Protein 5T1A (pdb70)

Organism: Homo sapiens (NCBI:txid9606)

Solvent-accessible surface area: 21760 Å² total

Foldseek 3Di:
DLVVLLVPLLVLLVVLLVLLVVLLVLLLCLLCVPVVVFWLLSLLSNQLSVLLVLQSVLSNQVNVCSNAHRDPAFVVLLVSLQSNQLSVLSNLLSLLVLLVLLLCVLLVPLVSLVCTGVVNNVVVSVVSSVVSNVLSVLSSPQFGDQDPNGHHGGGDDDQVSLLVNLVSCCCSQPVVSVVSNVVSVVSQVVSAPLSDDLLQLLCVQQNAAQFFDQDPVGFTAHGRLHTQGRDNDVVSSQVSVCVVQVDNAVRGHDNSSSVNVVVVLQVVLVVVQCVDPQNNLLLVQADNQLNSLLSSVCSPQNPVVSSVPNPLSVCSSVVVLVVSLVVQCVDPVCVVPPLSSVLSSVCSNVVHNVSGHGDDVSVLSSVLSVVLSVVLCVLQVQLSVLSNCLRDVCVVDQDDPCRNVVSVVSNVVSVSSNSSSSSCSSVSCCVRPPVVVVSVVVVD

GO terms:
  GO:0005515 protein binding (F, IPI)
  GO:0016493 C-C chemokine receptor activity (F, IDA)
  GO:0070098 chemokine-mediated signaling pathway (P, IDA)
  GO:0005737 cytoplasm (C, IDA)
  GO:0005886 plasma membrane (C, IDA)
  GO:0031727 CCR2 chemokine receptor binding (F, IDA)
  GO:0019221 cytokine-mediated signaling pathway (P, IDA)
  GO:0090026 positive regulation of monocyte chemotaxis (P, IDA)
  GO:0005886 plasma membrane (C, EXP)
  GO:0004950 chemokine receptor activity (F, TAS)
  GO:0005886 plasma membrane (C, TAS)
  GO:0016020 membrane (C, TAS)
  GO:0009611 response to wounding (P, TAS)
  GO:0006935 chemotaxis (P, TAS)
  GO:0006954 inflammatory response (P, TAS)
  GO:0006955 immune response (P, TAS)
  GO:0006968 cellular defense response (P, TAS)
  GO:0007194 negative regulation of adenylate cyclase activity (P, TAS)
  GO:0007204 positive regulation of cytosolic calcium ion concentration (P, TAS)
  GO:0007259 cell surface receptor signaling pathway via JAK-STAT (P, TAS)

B-factor: mean 41.21, std 15.7, range [3.08, 121.63]

Structure (mmCIF, N/CA/C/O backbone):
data_5T1A
#
_entry.id   5T1A
#
_cell.length_a   59.230
_cell.length_b   64.690
_cell.length_c   169.980
_cell.angle_alpha   90.000
_cell.angle_beta   90.000
_cell.angle_gamma   90.000
#
_symmetry.space_group_name_H-M   'P 21 21 21'
#
loop_
_entity.id
_entity.type
_entity.pdbx_description
1 polymer 'Chimera protein of CC chemokine receptor type 2 isoform B and T4-lysozyme,Lysozyme'
2 non-polymer (3S)-1-{(1S,2R,4R)-4-[methyl(propan-2-yl)amino]-2-propylcyclohexyl}-3-{[6-(trifluoromethyl)quinazolin-4-yl]amino}pyrrolidin-2-one
3 non-polymer (2~{R})-1-(4-chloranyl-2-fluoranyl-phenyl)-2-cyclohexyl-3-ethanoyl-4-oxidanyl-2~{H}-pyrrol-5-one
4 non-polymer 'SULFATE ION'
5 non-polymer '(2R)-2,3-dihydroxypropyl (9Z)-octadec-9-enoate'
6 non-polymer 'ZINC ION'
7 water water
#
loop_
_atom_site.group_PDB
_atom_site.id
_atom_site.type_symbol
_atom_site.label_atom_id
_atom_site.label_alt_id
_atom_site.label_comp_id
_atom_site.label_asym_id
_atom_site.label_entity_id
_atom_site.label_seq_id
_atom_site.pdbx_PDB_ins_code
_atom_site.Cartn_x
_atom_site.Cartn_y
_atom_site.Cartn_z
_atom_site.occupancy
_atom_site.B_iso_or_equiv
_atom_site.auth_seq_id
_atom_site.auth_comp_id
_atom_site.auth_asym_id
_atom_site.auth_atom_id
_atom_site.pdbx_PDB_model_num
ATOM 1 N N . VAL A 1 47 ? -1.473 24.606 146.051 1.00 91.86 37 VAL A N 1
ATOM 2 C CA . VAL A 1 47 ? -1.496 24.944 147.482 1.00 88.55 37 VAL A CA 1
ATOM 3 C C . VAL A 1 47 ? -0.941 26.368 147.707 1.00 83.45 37 VAL A C 1
ATOM 4 O O . VAL A 1 47 ? -1.452 27.090 148.545 1.00 85.03 37 VAL A O 1
ATOM 8 N N . LYS A 1 48 ? 0.055 26.767 146.909 1.00 78.90 38 LYS A N 1
ATOM 9 C CA . LYS A 1 48 ? 0.669 28.095 146.987 1.00 74.77 38 LYS A CA 1
ATOM 10 C C . LYS A 1 48 ? -0.302 29.285 147.029 1.00 71.13 38 LYS A C 1
ATOM 11 O O . LYS A 1 48 ? -0.014 30.305 147.660 1.00 70.09 38 LYS A O 1
ATOM 13 N N . GLN A 1 49 ? -1.436 29.174 146.350 1.00 69.41 39 GLN A N 1
ATOM 14 C CA . GLN A 1 49 ? -2.425 30.251 146.357 1.00 67.73 39 GLN A CA 1
ATOM 15 C C . GLN A 1 49 ? -2.993 30.451 147.760 1.00 64.99 39 GLN A C 1
ATOM 16 O O . GLN A 1 49 ? -3.089 31.577 148.248 1.00 65.24 39 GLN A O 1
ATOM 18 N N . ILE A 1 50 ? -3.348 29.344 148.406 1.00 62.26 40 ILE A N 1
ATOM 19 C CA . ILE A 1 50 ? -3.898 29.366 149.757 1.00 59.91 40 ILE A CA 1
ATOM 20 C C . ILE A 1 50 ? -2.858 29.821 150.781 1.00 56.38 40 ILE A C 1
ATOM 21 O O . ILE A 1 50 ? -3.182 30.502 151.755 1.00 55.41 40 ILE A O 1
ATOM 26 N N . GLY A 1 51 ? -1.605 29.448 150.546 1.00 53.87 41 GLY A N 1
ATOM 27 C CA . GLY A 1 51 ? -0.522 29.797 151.445 1.00 50.47 41 GLY A CA 1
ATOM 28 C C . GLY A 1 51 ? -0.204 31.279 151.465 1.00 50.99 41 GLY A C 1
ATOM 29 O O . GLY A 1 51 ? 0.177 31.823 152.499 1.00 50.85 41 GLY A O 1
ATOM 30 N N . ALA A 1 52 ? -0.360 31.939 150.323 1.00 52.35 42 ALA A N 1
ATOM 31 C CA . ALA A 1 52 ? -0.032 33.356 150.218 1.00 51.97 42 ALA A CA 1
ATOM 32 C C . ALA A 1 52 ? -1.060 34.227 150.929 1.00 52.78 42 ALA A C 1
ATOM 33 O O . ALA A 1 52 ? -0.760 35.350 151.331 1.00 52.58 42 ALA A O 1
ATOM 35 N N . GLN A 1 53 ? -2.273 33.709 151.081 1.00 53.86 43 GLN A N 1
ATOM 36 C CA . GLN A 1 53 ? -3.346 34.482 151.692 1.00 55.34 43 GLN A CA 1
ATOM 37 C C . GLN A 1 53 ? -3.472 34.198 153.182 1.00 52.43 43 GLN A C 1
ATOM 38 O O . GLN A 1 53 ? -3.973 35.026 153.941 1.00 52.50 43 GLN A O 1
ATOM 44 N N . LEU A 1 54 ? -3.004 33.026 153.596 1.00 49.46 44 LEU A N 1
ATOM 45 C CA . LEU A 1 54 ? -3.189 32.566 154.967 1.00 46.36 44 LEU A CA 1
ATOM 46 C C . LEU A 1 54 ? -1.934 32.699 155.830 1.00 43.46 44 LEU A C 1
ATOM 47 O O . LEU A 1 54 ? -2.002 33.172 156.962 1.00 42.60 44 LEU A O 1
ATOM 52 N N . LEU A 1 55 ? -0.792 32.277 155.297 1.00 41.89 45 LEU A N 1
ATOM 53 C CA . LEU A 1 55 ? 0.445 32.234 156.077 1.00 39.94 45 LEU A CA 1
ATOM 54 C C . LEU A 1 55 ? 0.968 33.604 156.540 1.00 40.85 45 LEU A C 1
ATOM 55 O O . LEU A 1 55 ? 1.415 33.724 157.681 1.00 40.47 45 LEU A O 1
ATOM 60 N N . PRO A 1 56 ? 0.936 34.636 155.669 1.00 42.89 46 PRO A N 1
ATOM 61 C CA . PRO A 1 56 ? 1.438 35.919 156.185 1.00 43.02 46 PRO A CA 1
ATOM 62 C C . PRO A 1 56 ? 0.646 36.500 157.375 1.00 43.82 46 PRO A C 1
ATOM 63 O O . PRO A 1 56 ? 1.289 36.939 158.329 1.00 43.34 46 PRO A O 1
ATOM 67 N N . PRO A 1 57 ? -0.702 36.504 157.339 1.00 45.18 47 PRO A N 1
ATOM 68 C CA . PRO A 1 57 ? -1.344 37.034 158.549 1.00 45.44 47 PRO A CA 1
ATOM 69 C C . PRO A 1 57 ? -1.274 36.082 159.744 1.00 44.58 47 PRO A C 1
ATOM 70 O O . PRO A 1 57 ? -1.215 36.544 160.884 1.00 43.74 47 PRO A O 1
ATOM 74 N N . LEU A 1 58 ? -1.280 34.777 159.488 1.00 44.37 48 LEU A N 1
ATOM 75 C CA . LEU A 1 58 ? -1.244 33.793 160.566 1.00 35.27 48 LEU A CA 1
ATOM 76 C C . LEU A 1 58 ? 0.067 33.854 161.338 1.00 42.94 48 LEU A C 1
ATOM 77 O O . LEU A 1 58 ? 0.071 33.963 162.564 1.00 42.12 48 LEU A O 1
ATOM 82 N N . TYR A 1 59 ? 1.179 33.782 160.613 1.00 41.60 49 TYR A N 1
ATOM 83 C CA . TYR A 1 59 ? 2.498 33.794 161.235 1.00 38.08 49 TYR A CA 1
ATOM 84 C C . TYR A 1 59 ? 2.777 35.127 161.918 1.00 39.00 49 TYR A C 1
ATOM 85 O O . TYR A 1 59 ? 3.472 35.179 162.931 1.00 38.73 49 TYR A O 1
ATOM 94 N N . SER A 1 60 ? 2.231 36.203 161.361 1.00 40.59 50 SER A N 1
ATOM 95 C CA . SER A 1 60 ? 2.386 37.524 161.959 1.00 42.61 50 SER A CA 1
ATOM 96 C C . SER A 1 60 ? 1.684 37.589 163.310 1.00 44.05 50 SER A C 1
ATOM 97 O O . SER A 1 60 ? 2.227 38.123 164.275 1.00 43.76 50 SER A O 1
ATOM 100 N N . LEU A 1 61 ? 0.477 37.034 163.371 1.00 46.29 51 LEU A N 1
ATOM 101 C CA . LEU A 1 61 ? -0.306 37.027 164.600 1.00 47.23 51 LEU A CA 1
ATOM 102 C C . LEU A 1 61 ? 0.353 36.146 165.657 1.00 44.37 51 LEU A C 1
ATOM 103 O O . LEU A 1 61 ? 0.374 36.487 166.840 1.00 44.29 51 LEU A O 1
ATOM 108 N N . VAL A 1 62 ? 0.890 35.013 165.217 1.00 42.26 52 VAL A N 1
ATOM 109 C CA . VAL A 1 62 ? 1.634 34.121 166.098 1.00 39.91 52 VAL A CA 1
ATOM 110 C C . VAL A 1 62 ? 2.888 34.814 166.622 1.00 38.78 52 VAL A C 1
ATOM 111 O O . VAL A 1 62 ? 3.231 34.696 167.798 1.00 38.66 52 VAL A O 1
ATOM 115 N N . PHE A 1 63 ? 3.558 35.550 165.742 1.00 38.97 53 PHE A N 1
ATOM 116 C CA . PHE A 1 63 ? 4.785 36.251 166.100 1.00 36.84 53 PHE A CA 1
ATOM 117 C C . PHE A 1 63 ? 4.548 37.300 167.177 1.00 37.77 53 PHE A C 1
ATOM 118 O O . PHE A 1 63 ? 5.326 37.410 168.122 1.00 37.67 53 PHE A O 1
ATOM 126 N N . ILE A 1 64 ? 3.476 38.071 167.027 1.00 39.94 54 ILE A N 1
ATOM 127 C CA . ILE A 1 64 ? 3.171 39.147 167.962 1.00 42.41 54 ILE A CA 1
ATOM 128 C C . ILE A 1 64 ? 2.865 38.603 169.355 1.00 43.22 54 ILE A C 1
ATOM 129 O O . ILE A 1 64 ? 3.435 39.060 170.346 1.00 42.68 54 ILE A O 1
ATOM 134 N N . PHE A 1 65 ? 1.971 37.622 169.424 1.00 44.68 55 PHE A N 1
ATOM 135 C CA . PHE A 1 65 ? 1.586 37.035 170.703 1.00 46.65 55 PHE A CA 1
ATOM 136 C C . PHE A 1 65 ? 2.754 36.296 171.350 1.00 42.89 55 PHE A C 1
ATOM 137 O O . PHE A 1 65 ? 2.976 36.402 172.556 1.00 42.20 55 PHE A O 1
ATOM 145 N N . GLY A 1 66 ? 3.498 35.549 170.542 1.00 41.20 56 GLY A N 1
ATOM 146 C CA . GLY A 1 66 ? 4.591 34.739 171.046 1.00 39.98 56 GLY A CA 1
ATOM 147 C C . GLY A 1 66 ? 5.781 35.544 171.523 1.00 39.42 56 GLY A C 1
ATOM 148 O O . GLY A 1 66 ? 6.421 35.193 172.516 1.00 27.08 56 GLY A O 1
ATOM 149 N N . PHE A 1 67 ? 6.083 36.624 170.813 1.00 39.23 57 PHE A N 1
ATOM 150 C CA . PHE A 1 67 ? 7.225 37.450 171.165 1.00 39.56 57 PHE A CA 1
ATOM 151 C C . PHE A 1 67 ? 6.994 38.137 172.504 1.00 40.97 57 PHE A C 1
ATOM 152 O O . PHE A 1 67 ? 7.802 37.999 173.417 1.00 43.84 57 PHE A O 1
ATOM 160 N N . VAL A 1 68 ? 5.885 38.860 172.625 1.00 37.80 58 VAL A N 1
ATOM 161 C CA . VAL A 1 68 ? 5.580 39.561 173.868 1.00 37.82 58 VAL A CA 1
ATOM 162 C C . VAL A 1 68 ? 5.314 38.575 175.005 1.00 37.89 58 VAL A C 1
ATOM 163 O O . VAL A 1 68 ? 5.516 38.896 176.174 1.00 37.92 58 VAL A O 1
ATOM 167 N N . GLY A 1 69 ? 4.874 37.370 174.654 1.00 37.39 59 GLY A N 1
ATOM 168 C CA . GLY A 1 69 ? 4.588 36.347 175.642 1.00 35.45 59 GLY A CA 1
ATOM 169 C C . GLY A 1 69 ? 5.851 35.820 176.290 1.00 36.27 59 GLY A C 1
ATOM 170 O O . GLY A 1 69 ? 6.015 35.904 177.508 1.00 37.33 59 GLY A O 1
ATOM 171 N N . ASN A 1 70 ? 6.748 35.277 175.473 1.00 37.19 60 ASN A N 1
ATOM 172 C CA . ASN A 1 70 ? 8.005 34.730 175.971 1.00 36.85 60 ASN A CA 1
ATOM 173 C C . ASN A 1 70 ? 8.953 35.809 176.479 1.00 36.66 60 ASN A C 1
ATOM 174 O O . ASN A 1 70 ? 9.818 35.539 177.309 1.00 36.99 60 ASN A O 1
ATOM 179 N N . MET A 1 71 ? 8.796 37.029 175.976 1.00 36.51 61 MET A N 1
ATOM 180 C CA . MET A 1 71 ? 9.606 38.138 176.456 1.00 37.80 61 MET A CA 1
ATOM 181 C C . MET A 1 71 ? 9.185 38.496 177.875 1.00 38.85 61 MET A C 1
ATOM 182 O O . MET A 1 71 ? 10.025 38.799 178.722 1.00 38.59 61 MET A O 1
ATOM 187 N N . LEU A 1 72 ? 7.880 38.453 178.128 1.00 39.95 62 LEU A N 1
ATOM 188 C CA . LEU A 1 72 ? 7.351 38.727 179.459 1.00 40.31 62 LEU A CA 1
ATOM 189 C C . LEU A 1 72 ? 7.799 37.657 180.440 1.00 44.49 62 LEU A C 1
ATOM 190 O O . LEU A 1 72 ? 8.102 37.951 181.595 1.00 46.72 62 LEU A O 1
ATOM 195 N N . VAL A 1 73 ? 7.836 36.415 179.971 1.00 43.47 63 VAL A N 1
ATOM 196 C CA . VAL A 1 73 ? 8.333 35.303 180.770 1.00 42.51 63 VAL A CA 1
ATOM 197 C C . VAL A 1 73 ? 9.777 35.551 181.200 1.00 43.02 63 VAL A C 1
ATOM 198 O O . VAL A 1 73 ? 10.125 35.376 182.368 1.00 44.39 63 VAL A O 1
ATOM 202 N N . VAL A 1 74 ? 10.607 35.977 180.254 1.00 42.20 64 VAL A N 1
ATOM 203 C CA . VAL A 1 74 ? 12.014 36.251 180.527 1.00 40.99 64 VAL A CA 1
ATOM 204 C C . VAL A 1 74 ? 12.187 37.429 181.484 1.00 42.28 64 VAL A C 1
ATOM 205 O O . VAL A 1 74 ? 12.969 37.355 182.434 1.00 44.36 64 VAL A O 1
ATOM 209 N N . LEU A 1 75 ? 11.454 38.509 181.232 1.00 42.16 65 LEU A N 1
ATOM 210 C CA . LEU A 1 75 ? 11.514 39.693 182.085 1.00 43.80 65 LEU A CA 1
ATOM 211 C C . LEU A 1 75 ? 11.176 39.345 183.530 1.00 41.63 65 LEU A C 1
ATOM 212 O O . LEU A 1 75 ? 11.818 39.827 184.461 1.00 42.62 65 LEU A O 1
ATOM 217 N N . ILE A 1 76 ? 10.171 38.496 183.706 1.00 38.27 66 ILE A N 1
ATOM 218 C CA . ILE A 1 76 ? 9.769 38.054 185.032 1.00 35.66 66 ILE A CA 1
ATOM 219 C C . ILE A 1 76 ? 10.866 37.226 185.692 1.00 37.32 66 ILE A C 1
ATOM 220 O O . ILE A 1 76 ? 11.230 37.470 186.841 1.00 39.27 66 ILE A O 1
ATOM 225 N N . LEU A 1 77 ? 11.405 36.260 184.955 1.00 36.86 67 LEU A N 1
ATOM 226 C CA . LEU A 1 77 ? 12.425 35.364 185.494 1.00 36.11 67 LEU A CA 1
ATOM 227 C C . LEU A 1 77 ? 13.701 36.102 185.893 1.00 38.90 67 LEU A C 1
ATOM 228 O O . LEU A 1 77 ? 14.454 35.633 186.746 1.00 39.06 67 LEU A O 1
ATOM 233 N N . ILE A 1 78 ? 13.937 37.258 185.282 1.00 41.10 68 ILE A N 1
ATOM 234 C CA . ILE A 1 78 ? 15.143 38.030 185.557 1.00 42.83 68 ILE A CA 1
ATOM 235 C C . ILE A 1 78 ? 14.905 39.130 186.595 1.00 47.74 68 ILE A C 1
ATOM 236 O O . ILE A 1 78 ? 15.757 39.382 187.447 1.00 49.39 68 ILE A O 1
ATOM 241 N N . ASN A 1 79 ? 13.741 39.770 186.537 1.00 51.30 69 ASN A N 1
ATOM 242 C CA . ASN A 1 79 ? 13.474 40.927 187.387 1.00 55.60 69 ASN A CA 1
ATOM 243 C C . ASN A 1 79 ? 12.534 40.649 188.560 1.00 54.96 69 ASN A C 1
ATOM 244 O O . ASN A 1 79 ? 12.263 41.540 189.366 1.00 57.31 69 ASN A O 1
ATOM 249 N N . CYS A 1 80 ? 12.039 39.421 188.660 1.00 52.14 70 CYS A N 1
ATOM 250 C CA . CYS A 1 80 ? 11.200 39.039 189.792 1.00 52.40 70 CYS A CA 1
ATOM 251 C C . CYS A 1 80 ? 11.762 37.809 190.499 1.00 51.18 70 CYS A C 1
ATOM 252 O O . CYS A 1 80 ? 11.970 37.824 191.711 1.00 51.94 70 CYS A O 1
ATOM 255 N N . LYS A 1 81 ? 12.008 36.748 189.738 1.00 50.51 71 LYS A N 1
ATOM 256 C CA . LYS A 1 81 ? 12.586 35.527 190.290 1.00 50.53 71 LYS A CA 1
ATOM 257 C C . LYS A 1 81 ? 14.100 35.663 190.425 1.00 53.05 71 LYS A C 1
ATOM 258 O O . LYS A 1 81 ? 14.714 35.006 191.268 1.00 55.67 71 LYS A O 1
ATOM 264 N N . LYS A 1 82 ? 14.687 36.512 189.580 1.00 53.75 72 LYS A N 1
ATOM 265 C CA . LYS A 1 82 ? 16.120 36.835 189.604 1.00 54.74 72 LYS A CA 1
ATOM 266 C C . LYS A 1 82 ? 16.983 35.592 189.314 1.00 51.81 72 LYS A C 1
ATOM 267 O O . LYS A 1 82 ? 18.181 35.570 189.582 1.00 50.83 72 LYS A O 1
ATOM 273 N N . LEU A 1 83 ? 16.360 34.572 188.730 1.00 49.23 73 LEU A N 1
ATOM 274 C CA . LEU A 1 83 ? 17.053 33.340 188.339 1.00 45.94 73 LEU A CA 1
ATOM 275 C C . LEU A 1 83 ? 17.793 32.685 189.503 1.00 47.86 73 LEU A C 1
ATOM 276 O O . LEU A 1 83 ? 18.992 32.419 189.418 1.00 48.28 73 LEU A O 1
ATOM 281 N N . LYS A 1 84 ? 17.078 32.441 190.593 1.00 50.57 74 LYS A N 1
ATOM 282 C CA . LYS A 1 84 ? 17.696 31.918 191.802 1.00 52.15 74 LYS A CA 1
ATOM 283 C C . LYS A 1 84 ? 17.496 30.412 191.933 1.00 47.95 74 LYS A C 1
ATOM 284 O O . LYS A 1 84 ? 18.298 29.725 192.567 1.00 47.45 74 LYS A O 1
ATOM 286 N N . CYS A 1 85 ? 16.428 29.903 191.327 1.00 44.71 75 CYS A N 1
ATOM 287 C CA . CYS A 1 85 ? 16.111 28.481 191.402 1.00 40.67 75 CYS A CA 1
ATOM 288 C C . CYS A 1 85 ? 16.528 27.744 190.131 1.00 36.40 75 CYS A C 1
ATOM 289 O O . CYS A 1 85 ? 16.626 28.340 189.058 1.00 35.88 75 CYS A O 1
ATOM 292 N N . LEU A 1 86 ? 16.777 26.445 190.266 1.00 33.96 76 LEU A N 1
ATOM 293 C CA . LEU A 1 86 ? 17.120 25.594 189.130 1.00 32.12 76 LEU A CA 1
ATOM 294 C C . LEU A 1 86 ? 16.032 25.627 188.067 1.00 32.57 76 LEU A C 1
ATOM 295 O O . LEU A 1 86 ? 16.315 25.673 186.869 1.00 33.00 76 LEU A O 1
ATOM 300 N N . THR A 1 87 ? 14.783 25.609 188.516 1.00 33.35 77 THR A N 1
ATOM 301 C CA . THR A 1 87 ? 13.649 25.563 187.608 1.00 33.25 77 THR A CA 1
ATOM 302 C C . THR A 1 87 ? 13.506 26.887 186.858 1.00 35.38 77 THR A C 1
ATOM 303 O O . THR A 1 87 ? 12.904 26.938 185.789 1.00 36.47 77 THR A O 1
ATOM 307 N N . ASP A 1 88 ? 14.082 27.952 187.407 1.00 36.25 78 ASP A N 1
ATOM 308 C CA . ASP A 1 88 ? 14.057 29.250 186.741 1.00 36.84 78 ASP A CA 1
ATOM 309 C C . ASP A 1 88 ? 14.983 29.240 185.530 1.00 34.68 78 ASP A C 1
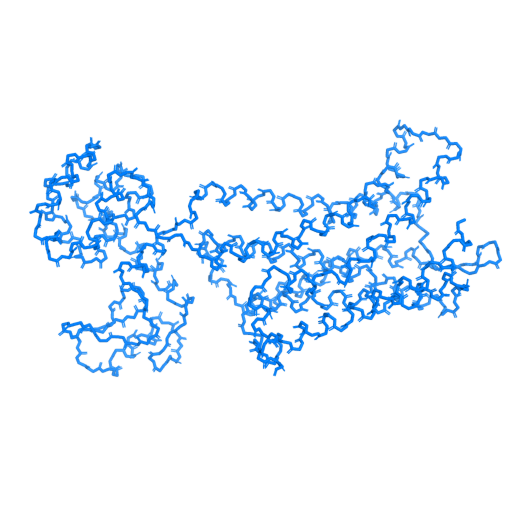ATOM 310 O O . ASP A 1 88 ? 14.730 29.916 184.534 1.00 34.39 78 ASP A O 1
ATOM 315 N N . ILE A 1 89 ? 16.055 28.462 185.626 1.00 32.94 79 ILE A N 1
ATOM 316 C CA . ILE A 1 89 ? 17.017 28.345 184.540 1.00 33.12 79 ILE A CA 1
ATOM 317 C C . ILE A 1 89 ? 16.401 27.645 183.334 1.00 32.03 79 ILE A C 1
ATOM 318 O O . ILE A 1 89 ? 16.534 28.110 182.201 1.00 32.35 79 ILE A O 1
ATOM 323 N N . TYR A 1 90 ? 15.721 26.531 183.586 1.00 30.84 80 TYR A N 1
ATOM 324 C CA . TYR A 1 90 ? 15.109 25.752 182.515 1.00 20.82 80 TYR A CA 1
ATOM 325 C C . TYR A 1 90 ? 13.999 26.529 181.808 1.00 25.97 80 TYR A C 1
ATOM 326 O O . TYR A 1 90 ? 13.912 26.519 180.581 1.00 26.59 80 TYR A O 1
ATOM 335 N N . LEU A 1 91 ? 13.148 27.195 182.584 1.00 21.26 81 LEU A N 1
ATOM 336 C CA . LEU A 1 91 ? 12.074 28.008 182.018 1.00 23.22 81 LEU A CA 1
ATOM 337 C C . LEU A 1 91 ? 12.636 29.141 181.167 1.00 23.85 81 LEU A C 1
ATOM 338 O O . LEU A 1 91 ? 12.047 29.522 180.156 1.00 22.59 81 LEU A O 1
ATOM 343 N N . LEU A 1 92 ? 13.778 29.677 181.587 1.00 25.42 82 LEU A N 1
ATOM 344 C CA . LEU A 1 92 ? 14.455 30.727 180.837 1.00 25.44 82 LEU A CA 1
ATOM 345 C C . LEU A 1 92 ? 14.921 30.202 179.487 1.00 27.69 82 LEU A C 1
ATOM 346 O O . LEU A 1 92 ? 14.718 30.842 178.456 1.00 31.33 82 LEU A O 1
ATOM 351 N N . ASN A 1 93 ? 15.544 29.028 179.499 1.00 25.44 83 ASN A N 1
ATOM 352 C CA . ASN A 1 93 ? 16.021 28.408 178.270 1.00 26.59 83 ASN A CA 1
ATOM 353 C C . ASN A 1 93 ? 14.878 27.943 177.370 1.00 27.05 83 ASN A C 1
ATOM 354 O O . ASN A 1 93 ? 15.009 27.932 176.145 1.00 21.06 83 ASN A O 1
ATOM 359 N N . LEU A 1 94 ? 13.760 27.561 177.979 1.00 27.24 84 LEU A N 1
ATOM 360 C CA . LEU A 1 94 ? 12.583 27.166 177.217 1.00 20.61 84 LEU A CA 1
ATOM 361 C C . LEU A 1 94 ? 12.012 28.369 176.482 1.00 38.61 84 LEU A C 1
ATOM 362 O O . LEU A 1 94 ? 11.592 28.262 175.328 1.00 40.67 84 LEU A O 1
ATOM 367 N N . ALA A 1 95 ? 12.007 29.516 177.157 1.00 36.61 85 ALA A N 1
ATOM 368 C CA . ALA A 1 95 ? 11.531 30.759 176.562 1.00 34.59 85 ALA A CA 1
ATOM 369 C C . ALA A 1 95 ? 12.429 31.174 175.410 1.00 37.18 85 ALA A C 1
ATOM 370 O O . ALA A 1 95 ? 11.953 31.645 174.377 1.00 37.71 85 ALA A O 1
ATOM 372 N N . ILE A 1 96 ? 13.732 30.994 175.597 1.00 36.55 86 ILE A N 1
ATOM 373 C CA . ILE A 1 96 ? 14.709 31.326 174.569 1.00 22.91 86 ILE A CA 1
ATOM 374 C C . ILE A 1 96 ? 14.515 30.442 173.341 1.00 34.08 86 ILE A C 1
ATOM 375 O O . ILE A 1 96 ? 14.629 30.905 172.206 1.00 33.51 86 ILE A O 1
ATOM 380 N N . SER A 1 97 ? 14.199 29.173 173.576 1.00 21.74 87 SER A N 1
ATOM 381 C CA . SER A 1 97 ? 13.951 28.235 172.490 1.00 27.72 87 SER A CA 1
ATOM 382 C C . SER A 1 97 ? 12.821 28.723 171.592 1.00 29.69 87 SER A C 1
ATOM 383 O O . SER A 1 97 ? 12.948 28.725 170.369 1.00 30.25 87 SER A O 1
ATOM 386 N N . ASP A 1 98 ? 11.722 29.148 172.207 1.00 31.86 88 ASP A N 1
ATOM 387 C CA . ASP A 1 98 ? 10.570 29.630 171.457 1.00 34.49 88 ASP A CA 1
ATOM 388 C C . ASP A 1 98 ? 10.904 30.896 170.683 1.00 32.67 88 ASP A C 1
ATOM 389 O O . ASP A 1 98 ? 10.480 31.062 169.540 1.00 33.49 88 ASP A O 1
ATOM 394 N N . LEU A 1 99 ? 11.668 31.785 171.309 1.00 30.33 89 LEU A N 1
ATOM 395 C CA . LEU A 1 99 ? 12.082 33.024 170.661 1.00 29.74 89 LEU A CA 1
ATOM 396 C C . LEU A 1 99 ? 12.966 32.738 169.454 1.00 30.43 89 LEU A C 1
ATOM 397 O O . LEU A 1 99 ? 12.748 33.286 168.374 1.00 31.93 89 LEU A O 1
ATOM 402 N N . LEU A 1 100 ? 13.955 31.869 169.642 1.00 29.33 90 LEU A N 1
ATOM 403 C CA . LEU A 1 100 ? 14.842 31.463 168.556 1.00 29.52 90 LEU A CA 1
ATOM 404 C C . LEU A 1 100 ? 14.047 30.906 167.385 1.00 31.90 90 LEU A C 1
ATOM 405 O O . LEU A 1 100 ? 14.478 30.980 166.236 1.00 35.21 90 LEU A O 1
ATOM 410 N N . PHE A 1 101 ? 12.880 30.353 167.688 1.00 30.60 91 PHE A N 1
ATOM 411 C CA . PHE A 1 101 ? 12.017 29.774 166.671 1.00 31.40 91 PHE A CA 1
ATOM 412 C C . PHE A 1 101 ? 11.186 30.843 165.972 1.00 33.21 91 PHE A C 1
ATOM 413 O O . PHE A 1 101 ? 11.157 30.911 164.744 1.00 33.41 91 PHE A O 1
ATOM 421 N N . LEU A 1 102 ? 10.517 31.685 166.753 1.00 34.42 92 LEU A N 1
ATOM 422 C CA . LEU A 1 102 ? 9.519 32.587 166.190 1.00 37.65 92 LEU A CA 1
ATOM 423 C C . LEU A 1 102 ? 10.117 33.822 165.512 1.00 38.10 92 LEU A C 1
ATOM 424 O O . LEU A 1 102 ? 9.426 34.502 164.755 1.00 39.29 92 LEU A O 1
ATOM 429 N N . ILE A 1 103 ? 11.393 34.111 165.755 1.00 36.87 93 ILE A N 1
ATOM 430 C CA . ILE A 1 103 ? 12.042 35.213 165.045 1.00 36.97 93 ILE A CA 1
ATOM 431 C C . ILE A 1 103 ? 12.276 34.843 163.584 1.00 37.37 93 ILE A C 1
ATOM 432 O O . ILE A 1 103 ? 12.593 35.699 162.757 1.00 39.20 93 ILE A O 1
ATOM 437 N N . THR A 1 104 ? 12.121 33.561 163.272 1.00 36.26 94 THR A N 1
ATOM 438 C CA . THR A 1 104 ? 12.295 33.076 161.911 1.00 34.69 94 THR A CA 1
ATOM 439 C C . THR A 1 104 ? 10.989 33.182 161.122 1.00 33.98 94 THR A C 1
ATOM 440 O O . THR A 1 104 ? 10.998 33.179 159.891 1.00 34.95 94 THR A O 1
ATOM 444 N N . LEU A 1 105 ? 9.873 33.283 161.841 1.00 32.48 95 LEU A N 1
ATOM 445 C CA . LEU A 1 105 ? 8.546 33.376 161.227 1.00 33.93 95 LEU A CA 1
ATOM 446 C C . LEU A 1 105 ? 8.380 34.483 160.170 1.00 36.60 95 LEU A C 1
ATOM 447 O O . LEU A 1 105 ? 7.784 34.229 159.122 1.00 36.03 95 LEU A O 1
ATOM 452 N N . PRO A 1 106 ? 8.885 35.712 160.432 1.00 39.14 96 PRO A N 1
ATOM 453 C CA . PRO A 1 106 ? 8.707 36.745 159.402 1.00 32.51 96 PRO A CA 1
ATOM 454 C C . PRO A 1 106 ? 9.329 36.377 158.057 1.00 41.28 96 PRO A C 1
ATOM 455 O O . PRO A 1 106 ? 8.842 36.816 157.015 1.00 43.59 96 PRO A O 1
ATOM 459 N N . LEU A 1 107 ? 10.387 35.575 158.083 1.00 38.77 97 LEU A N 1
ATOM 460 C CA . LEU A 1 107 ? 11.046 35.156 156.854 1.00 37.35 97 LEU A CA 1
ATOM 461 C C . LEU A 1 107 ? 10.242 34.085 156.126 1.00 38.15 97 LEU A C 1
ATOM 462 O O . LEU A 1 107 ? 10.137 34.112 154.901 1.00 39.92 97 LEU A O 1
ATOM 467 N N . TRP A 1 108 ? 9.674 33.145 156.875 1.00 37.59 98 TRP A N 1
ATOM 468 C CA . TRP A 1 108 ? 8.883 32.084 156.261 1.00 38.13 98 TRP A CA 1
ATOM 469 C C . TRP A 1 108 ? 7.593 32.653 155.684 1.00 40.70 98 TRP A C 1
ATOM 470 O O . TRP A 1 108 ? 7.122 32.212 154.634 1.00 42.23 98 TRP A O 1
ATOM 481 N N . ALA A 1 109 ? 7.031 33.640 156.375 1.00 41.07 99 ALA A N 1
ATOM 482 C CA . ALA A 1 109 ? 5.786 34.265 155.947 1.00 42.51 99 ALA A CA 1
ATOM 483 C C . ALA A 1 109 ? 6.008 35.119 154.707 1.00 44.33 99 ALA A C 1
ATOM 484 O O . ALA A 1 109 ? 5.136 35.216 153.843 1.00 46.67 99 ALA A O 1
ATOM 486 N N . HIS A 1 110 ? 7.179 35.739 154.627 1.00 43.19 100 HIS A N 1
ATOM 487 C CA . HIS A 1 110 ? 7.520 36.566 153.479 1.00 44.58 100 HIS A CA 1
ATOM 488 C C . HIS A 1 110 ? 7.759 35.709 152.241 1.00 43.58 100 HIS A C 1
ATOM 489 O O . HIS A 1 110 ? 7.436 36.114 151.126 1.00 45.06 100 HIS A O 1
ATOM 496 N N . SER A 1 111 ? 8.326 34.524 152.445 1.00 36.19 101 SER A N 1
ATOM 497 C CA . SER A 1 111 ? 8.610 33.610 151.345 1.00 41.14 101 SER A CA 1
ATOM 498 C C . SER A 1 111 ? 7.330 33.029 150.763 1.00 43.04 101 SER A C 1
ATOM 499 O O . SER A 1 111 ? 7.246 32.764 149.564 1.00 45.45 101 SER A O 1
ATOM 502 N N . ALA A 1 112 ? 6.335 32.827 151.619 1.00 41.58 102 ALA A N 1
ATOM 503 C CA . ALA A 1 112 ? 5.052 32.299 151.179 1.00 41.71 102 ALA A CA 1
ATOM 504 C C . ALA A 1 112 ? 4.318 33.324 150.320 1.00 44.13 102 ALA A C 1
ATOM 505 O O . ALA A 1 112 ? 3.590 32.966 149.394 1.00 44.55 102 ALA A O 1
ATOM 507 N N . ALA A 1 113 ? 4.517 34.601 150.633 1.00 45.02 103 ALA A N 1
ATOM 508 C CA . ALA A 1 113 ? 3.900 35.682 149.874 1.00 47.86 103 ALA A CA 1
ATOM 509 C C . ALA A 1 113 ? 4.649 35.929 148.568 1.00 49.81 103 ALA A C 1
ATOM 510 O O . ALA A 1 113 ? 4.045 36.246 147.543 1.00 51.63 103 ALA A O 1
ATOM 512 N N . ASN A 1 114 ? 5.969 35.780 148.614 1.00 50.25 104 ASN A N 1
ATOM 513 C CA . ASN A 1 114 ? 6.809 35.995 147.442 1.00 52.44 104 ASN A CA 1
ATOM 514 C C . ASN A 1 114 ? 7.668 34.772 147.138 1.00 52.58 104 ASN A C 1
ATOM 515 O O . ASN A 1 114 ? 7.162 33.733 146.709 1.00 52.52 104 ASN A O 1
ATOM 520 N N . GLU A 1 115 ? 8.972 34.910 147.360 1.00 52.45 105 GLU A N 1
ATOM 521 C CA . GLU A 1 115 ? 9.919 33.812 147.205 1.00 52.53 105 GLU A CA 1
ATOM 522 C C . GLU A 1 115 ? 11.160 34.109 148.035 1.00 50.03 105 GLU A C 1
ATOM 523 O O . GLU A 1 115 ? 11.360 35.243 148.469 1.00 50.01 105 GLU A O 1
ATOM 529 N N . TRP A 1 116 ? 11.993 33.097 148.256 1.00 47.54 106 TRP A N 1
ATOM 530 C CA . TRP A 1 116 ? 13.188 33.277 149.074 1.00 44.24 106 TRP A CA 1
ATOM 531 C C . TRP A 1 116 ? 14.216 34.153 148.366 1.00 44.27 106 TRP A C 1
ATOM 532 O O . TRP A 1 116 ? 14.677 33.827 147.274 1.00 45.34 106 TRP A O 1
ATOM 543 N N . VAL A 1 117 ? 14.577 35.264 149.002 1.00 43.92 107 VAL A N 1
ATOM 544 C CA . VAL A 1 117 ? 15.455 36.251 148.383 1.00 45.17 107 VAL A CA 1
ATOM 545 C C . VAL A 1 117 ? 16.645 36.608 149.269 1.00 44.16 107 VAL A C 1
ATOM 546 O O . VAL A 1 117 ? 17.415 37.515 148.952 1.00 44.64 107 VAL A O 1
ATOM 550 N N . PHE A 1 118 ? 16.799 35.888 150.374 1.00 42.93 108 PHE A N 1
ATOM 551 C CA . PHE A 1 118 ? 17.786 36.251 151.384 1.00 43.72 108 PHE A CA 1
ATOM 552 C C . PHE A 1 118 ? 19.134 35.559 151.180 1.00 43.68 108 PHE A C 1
ATOM 553 O O . PHE A 1 118 ? 20.106 35.868 151.867 1.00 43.01 108 PHE A O 1
ATOM 561 N N . GLY A 1 119 ? 19.191 34.631 150.232 1.00 43.94 109 GLY A N 1
ATOM 562 C CA . GLY A 1 119 ? 20.438 33.966 149.906 1.00 43.49 109 GLY A CA 1
ATOM 563 C C . GLY A 1 119 ? 20.559 32.581 150.506 1.00 42.25 109 GLY A C 1
ATOM 564 O O . GLY A 1 119 ? 19.703 32.150 151.278 1.00 40.84 109 GLY A O 1
ATOM 565 N N . ASN A 1 120 ? 21.632 31.884 150.148 1.00 43.10 110 ASN A N 1
ATOM 566 C CA . ASN A 1 120 ? 21.864 30.526 150.625 1.00 41.19 110 ASN A CA 1
ATOM 567 C C . ASN A 1 120 ? 22.359 30.502 152.068 1.00 40.64 110 ASN A C 1
ATOM 568 O O . ASN A 1 120 ? 21.927 29.671 152.868 1.00 38.67 110 ASN A O 1
ATOM 573 N N . ALA A 1 121 ? 23.264 31.418 152.396 1.00 42.13 111 ALA A N 1
ATOM 574 C CA . ALA A 1 121 ? 23.810 31.496 153.745 1.00 33.40 111 ALA A CA 1
ATOM 575 C C . ALA A 1 121 ? 22.711 31.821 154.745 1.00 38.64 111 ALA A C 1
ATOM 576 O O . ALA A 1 121 ? 22.656 31.252 155.833 1.00 39.65 111 ALA A O 1
ATOM 578 N N . MET A 1 122 ? 21.830 32.737 154.362 1.00 38.90 112 MET A N 1
ATOM 579 C CA . MET A 1 122 ? 20.710 33.125 155.208 1.00 38.33 112 MET A CA 1
ATOM 580 C C . MET A 1 122 ? 19.719 31.973 155.356 1.00 36.14 112 MET A C 1
ATOM 581 O O . MET A 1 122 ? 19.063 31.834 156.389 1.00 35.36 112 MET A O 1
ATOM 586 N N . CYS A 1 123 ? 19.620 31.148 154.319 1.00 34.97 113 CYS A N 1
ATOM 587 C CA . CYS A 1 123 ? 18.739 29.986 154.340 1.00 35.22 113 CYS A CA 1
ATOM 588 C C . CYS A 1 123 ? 19.208 28.944 155.349 1.00 34.97 113 CYS A C 1
ATOM 589 O O . CYS A 1 123 ? 18.407 28.408 156.115 1.00 34.13 113 CYS A O 1
ATOM 592 N N . LYS A 1 124 ? 20.507 28.660 155.344 1.00 35.21 114 LYS A N 1
ATOM 593 C CA . LYS A 1 124 ? 21.077 27.680 156.260 1.00 33.75 114 LYS A CA 1
ATOM 594 C C . LYS A 1 124 ? 21.097 28.223 157.686 1.00 33.14 114 LYS A C 1
ATOM 595 O O . LYS A 1 124 ? 21.074 27.458 158.649 1.00 34.50 114 LYS A O 1
ATOM 601 N N . LEU A 1 125 ? 21.128 29.545 157.815 1.00 33.58 115 LEU A N 1
ATOM 602 C CA . LEU A 1 125 ? 21.147 30.183 159.128 1.00 33.95 115 LEU A CA 1
ATOM 603 C C . LEU A 1 125 ? 19.804 30.059 159.845 1.00 34.36 115 LEU A C 1
ATOM 604 O O . LEU A 1 125 ? 19.741 29.621 160.994 1.00 30.95 115 LEU A O 1
ATOM 609 N N . PHE A 1 126 ? 18.731 30.448 159.164 1.00 35.76 116 PHE A N 1
ATOM 610 C CA . PHE A 1 126 ? 17.407 30.431 159.773 1.00 36.48 116 PHE A CA 1
ATOM 611 C C . PHE A 1 126 ? 16.846 29.019 159.883 1.00 37.06 116 PHE A C 1
ATOM 612 O O . PHE A 1 126 ? 15.945 28.766 160.681 1.00 37.58 116 PHE A O 1
ATOM 620 N N . THR A 1 127 ? 17.380 28.099 159.089 1.00 36.90 117 THR A N 1
ATOM 621 C CA . THR A 1 127 ? 17.050 26.691 159.255 1.00 36.27 117 THR A CA 1
ATOM 622 C C . THR A 1 127 ? 17.646 26.208 160.573 1.00 35.86 117 THR A C 1
ATOM 623 O O . THR A 1 127 ? 17.033 25.422 161.297 1.00 36.64 117 THR A O 1
ATOM 627 N N . GLY A 1 128 ? 18.839 26.706 160.885 1.00 34.74 118 GLY A N 1
ATOM 628 C CA . GLY A 1 128 ? 19.501 26.394 162.138 1.00 33.09 118 GLY A CA 1
ATOM 629 C C . GLY A 1 128 ? 18.712 26.862 163.346 1.00 33.41 118 GLY A C 1
ATOM 630 O O . GLY A 1 128 ? 18.500 26.099 164.285 1.00 33.02 118 GLY A O 1
ATOM 631 N N . LEU A 1 129 ? 18.274 28.118 163.322 1.00 34.54 119 LEU A N 1
ATOM 632 C CA . LEU A 1 129 ? 17.465 28.663 164.407 1.00 24.17 119 LEU A CA 1
ATOM 633 C C . LEU A 1 129 ? 16.148 27.905 164.532 1.00 24.75 119 LEU A C 1
ATOM 634 O O . LEU A 1 129 ? 15.665 27.656 165.637 1.00 23.07 119 LEU A O 1
ATOM 639 N N . TYR A 1 130 ? 15.580 27.540 163.387 1.00 23.99 120 TYR A N 1
ATOM 640 C CA . TYR A 1 130 ? 14.323 26.800 163.329 1.00 32.87 120 TYR A CA 1
ATOM 641 C C . TYR A 1 130 ? 14.427 25.458 164.048 1.00 30.42 120 TYR A C 1
ATOM 642 O O . TYR A 1 130 ? 13.569 25.108 164.860 1.00 28.60 120 TYR A O 1
ATOM 651 N N . HIS A 1 131 ? 15.484 24.712 163.748 1.00 29.68 121 HIS A N 1
ATOM 652 C CA . HIS A 1 131 ? 15.671 23.392 164.335 1.00 28.62 121 HIS A CA 1
ATOM 653 C C . HIS A 1 131 ? 16.159 23.470 165.783 1.00 28.31 121 HIS A C 1
ATOM 654 O O . HIS A 1 131 ? 15.646 22.763 166.649 1.00 29.60 121 HIS A O 1
ATOM 661 N N . ILE A 1 132 ? 17.144 24.325 166.042 1.00 27.85 122 ILE A N 1
ATOM 662 C CA . ILE A 1 132 ? 17.695 24.469 167.388 1.00 26.71 122 ILE A CA 1
ATOM 663 C C . ILE A 1 132 ? 16.620 24.943 168.359 1.00 26.28 122 ILE A C 1
ATOM 664 O O . ILE A 1 132 ? 16.488 24.408 169.460 1.00 26.84 122 ILE A O 1
ATOM 669 N N . GLY A 1 133 ? 15.845 25.936 167.939 1.00 26.38 123 GLY A N 1
ATOM 670 C CA . GLY A 1 133 ? 14.740 26.431 168.739 1.00 26.21 123 GLY A CA 1
ATOM 671 C C . GLY A 1 133 ? 13.715 25.351 169.035 1.00 26.36 123 GLY A C 1
ATOM 672 O O . GLY A 1 133 ? 13.151 25.303 170.127 1.00 26.56 123 GLY A O 1
ATOM 673 N N . TYR A 1 134 ? 13.481 24.476 168.062 1.00 27.06 124 TYR A N 1
ATOM 674 C CA . TYR A 1 134 ? 12.511 23.400 168.220 1.00 28.08 124 TYR A CA 1
ATOM 675 C C . TYR A 1 134 ? 12.983 22.337 169.205 1.00 30.12 124 TYR A C 1
ATOM 676 O O . TYR A 1 134 ? 12.323 22.077 170.210 1.00 31.55 124 TYR A O 1
ATOM 685 N N . PHE A 1 135 ? 14.120 21.715 168.903 1.00 30.71 125 PHE A N 1
ATOM 686 C CA . PHE A 1 135 ? 14.651 20.645 169.740 1.00 30.21 125 PHE A CA 1
ATOM 687 C C . PHE A 1 135 ? 14.970 21.141 171.144 1.00 29.59 125 PHE A C 1
ATOM 688 O O . PHE A 1 135 ? 14.748 20.432 172.122 1.00 29.34 125 PHE A O 1
ATOM 696 N N . GLY A 1 136 ? 15.484 22.363 171.236 1.00 29.53 126 GLY A N 1
ATOM 697 C CA . GLY A 1 136 ? 15.736 22.983 172.523 1.00 29.67 126 GLY A CA 1
ATOM 698 C C . GLY A 1 136 ? 14.451 23.114 173.316 1.00 30.37 126 GLY A C 1
ATOM 699 O O . GLY A 1 136 ? 14.434 22.911 174.530 1.00 29.54 126 GLY A O 1
ATOM 700 N N . GLY A 1 137 ? 13.369 23.445 172.619 1.00 31.02 127 GLY A N 1
ATOM 701 C CA . GLY A 1 137 ? 12.064 23.568 173.239 1.00 31.02 127 GLY A CA 1
ATOM 702 C C . GLY A 1 137 ? 11.628 22.295 173.935 1.00 31.28 127 GLY A C 1
ATOM 703 O O . GLY A 1 137 ? 11.370 22.298 175.134 1.00 32.39 127 GLY A O 1
ATOM 704 N N . ILE A 1 138 ? 11.559 21.200 173.185 1.00 31.63 128 ILE A N 1
ATOM 705 C CA . ILE A 1 138 ? 11.089 19.931 173.732 1.00 31.69 128 ILE A CA 1
ATOM 706 C C . ILE A 1 138 ? 12.068 19.372 174.770 1.00 30.68 128 ILE A C 1
ATOM 707 O O . ILE A 1 138 ? 11.651 18.770 175.761 1.00 31.50 128 ILE A O 1
ATOM 712 N N . PHE A 1 139 ? 13.363 19.593 174.565 1.00 29.20 129 PHE A N 1
ATOM 713 C CA . PHE A 1 139 ? 14.364 19.098 175.504 1.00 28.77 129 PHE A CA 1
ATOM 714 C C . PHE A 1 139 ? 14.200 19.723 176.888 1.00 31.01 129 PHE A C 1
ATOM 715 O O . PHE A 1 139 ? 14.231 19.020 177.899 1.00 34.94 129 PHE A O 1
ATOM 723 N N . PHE A 1 140 ? 14.017 21.039 176.936 1.00 26.21 130 PHE A N 1
ATOM 724 C CA . PHE A 1 140 ? 13.885 21.721 178.219 1.00 23.87 130 PHE A CA 1
ATOM 725 C C . PHE A 1 140 ? 12.523 21.481 178.859 1.00 22.71 130 PHE A C 1
ATOM 726 O O . PHE A 1 140 ? 12.360 21.679 180.062 1.00 23.03 130 PHE A O 1
ATOM 734 N N . ILE A 1 141 ? 11.549 21.049 178.064 1.00 21.41 131 ILE A N 1
ATOM 735 C CA . ILE A 1 141 ? 10.264 20.632 178.617 1.00 20.19 131 ILE A CA 1
ATOM 736 C C . ILE A 1 141 ? 10.436 19.300 179.347 1.00 21.85 131 ILE A C 1
ATOM 737 O O . ILE A 1 141 ? 9.868 19.087 180.419 1.00 23.02 131 ILE A O 1
ATOM 742 N N . ILE A 1 142 ? 11.237 18.415 178.761 1.00 22.07 132 ILE A N 1
ATOM 743 C CA . ILE A 1 142 ? 11.541 17.122 179.365 1.00 21.34 132 ILE A CA 1
ATOM 744 C C . ILE A 1 142 ? 12.310 17.293 180.6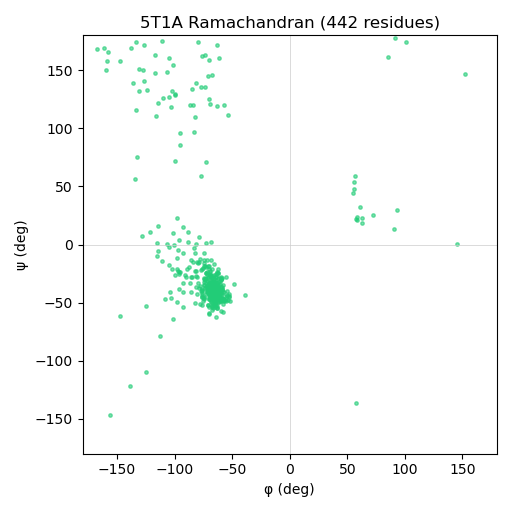76 1.00 22.36 132 ILE A C 1
ATOM 745 O O . ILE A 1 142 ? 12.028 16.613 181.662 1.00 22.98 132 ILE A O 1
ATOM 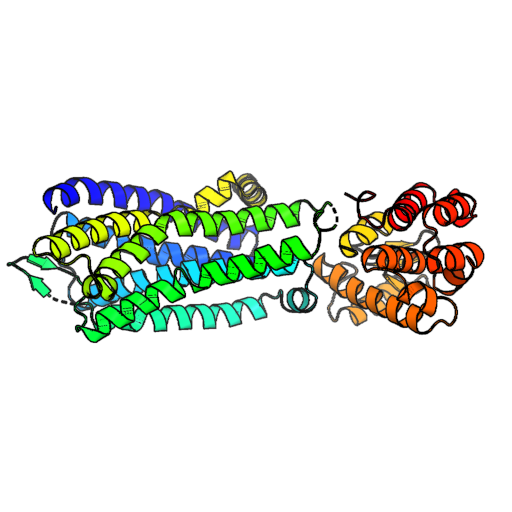750 N N . LEU A 1 143 ? 13.275 18.209 180.682 1.00 22.81 133 LEU A N 1
ATOM 751 C CA . LEU A 1 143 ? 14.066 18.492 181.878 1.00 23.11 133 LEU A CA 1
ATOM 752 C C . LEU A 1 143 ? 13.181 18.962 183.026 1.00 23.38 133 LEU A C 1
ATOM 753 O O . LEU A 1 143 ? 13.319 18.499 184.157 1.00 25.44 133 LEU A O 1
ATOM 758 N N . LEU A 1 144 ? 12.273 19.885 182.726 1.00 23.12 134 LEU A N 1
ATOM 759 C CA . LEU A 1 144 ? 11.321 20.382 183.712 1.00 21.66 134 LEU A CA 1
ATOM 760 C C . LEU A 1 144 ? 10.367 19.282 184.156 1.00 22.98 134 LEU A C 1
ATOM 761 O O . LEU A 1 144 ? 9.963 19.230 185.317 1.00 24.78 134 LEU A O 1
ATOM 766 N N . THR A 1 145 ? 10.008 18.408 183.222 1.00 22.56 135 THR A N 1
ATOM 767 C CA . THR A 1 145 ? 9.126 17.286 183.517 1.00 24.01 135 THR A CA 1
ATOM 768 C C . THR A 1 145 ? 9.752 16.360 184.551 1.00 24.24 135 THR A C 1
ATOM 769 O O . THR A 1 145 ? 9.105 15.972 185.523 1.00 24.66 135 THR A O 1
ATOM 773 N N . ILE A 1 146 ? 11.016 16.011 184.332 1.00 23.96 136 ILE A N 1
ATOM 774 C CA . ILE A 1 146 ? 11.751 15.155 185.254 1.00 19.65 136 ILE A CA 1
ATOM 775 C C . ILE A 1 146 ? 11.925 15.833 186.604 1.00 28.49 136 ILE A C 1
ATOM 776 O O . ILE A 1 146 ? 11.715 15.219 187.651 1.00 29.64 136 ILE A O 1
ATOM 781 N N . ASP A 1 147 ? 12.300 17.108 186.567 1.00 28.51 137 ASP A N 1
ATOM 782 C CA . ASP A 1 147 ? 12.598 17.866 187.775 1.00 30.09 137 ASP A CA 1
ATOM 783 C C . ASP A 1 147 ? 11.411 17.933 188.724 1.00 27.39 137 ASP A C 1
ATOM 784 O O . ASP A 1 147 ? 11.550 17.694 189.921 1.00 26.39 137 ASP A O 1
ATOM 789 N N . ARG A 1 148 ? 10.242 18.258 188.187 1.00 28.61 138 ARG A N 1
ATOM 790 C CA . ARG A 1 148 ? 9.054 18.396 189.016 1.00 29.86 138 ARG A CA 1
ATOM 791 C C . ARG A 1 148 ? 8.478 17.038 189.395 1.00 27.87 138 ARG A C 1
ATOM 792 O O . ARG A 1 148 ? 7.765 16.917 190.388 1.00 29.50 138 ARG A O 1
ATOM 800 N N . TYR A 1 149 ? 8.799 16.015 188.611 1.00 26.37 139 TYR A N 1
ATOM 801 C CA . TYR A 1 149 ? 8.445 14.652 188.981 1.00 25.25 139 TYR A CA 1
ATOM 802 C C . TYR A 1 149 ? 9.242 14.223 190.204 1.00 23.57 139 TYR A C 1
ATOM 803 O O . TYR A 1 149 ? 8.670 13.789 191.203 1.00 21.98 139 TYR A O 1
ATOM 812 N N . LEU A 1 150 ? 10.563 14.359 190.122 1.00 21.28 140 LEU A N 1
ATOM 813 C CA . LEU A 1 150 ? 11.447 13.975 191.217 1.00 21.80 140 LEU A CA 1
ATOM 814 C C . LEU A 1 150 ? 11.135 14.740 192.498 1.00 33.10 140 LEU A C 1
ATOM 815 O O . LEU A 1 150 ? 11.333 14.227 193.598 1.00 22.93 140 LEU A O 1
ATOM 820 N N . ALA A 1 151 ? 10.631 15.961 192.342 1.00 31.01 141 ALA A N 1
ATOM 821 C CA . ALA A 1 151 ? 10.345 16.840 193.473 1.00 29.08 141 ALA A CA 1
ATOM 822 C C . ALA A 1 151 ? 9.123 16.397 194.280 1.00 28.82 141 ALA A C 1
ATOM 823 O O . ALA A 1 151 ? 9.108 16.525 195.503 1.00 30.26 141 ALA A O 1
ATOM 825 N N . ILE A 1 152 ? 8.100 15.883 193.601 1.00 27.58 142 ILE A N 1
ATOM 826 C CA . ILE A 1 152 ? 6.883 15.449 194.285 1.00 28.57 142 ILE A CA 1
ATOM 827 C C . ILE A 1 152 ? 7.058 14.056 194.896 1.00 29.96 142 ILE A C 1
ATOM 828 O O . ILE A 1 152 ? 6.270 13.634 195.742 1.00 31.43 142 ILE A O 1
ATOM 833 N N . VAL A 1 153 ? 8.098 13.348 194.468 1.00 30.26 143 VAL A N 1
ATOM 834 C CA . VAL A 1 153 ? 8.434 12.055 195.053 1.00 29.60 143 VAL A CA 1
ATOM 835 C C . VAL A 1 153 ? 9.534 12.261 196.095 1.00 29.75 143 VAL A C 1
ATOM 836 O O . VAL A 1 153 ? 9.927 11.334 196.804 1.00 30.71 143 VAL A O 1
ATOM 840 N N . HIS A 1 154 ? 10.010 13.501 196.183 1.00 29.15 144 HIS A N 1
ATOM 841 C CA . HIS A 1 154 ? 11.045 13.896 197.137 1.00 29.41 144 HIS A CA 1
ATOM 842 C C . HIS A 1 154 ? 12.311 13.054 196.999 1.00 29.70 144 HIS A C 1
ATOM 843 O O . HIS A 1 154 ? 12.847 12.558 197.989 1.00 30.67 144 HIS A O 1
ATOM 850 N N . ALA A 1 155 ? 12.780 12.899 195.764 1.00 24.49 145 ALA A N 1
ATOM 851 C CA . ALA A 1 155 ? 14.040 12.217 195.493 1.00 30.68 145 ALA A CA 1
ATOM 852 C C . ALA A 1 155 ? 15.198 12.979 196.121 1.00 32.98 145 ALA A C 1
ATOM 853 O O . ALA A 1 155 ? 15.446 14.133 195.775 1.00 33.16 145 ALA A O 1
ATOM 855 N N . VAL A 1 156 ? 15.901 12.322 197.038 1.00 36.67 146 VAL A N 1
ATOM 856 C CA . VAL A 1 156 ? 16.965 12.955 197.815 1.00 38.83 146 VAL A CA 1
ATOM 857 C C . VAL A 1 156 ? 18.076 13.527 196.939 1.00 41.86 146 VAL A C 1
ATOM 858 O O . VAL A 1 156 ? 18.496 14.669 197.125 1.00 42.25 146 VAL A O 1
ATOM 862 N N . PHE A 1 157 ? 18.546 12.732 195.983 1.00 44.23 147 PHE A N 1
ATOM 863 C CA . PHE A 1 157 ? 19.628 13.162 195.107 1.00 48.12 147 PHE A CA 1
ATOM 864 C C . PHE A 1 157 ? 19.204 14.328 194.220 1.00 46.03 147 PHE A C 1
ATOM 865 O O . PHE A 1 157 ? 20.018 15.185 193.880 1.00 47.65 147 PHE A O 1
ATOM 873 N N . ALA A 1 158 ? 17.928 14.361 193.851 1.00 43.30 148 ALA A N 1
ATOM 874 C CA . ALA A 1 158 ? 17.405 15.437 193.015 1.00 40.53 148 ALA A CA 1
ATOM 875 C C . ALA A 1 158 ? 17.400 16.759 193.774 1.00 39.22 148 ALA A C 1
ATOM 876 O O . ALA A 1 158 ? 17.682 17.813 193.204 1.00 38.39 148 ALA A O 1
ATOM 878 N N . LEU A 1 159 ? 17.076 16.693 195.063 1.00 38.80 149 LEU A N 1
ATOM 879 C CA . LEU A 1 159 ? 17.063 17.872 195.922 1.00 37.91 149 LEU A CA 1
ATOM 880 C C . LEU A 1 159 ? 18.477 18.400 196.131 1.00 37.81 149 LEU A C 1
ATOM 881 O O . LEU A 1 159 ? 18.701 19.610 196.185 1.00 38.43 149 LEU A O 1
ATOM 886 N N . LYS A 1 160 ? 19.431 17.482 196.241 1.00 38.06 150 LYS A N 1
ATOM 887 C CA . LYS A 1 160 ? 20.834 17.849 196.388 1.00 39.18 150 LYS A CA 1
ATOM 888 C C . LYS A 1 160 ? 21.401 18.336 195.058 1.00 41.16 150 LYS A C 1
ATOM 889 O O . LYS A 1 160 ? 22.455 18.969 195.016 1.00 44.51 150 LYS A O 1
ATOM 893 N N . ALA A 1 161 ? 20.690 18.038 193.974 1.00 38.70 151 ALA A N 1
ATOM 894 C CA . ALA A 1 161 ? 21.112 18.442 192.639 1.00 38.77 151 ALA A CA 1
ATOM 895 C C . ALA A 1 161 ? 20.403 19.716 192.185 1.00 37.49 151 ALA A C 1
ATOM 896 O O . ALA A 1 161 ? 20.783 20.322 191.187 1.00 38.74 151 ALA A O 1
ATOM 898 N N . ARG A 1 162 ? 19.373 20.118 192.921 1.00 35.57 152 ARG A N 1
ATOM 899 C CA . ARG A 1 162 ? 18.571 21.281 192.552 1.00 36.11 152 ARG A CA 1
ATOM 900 C C . ARG A 1 162 ? 19.336 22.584 192.793 1.00 38.82 152 ARG A C 1
ATOM 901 O O . ARG A 1 162 ? 19.012 23.351 193.699 1.00 39.14 152 ARG A O 1
ATOM 909 N N . THR A 1 163 ? 20.351 22.822 191.967 1.00 40.57 153 THR A N 1
ATOM 910 C CA . THR A 1 163 ? 21.220 23.988 192.101 1.00 43.99 153 THR A CA 1
ATOM 911 C C . THR A 1 163 ? 21.361 24.699 190.760 1.00 48.56 153 THR A C 1
ATOM 912 O O . THR A 1 163 ? 21.276 24.062 189.710 1.00 51.48 153 THR A O 1
ATOM 916 N N . VAL A 1 164 ? 21.582 26.011 190.790 1.00 48.63 154 VAL A N 1
ATOM 917 C CA . VAL A 1 164 ? 21.803 26.768 189.560 1.00 50.05 154 VAL A CA 1
ATOM 918 C C . VAL A 1 164 ? 23.081 26.323 188.845 1.00 50.15 154 VAL A C 1
ATOM 919 O O . VAL A 1 164 ? 23.204 26.479 187.632 1.00 50.87 154 VAL A O 1
ATOM 923 N N . THR A 1 165 ? 24.026 25.771 189.600 1.00 50.06 155 THR A N 1
ATOM 924 C CA . THR A 1 165 ? 25.241 25.212 189.020 1.00 49.42 155 THR A CA 1
ATOM 925 C C . THR A 1 165 ? 24.895 23.997 188.167 1.00 45.92 155 THR A C 1
ATOM 926 O O . THR A 1 165 ? 25.337 23.878 187.024 1.00 45.70 155 THR A O 1
ATOM 930 N N . PHE A 1 166 ? 24.093 23.100 188.732 1.00 43.39 156 PHE A N 1
ATOM 931 C CA . PHE A 1 166 ? 23.617 21.925 188.014 1.00 40.64 156 PHE A CA 1
ATOM 932 C C . PHE A 1 166 ? 22.769 22.344 186.817 1.00 38.31 156 PHE A C 1
ATOM 933 O O . PHE A 1 166 ? 22.746 21.668 185.789 1.00 36.57 156 PHE A O 1
ATOM 941 N N . GLY A 1 167 ? 22.075 23.468 186.961 1.00 37.28 157 GLY A N 1
ATOM 942 C CA . GLY A 1 167 ? 21.246 23.996 185.895 1.00 35.14 157 GLY A CA 1
ATOM 943 C C . GLY A 1 167 ? 22.059 24.471 184.710 1.00 36.15 157 GLY A C 1
ATOM 944 O O . GLY A 1 167 ? 21.811 24.059 183.580 1.00 38.87 157 GLY A O 1
ATOM 945 N N . VAL A 1 168 ? 23.032 25.338 184.975 1.00 35.59 158 VAL A N 1
ATOM 946 C CA . VAL A 1 168 ? 23.879 25.899 183.929 1.00 34.33 158 VAL A CA 1
ATOM 947 C C . VAL A 1 168 ? 24.594 24.807 183.139 1.00 34.28 158 VAL A C 1
ATOM 948 O O . VAL A 1 168 ? 24.634 24.850 181.910 1.00 33.61 158 VAL A O 1
ATOM 952 N N . VAL A 1 169 ? 25.139 23.824 183.847 1.00 35.15 159 VAL A N 1
ATOM 953 C CA . VAL A 1 169 ? 25.878 22.743 183.205 1.00 24.58 159 VAL A CA 1
ATOM 954 C C . VAL A 1 169 ? 24.985 21.914 182.285 1.00 28.29 159 VAL A C 1
ATOM 955 O O . VAL A 1 169 ? 25.289 21.751 181.104 1.00 29.53 159 VAL A O 1
ATOM 959 N N . THR A 1 170 ? 23.880 21.404 182.821 1.00 26.95 160 THR A N 1
ATOM 960 C CA . THR A 1 170 ? 22.987 20.549 182.044 1.00 26.03 160 THR A CA 1
ATOM 961 C C . THR A 1 170 ? 22.251 21.335 180.963 1.00 24.42 160 THR A C 1
ATOM 962 O O . THR A 1 170 ? 21.738 20.752 180.009 1.00 24.43 160 THR A O 1
ATOM 966 N N . SER A 1 171 ? 22.200 22.656 181.110 1.00 23.69 161 SER A N 1
ATOM 967 C CA . SER A 1 171 ? 21.612 23.507 180.080 1.00 24.82 161 SER A CA 1
ATOM 968 C C . SER A 1 171 ? 22.557 23.657 178.895 1.00 25.19 161 SER A C 1
ATOM 969 O O . SER A 1 171 ? 22.119 23.688 177.746 1.00 21.63 161 SER A O 1
ATOM 972 N N . VAL A 1 172 ? 23.853 23.755 179.185 1.00 25.74 162 VAL A N 1
ATOM 973 C CA . VAL A 1 172 ? 24.876 23.849 178.148 1.00 23.19 162 VAL A CA 1
ATOM 974 C C . VAL A 1 172 ? 24.908 22.566 177.322 1.00 23.32 162 VAL A C 1
ATOM 975 O O . VAL A 1 172 ? 24.983 22.607 176.091 1.00 22.86 162 VAL A O 1
ATOM 979 N N . ILE A 1 173 ? 24.834 21.428 178.007 1.00 23.84 163 ILE A N 1
ATOM 980 C CA . ILE A 1 173 ? 24.801 20.131 177.340 1.00 26.64 163 ILE A CA 1
ATOM 981 C C . ILE A 1 173 ? 23.527 19.986 176.512 1.00 27.56 163 ILE A C 1
ATOM 982 O O . ILE A 1 173 ? 23.549 19.432 175.412 1.00 28.67 163 ILE A O 1
ATOM 987 N N . THR A 1 174 ? 22.420 20.499 177.042 1.00 25.96 164 THR A N 1
ATOM 988 C CA . THR A 1 174 ? 21.135 20.438 176.354 1.00 23.92 164 THR A CA 1
ATOM 989 C C . THR A 1 174 ? 21.155 21.244 175.056 1.00 22.32 164 THR A C 1
ATOM 990 O O . THR A 1 174 ? 20.603 20.816 174.043 1.00 21.94 164 THR A O 1
ATOM 994 N N . TRP A 1 175 ? 21.792 22.412 175.085 1.00 22.50 165 TRP A N 1
ATOM 995 C CA . TRP A 1 175 ? 21.901 23.231 173.883 1.00 21.43 165 TRP A CA 1
ATOM 996 C C . TRP A 1 175 ? 22.814 22.563 172.856 1.00 26.79 165 TRP A C 1
ATOM 997 O O . TRP A 1 175 ? 22.603 22.702 171.652 1.00 26.97 165 TRP A O 1
ATOM 1008 N N . LEU A 1 176 ? 23.816 21.829 173.333 1.00 26.06 166 LEU A N 1
ATOM 1009 C CA . LEU A 1 176 ? 24.705 21.084 172.445 1.00 24.94 166 LEU A CA 1
ATOM 1010 C C . LEU A 1 176 ? 23.946 20.015 171.668 1.00 25.47 166 LEU A C 1
ATOM 1011 O O . LEU A 1 176 ? 23.997 19.976 170.438 1.00 27.19 166 LEU A O 1
ATOM 1016 N N . VAL A 1 177 ? 23.245 19.149 172.395 1.00 21.82 167 VAL A N 1
ATOM 1017 C CA . VAL A 1 177 ? 22.462 18.081 171.785 1.00 21.58 167 VAL A CA 1
ATOM 1018 C C . VAL A 1 177 ? 21.424 18.644 170.817 1.00 22.05 167 VAL A C 1
ATOM 1019 O O . VAL A 1 177 ? 21.132 18.041 169.784 1.00 21.46 167 VAL A O 1
ATOM 1023 N N . ALA A 1 178 ? 20.877 19.807 171.153 1.00 22.26 168 ALA A N 1
ATOM 1024 C CA . ALA A 1 178 ? 19.926 20.482 170.281 1.00 20.88 168 ALA A CA 1
ATOM 1025 C C . ALA A 1 178 ? 20.599 20.906 168.982 1.00 21.46 168 ALA A C 1
ATOM 1026 O O . ALA A 1 178 ? 19.997 20.838 167.911 1.00 22.32 168 ALA A O 1
ATOM 1028 N N . VAL A 1 179 ? 21.852 21.340 169.083 1.00 27.36 169 VAL A N 1
ATOM 1029 C CA . VAL A 1 179 ? 22.615 21.755 167.911 1.00 28.89 169 VAL A CA 1
ATOM 1030 C C . VAL A 1 179 ? 22.981 20.556 167.034 1.00 30.27 169 VAL A C 1
ATOM 1031 O O . VAL A 1 179 ? 22.804 20.597 165.816 1.00 23.35 169 VAL A O 1
ATOM 1035 N N . PHE A 1 180 ? 23.476 19.488 167.656 1.00 30.64 170 PHE A N 1
ATOM 1036 C CA . PHE A 1 180 ? 23.868 18.285 166.922 1.00 31.17 170 PHE A CA 1
ATOM 1037 C C . PHE A 1 180 ? 22.681 17.618 166.231 1.00 35.58 170 PHE A C 1
ATOM 1038 O O . PHE A 1 180 ? 22.847 16.954 165.208 1.00 42.32 170 PHE A O 1
ATOM 1046 N N . ALA A 1 181 ? 21.487 17.796 166.789 1.00 33.93 171 ALA A N 1
ATOM 1047 C CA . ALA A 1 181 ? 20.270 17.262 166.183 1.00 32.63 171 ALA A CA 1
ATOM 1048 C C . ALA A 1 181 ? 19.762 18.184 165.080 1.00 33.08 171 ALA A C 1
ATOM 1049 O O . ALA A 1 181 ? 18.817 17.851 164.363 1.00 34.13 171 ALA A O 1
ATOM 1051 N N . SER A 1 182 ? 20.391 19.346 164.949 1.00 31.67 172 SER A N 1
ATOM 1052 C CA . SER A 1 182 ? 19.995 20.315 163.937 1.00 32.12 172 SER A CA 1
ATOM 1053 C C . SER A 1 182 ? 20.945 20.285 162.750 1.00 32.16 172 SER A C 1
ATOM 1054 O O . SER A 1 182 ? 20.596 20.725 161.656 1.00 33.26 172 SER A O 1
ATOM 1057 N N . VAL A 1 183 ? 22.145 19.761 162.978 1.00 30.91 173 VAL A N 1
ATOM 1058 C CA . VAL A 1 183 ? 23.181 19.703 161.948 1.00 30.81 173 VAL A CA 1
ATOM 1059 C C . VAL A 1 183 ? 22.729 19.031 160.641 1.00 32.72 173 VAL A C 1
ATOM 1060 O O . VAL A 1 183 ? 22.966 19.585 159.568 1.00 34.72 173 VAL A O 1
ATOM 1064 N N . PRO A 1 184 ? 22.074 17.852 160.713 1.00 25.67 174 PRO A N 1
ATOM 1065 C CA . PRO A 1 184 ? 21.631 17.271 159.439 1.00 26.38 174 PRO A CA 1
ATOM 1066 C C . PRO A 1 184 ? 20.675 18.186 158.674 1.00 34.50 174 PRO A C 1
ATOM 1067 O O . PRO A 1 184 ? 20.800 18.328 157.458 1.00 35.76 174 PRO A O 1
ATOM 1071 N N . GLY A 1 185 ? 19.742 18.807 159.389 1.00 33.30 175 GLY A N 1
ATOM 1072 C CA . GLY A 1 185 ? 18.802 19.729 158.782 1.00 32.28 175 GLY A CA 1
ATOM 1073 C C . GLY A 1 185 ? 19.490 20.912 158.129 1.00 31.31 175 GLY A C 1
ATOM 1074 O O . GLY A 1 185 ? 19.089 21.351 157.055 1.00 31.80 175 GLY A O 1
ATOM 1075 N N . ILE A 1 186 ? 20.531 21.425 158.778 1.00 30.62 176 ILE A N 1
A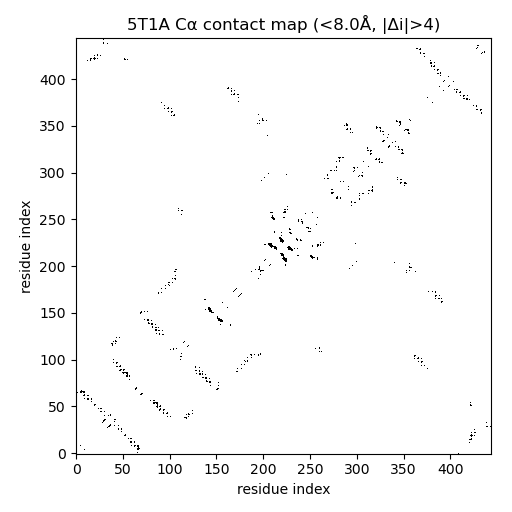TOM 1076 C CA . ILE A 1 186 ? 21.276 22.568 158.259 1.00 31.28 176 ILE A CA 1
ATOM 1077 C C . ILE A 1 186 ? 22.071 22.208 157.006 1.00 32.95 176 ILE A C 1
ATOM 1078 O O . ILE A 1 186 ? 22.035 22.930 156.008 1.00 34.27 176 ILE A O 1
ATOM 1083 N N . ILE A 1 187 ? 22.781 21.085 157.067 1.00 32.47 177 ILE A N 1
ATOM 1084 C CA . ILE A 1 187 ? 23.667 20.666 155.986 1.00 29.19 177 ILE A CA 1
ATOM 1085 C C . ILE A 1 187 ? 22.940 20.500 154.653 1.00 37.17 177 ILE A C 1
ATOM 1086 O O . ILE A 1 187 ? 23.362 21.051 153.635 1.00 38.98 177 ILE A O 1
ATOM 1091 N N . PHE A 1 188 ? 21.842 19.750 154.664 1.00 35.97 178 PHE A N 1
ATOM 1092 C CA . PHE A 1 188 ? 21.150 19.407 153.425 1.00 35.84 178 PHE A CA 1
ATOM 1093 C C . PHE A 1 188 ? 20.027 20.380 153.072 1.00 36.51 178 PHE A C 1
ATOM 1094 O O . PHE A 1 188 ? 19.193 20.081 152.220 1.00 37.78 178 PHE A O 1
ATOM 1102 N N . THR A 1 189 ? 20.007 21.543 153.717 1.00 36.30 179 THR A N 1
ATOM 1103 C CA . THR A 1 189 ? 19.047 22.584 153.354 1.00 38.42 179 THR A CA 1
ATOM 1104 C C . THR A 1 189 ? 19.748 23.693 152.579 1.00 41.63 179 THR A C 1
ATOM 1105 O O . THR A 1 189 ? 20.758 24.234 153.029 1.00 41.08 179 THR A O 1
ATOM 1109 N N . LYS A 1 190 ? 19.207 24.023 151.409 1.00 46.09 180 LYS A N 1
ATOM 1110 C CA . LYS A 1 190 ? 19.838 24.980 150.506 1.00 48.85 180 LYS A CA 1
ATOM 1111 C C . LYS A 1 190 ? 18.825 25.928 149.871 1.00 49.50 180 LYS A C 1
ATOM 1112 O O . LYS A 1 190 ? 17.614 25.708 149.944 1.00 48.39 180 LYS A O 1
ATOM 1128 N N . GLN A 1 192 ? 17.617 26.987 146.348 1.00 59.11 182 GLN A N 1
ATOM 1129 C CA . GLN A 1 192 ? 17.667 26.526 144.966 1.00 63.79 182 GLN A CA 1
ATOM 1130 C C . GLN A 1 192 ? 16.478 27.016 144.153 1.00 67.38 182 GLN A C 1
ATOM 1131 O O . GLN A 1 192 ? 15.374 27.162 144.675 1.00 67.78 182 GLN A O 1
ATOM 1137 N N . LYS A 1 193 ? 16.714 27.270 142.870 1.00 71.24 183 LYS A N 1
ATOM 1138 C CA . LYS A 1 193 ? 15.650 27.678 141.964 1.00 73.84 183 LYS A CA 1
ATOM 1139 C C . LYS A 1 193 ? 14.891 26.457 141.457 1.00 75.19 183 LYS A C 1
ATOM 1140 O O . LYS A 1 193 ? 15.425 25.661 140.687 1.00 76.78 183 LYS A O 1
ATOM 1142 N N . GLU A 1 194 ? 13.648 26.308 141.906 1.00 75.53 184 GLU A N 1
ATOM 1143 C CA . GLU A 1 194 ? 12.793 25.214 141.455 1.00 78.00 184 GLU A CA 1
ATOM 1144 C C . GLU A 1 194 ? 11.600 25.743 140.663 1.00 78.60 184 GLU A C 1
ATOM 1145 O O . GLU A 1 194 ? 10.809 26.533 141.182 1.00 77.18 184 GLU A O 1
ATOM 1151 N N . ASP A 1 195 ? 11.481 25.295 139.414 1.00 80.31 185 ASP A N 1
ATOM 1152 C CA . ASP A 1 195 ? 10.423 25.737 138.505 1.00 82.75 185 ASP A CA 1
ATOM 1153 C C . ASP A 1 195 ? 10.408 27.259 138.377 1.00 83.56 185 ASP A C 1
ATOM 1154 O O . ASP A 1 195 ? 9.347 27.886 138.418 1.00 83.55 185 ASP A O 1
ATOM 1156 N N . SER A 1 196 ? 11.602 27.831 138.231 1.00 84.55 186 SER A N 1
ATOM 1157 C CA . SER A 1 196 ? 11.805 29.275 138.102 1.00 86.16 186 SER A CA 1
ATOM 1158 C C . SER A 1 196 ? 11.346 30.050 139.339 1.00 85.92 186 SER A C 1
ATOM 1159 O O . SER A 1 196 ? 11.050 31.242 139.255 1.00 86.98 186 SER A O 1
ATOM 1161 N N . VAL A 1 197 ? 11.294 29.372 140.482 1.00 84.80 187 VAL A N 1
ATOM 1162 C CA . VAL A 1 197 ? 10.977 30.011 141.759 1.00 84.55 187 VAL A CA 1
ATOM 1163 C C . VAL A 1 197 ? 11.999 29.601 142.814 1.00 84.63 187 VAL A C 1
ATOM 1164 O O . VAL A 1 197 ? 12.303 28.418 142.958 1.00 89.44 187 VAL A O 1
ATOM 1168 N N . TYR A 1 198 ? 12.531 30.573 143.551 1.00 80.81 188 TYR A N 1
ATOM 1169 C CA . TYR A 1 198 ? 13.483 30.273 144.617 1.00 76.31 188 TYR A CA 1
ATOM 1170 C C . TYR A 1 198 ? 12.793 29.652 145.824 1.00 69.61 188 TYR A C 1
ATOM 1171 O O . TYR A 1 198 ? 11.735 30.111 146.252 1.00 69.22 188 TYR A O 1
ATOM 1180 N N . VAL A 1 199 ? 13.399 28.605 146.371 1.00 63.37 189 VAL A N 1
ATOM 1181 C CA . VAL A 1 199 ? 12.891 27.988 147.587 1.00 56.74 189 VAL A CA 1
ATOM 1182 C C . VAL A 1 199 ? 14.021 27.677 148.558 1.00 51.95 189 VAL A C 1
ATOM 1183 O O . VAL A 1 199 ? 15.101 27.237 148.160 1.00 51.48 189 VAL A O 1
ATOM 1187 N N . CYS A 1 200 ? 13.769 27.936 149.834 1.00 47.96 190 CYS A N 1
ATOM 1188 C CA . CYS A 1 200 ? 14.651 27.477 150.893 1.00 42.81 190 CYS A CA 1
ATOM 1189 C C . CYS A 1 200 ? 14.089 26.167 151.415 1.00 38.63 190 CYS A C 1
ATOM 1190 O O . CYS A 1 200 ? 13.181 26.164 152.242 1.00 38.60 190 CYS A O 1
ATOM 1193 N N . GLY A 1 201 ? 14.611 25.055 150.910 1.00 37.27 191 GLY A N 1
ATOM 1194 C CA . GLY A 1 201 ? 14.077 23.754 151.265 1.00 37.17 191 GLY A CA 1
ATOM 1195 C C . GLY A 1 201 ? 15.137 22.706 151.530 1.00 36.47 191 GLY A C 1
ATOM 1196 O O . GLY A 1 201 ? 16.316 22.925 151.250 1.00 36.53 191 GLY A O 1
ATOM 1197 N N . PRO A 1 202 ? 14.717 21.557 152.081 1.00 35.06 192 PRO A N 1
ATOM 1198 C CA . PRO A 1 202 ? 15.593 20.419 152.375 1.00 36.04 192 PRO A CA 1
ATOM 1199 C C . PRO A 1 202 ? 15.865 19.558 151.145 1.00 39.70 192 PRO A C 1
ATOM 1200 O O . PRO A 1 202 ? 14.958 19.307 150.353 1.00 42.53 192 PRO A O 1
ATOM 1204 N N . TYR A 1 203 ? 17.107 19.111 150.995 1.00 41.24 193 TYR A N 1
ATOM 1205 C CA . TYR A 1 203 ? 17.487 18.267 149.870 1.00 43.03 193 TYR A CA 1
ATOM 1206 C C . TYR A 1 203 ? 18.329 17.079 150.321 1.00 42.87 193 TYR A C 1
ATOM 1207 O O . TYR A 1 203 ? 19.448 16.883 149.847 1.00 43.27 193 TYR A O 1
ATOM 1216 N N . PHE A 1 204 ? 17.782 16.291 151.240 1.00 42.66 194 PHE A N 1
ATOM 1217 C CA . PHE A 1 204 ? 18.444 15.080 151.711 1.00 43.12 194 PHE A CA 1
ATOM 1218 C C . PHE A 1 204 ? 18.528 14.031 150.610 1.00 44.86 194 PHE A C 1
ATOM 1219 O O . PHE A 1 204 ? 17.626 13.926 149.781 1.00 45.67 194 PHE A O 1
ATOM 1227 N N . PRO A 1 205 ? 19.615 13.247 150.597 1.00 44.68 195 PRO A N 1
ATOM 1228 C CA . PRO A 1 205 ? 19.618 12.020 149.794 1.00 48.56 195 PRO A CA 1
ATOM 1229 C C . PRO A 1 205 ? 18.559 11.042 150.305 1.00 50.70 195 PRO A C 1
ATOM 1230 O O . PRO A 1 205 ? 17.964 11.289 151.356 1.00 49.52 195 PRO A O 1
ATOM 1234 N N . ARG A 1 206 ? 18.326 9.956 149.574 1.00 55.65 196 ARG A N 1
ATOM 1235 C CA . ARG A 1 206 ? 17.267 9.013 149.926 1.00 55.65 196 ARG A CA 1
ATOM 1236 C C . ARG A 1 206 ? 17.444 8.456 151.336 1.00 55.78 196 ARG A C 1
ATOM 1237 O O . ARG A 1 206 ? 16.505 8.457 152.134 1.00 56.28 196 ARG A O 1
ATOM 1239 N N . GLY A 1 207 ? 18.653 7.994 151.639 1.00 54.90 197 GLY A N 1
ATOM 1240 C CA . GLY A 1 207 ? 18.940 7.407 152.935 1.00 53.47 197 GLY A CA 1
ATOM 1241 C C . GLY A 1 207 ? 18.918 8.412 154.071 1.00 50.64 197 GLY A C 1
ATOM 1242 O O . GLY A 1 207 ? 18.503 8.093 155.185 1.00 48.80 197 GLY A O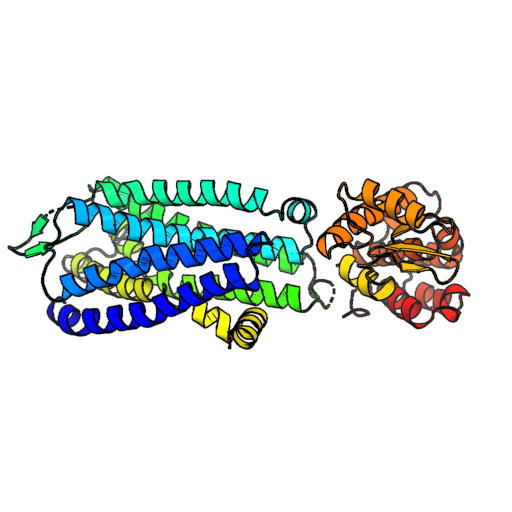 1
ATOM 1243 N N . TRP A 1 208 ? 19.361 9.632 153.787 1.00 48.41 198 TRP A N 1
ATOM 1244 C CA . TRP A 1 208 ? 19.466 10.664 154.812 1.00 45.28 198 TRP A CA 1
ATOM 1245 C C . TRP A 1 208 ? 18.112 11.234 155.215 1.00 42.94 198 TRP A C 1
ATOM 1246 O O . TRP A 1 208 ? 17.938 11.687 156.346 1.00 42.87 198 TRP A O 1
ATOM 1257 N N . ASN A 1 209 ? 17.156 11.216 154.294 1.00 42.31 199 ASN A N 1
ATOM 1258 C CA . ASN A 1 209 ? 15.811 11.676 154.608 1.00 41.56 199 ASN A CA 1
ATOM 1259 C C . ASN A 1 209 ? 15.099 10.676 155.509 1.00 41.47 199 ASN A C 1
ATOM 1260 O O . ASN A 1 209 ? 14.309 11.056 156.374 1.00 39.77 199 ASN A O 1
ATOM 1265 N N . ASN A 1 210 ? 15.386 9.395 155.297 1.00 42.32 200 ASN A N 1
ATOM 1266 C CA . ASN A 1 210 ? 14.840 8.340 156.138 1.00 39.68 200 ASN A CA 1
ATOM 1267 C C . ASN A 1 210 ? 15.397 8.434 157.546 1.00 37.37 200 ASN A C 1
ATOM 1268 O O . ASN A 1 210 ? 14.657 8.340 158.525 1.00 36.49 200 ASN A O 1
ATOM 1273 N N . PHE A 1 211 ? 16.709 8.622 157.639 1.00 36.01 201 PHE A N 1
ATOM 1274 C CA . PHE A 1 211 ? 17.365 8.741 158.931 1.00 33.83 201 PHE A CA 1
ATOM 1275 C C . PHE A 1 211 ? 16.856 9.954 159.693 1.00 31.89 201 PHE A C 1
ATOM 1276 O O . PHE A 1 211 ? 16.590 9.877 160.891 1.00 31.96 201 PHE A O 1
ATOM 1284 N N . HIS A 1 212 ? 16.728 11.076 158.994 1.00 27.56 202 HIS A N 1
ATOM 1285 C CA . HIS A 1 212 ? 16.278 12.311 159.621 1.00 35.08 202 HIS A CA 1
ATOM 1286 C C . HIS A 1 212 ? 14.860 12.169 160.160 1.00 31.47 202 HIS A C 1
ATOM 1287 O O . HIS A 1 212 ? 14.533 12.704 161.218 1.00 28.97 202 HIS A O 1
ATOM 1294 N N . THR A 1 213 ? 14.027 11.435 159.431 1.00 31.78 203 THR A N 1
ATOM 1295 C CA . THR A 1 213 ? 12.640 11.237 159.826 1.00 30.51 203 THR A CA 1
ATOM 1296 C C . THR A 1 213 ? 12.535 10.446 161.127 1.00 30.46 203 THR A C 1
ATOM 1297 O O . THR A 1 213 ? 11.846 10.864 162.056 1.00 30.43 203 THR A O 1
ATOM 1301 N N . ILE A 1 214 ? 13.224 9.310 161.200 1.00 31.55 204 ILE A N 1
ATOM 1302 C CA . ILE A 1 214 ? 13.152 8.466 162.389 1.00 30.87 204 ILE A CA 1
ATOM 1303 C C . ILE A 1 214 ? 13.867 9.112 163.572 1.00 30.72 204 ILE A C 1
ATOM 1304 O O . ILE A 1 214 ? 13.493 8.889 164.720 1.00 31.39 204 ILE A O 1
ATOM 1309 N N . MET A 1 215 ? 14.884 9.922 163.294 1.00 30.34 205 MET A N 1
ATOM 1310 C CA . MET A 1 215 ? 15.605 10.614 164.355 1.00 29.70 205 MET A CA 1
ATOM 1311 C C . MET A 1 215 ? 14.719 11.677 164.985 1.00 30.77 205 MET A C 1
ATOM 1312 O O . MET A 1 215 ? 14.675 11.821 166.204 1.00 31.86 205 MET A O 1
ATOM 1317 N N . ARG A 1 216 ? 14.018 12.424 164.140 1.00 32.43 206 ARG A N 1
ATOM 1318 C CA . ARG A 1 216 ? 13.105 13.459 164.604 1.00 35.54 206 ARG A CA 1
ATOM 1319 C C . ARG A 1 216 ? 11.978 12.851 165.435 1.00 37.65 206 ARG A C 1
ATOM 1320 O O . ARG A 1 216 ? 11.584 13.402 166.464 1.00 37.47 206 ARG A O 1
ATOM 1328 N N . ASN A 1 217 ? 11.474 11.704 164.990 1.00 40.09 207 ASN A N 1
ATOM 1329 C CA . ASN A 1 217 ? 10.404 11.011 165.698 1.00 42.60 207 ASN A CA 1
ATOM 1330 C C . ASN A 1 217 ? 10.834 10.486 167.060 1.00 40.31 207 ASN A C 1
ATOM 1331 O O . ASN A 1 217 ? 10.038 10.444 167.994 1.00 40.61 207 ASN A O 1
ATOM 1336 N N . ILE A 1 218 ? 12.091 10.076 167.170 1.00 37.60 208 ILE A N 1
ATOM 1337 C CA . ILE A 1 218 ? 12.611 9.598 168.444 1.00 34.58 208 ILE A CA 1
ATOM 1338 C C . ILE A 1 218 ? 12.756 10.748 169.434 1.00 34.38 208 ILE A C 1
ATOM 1339 O O . ILE A 1 218 ? 12.224 10.692 170.540 1.00 38.74 208 ILE A O 1
ATOM 1344 N N . LEU A 1 219 ? 13.464 11.795 169.022 1.00 30.47 209 LEU A N 1
ATOM 1345 C CA . LEU A 1 219 ? 13.767 12.911 169.910 1.00 28.20 209 LEU A CA 1
ATOM 1346 C C . LEU A 1 219 ? 12.538 13.760 170.229 1.00 27.51 209 LEU A C 1
ATOM 1347 O O . LEU A 1 219 ? 12.463 14.377 171.293 1.00 27.10 209 LEU A O 1
ATOM 1352 N N . GLY A 1 220 ? 11.576 13.790 169.312 1.00 26.75 210 GLY A N 1
ATOM 1353 C CA . GLY A 1 220 ? 10.423 14.660 169.458 1.00 26.21 210 GLY A CA 1
ATOM 1354 C C . GLY A 1 220 ? 9.121 13.968 169.817 1.00 26.24 210 GLY A C 1
ATOM 1355 O O . GLY A 1 220 ? 8.085 14.621 169.954 1.00 25.35 210 GLY A O 1
ATOM 1356 N N . LEU A 1 221 ? 9.164 12.649 169.975 1.00 26.13 211 LEU A N 1
ATOM 1357 C CA . LEU A 1 221 ? 7.954 11.890 170.264 1.00 26.69 211 LEU A CA 1
ATOM 1358 C C . LEU A 1 221 ? 8.230 10.676 171.145 1.00 28.54 211 LEU A C 1
ATOM 1359 O O . LEU A 1 221 ? 7.711 10.585 172.254 1.00 30.65 211 LEU A O 1
ATOM 1364 N N . VAL A 1 222 ? 9.046 9.748 170.655 1.00 29.89 212 VAL A N 1
ATOM 1365 C CA . VAL A 1 222 ? 9.337 8.522 171.396 1.00 30.25 212 VAL A CA 1
ATOM 1366 C C . VAL A 1 222 ? 10.027 8.809 172.728 1.00 31.65 212 VAL A C 1
ATOM 1367 O O . VAL A 1 222 ? 9.657 8.244 173.758 1.00 32.57 212 VAL A O 1
ATOM 1371 N N . LEU A 1 223 ? 11.019 9.694 172.712 1.00 31.84 213 LEU A N 1
ATOM 1372 C CA . LEU A 1 223 ? 11.730 10.056 173.937 1.00 20.87 213 LEU A CA 1
ATOM 1373 C C . LEU A 1 223 ? 10.836 10.787 174.951 1.00 20.43 213 LEU A C 1
ATOM 1374 O O . LEU A 1 223 ? 10.792 10.385 176.111 1.00 20.41 213 LEU A O 1
ATOM 1379 N N . PRO A 1 224 ? 10.119 11.854 174.532 1.00 28.63 214 PRO A N 1
ATOM 1380 C CA . PRO A 1 224 ? 9.259 12.511 175.526 1.00 28.19 214 PRO A CA 1
ATOM 1381 C C . PRO A 1 224 ? 8.146 11.611 176.053 1.00 28.83 214 PRO A C 1
ATOM 1382 O O . PRO A 1 224 ? 7.815 11.678 177.237 1.00 20.26 214 PRO A O 1
ATOM 1386 N N . LEU A 1 225 ? 7.577 10.788 175.177 1.00 29.47 215 LEU A N 1
ATOM 1387 C CA . LEU A 1 225 ? 6.480 9.904 175.553 1.00 30.00 215 LEU A CA 1
ATOM 1388 C C . LEU A 1 225 ? 6.927 8.913 176.612 1.00 31.88 215 LEU A C 1
ATOM 1389 O O . LEU A 1 225 ? 6.219 8.667 177.586 1.00 36.33 215 LEU A O 1
ATOM 1394 N N . LEU A 1 226 ? 8.112 8.348 176.417 1.00 30.46 216 LEU A N 1
ATOM 1395 C CA . LEU A 1 226 ? 8.658 7.383 177.359 1.00 30.04 216 LEU A CA 1
ATOM 1396 C C . LEU A 1 226 ? 8.973 8.047 178.697 1.00 29.03 216 LEU A C 1
ATOM 1397 O O . LEU A 1 226 ? 8.638 7.514 179.756 1.00 29.16 216 LEU A O 1
ATOM 1402 N N . ILE A 1 227 ? 9.612 9.213 178.640 1.00 28.20 217 ILE A N 1
ATOM 1403 C CA . ILE A 1 227 ? 9.923 9.992 179.837 1.00 27.69 217 ILE A CA 1
ATOM 1404 C C . ILE A 1 227 ? 8.670 10.258 180.665 1.00 28.18 217 ILE A C 1
ATOM 1405 O O . ILE A 1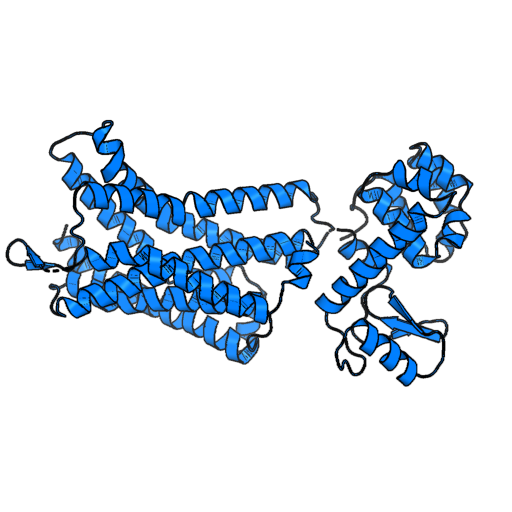 227 ? 8.677 10.112 181.886 1.00 29.61 217 ILE A O 1
ATOM 1410 N N . MET A 1 228 ? 7.589 10.631 179.990 1.00 28.83 218 MET A N 1
ATOM 1411 C CA . MET A 1 228 ? 6.350 10.974 180.673 1.00 30.47 218 MET A CA 1
ATOM 1412 C C . MET A 1 228 ? 5.698 9.753 181.315 1.00 34.86 218 MET A C 1
ATOM 1413 O O . MET A 1 228 ? 5.097 9.852 182.385 1.00 39.96 218 MET A O 1
ATOM 1418 N N . VAL A 1 229 ? 5.816 8.604 180.659 1.00 33.51 219 VAL A N 1
ATOM 1419 C CA . VAL A 1 229 ? 5.265 7.364 181.197 1.00 32.33 219 VAL A CA 1
ATOM 1420 C C . VAL A 1 229 ? 5.997 6.958 182.474 1.00 32.47 219 VAL A C 1
ATOM 1421 O O . VAL A 1 229 ? 5.369 6.568 183.462 1.00 31.70 219 VAL A O 1
ATOM 1425 N N . ILE A 1 230 ? 7.323 7.059 182.447 1.00 33.37 220 ILE A N 1
ATOM 1426 C CA . ILE A 1 230 ? 8.142 6.792 183.625 1.00 34.02 220 ILE A CA 1
ATOM 1427 C C . ILE A 1 230 ? 7.689 7.660 184.791 1.00 32.26 220 ILE A C 1
ATOM 1428 O O . ILE A 1 230 ? 7.477 7.170 185.901 1.00 34.78 220 ILE A O 1
ATOM 1433 N N . CYS A 1 231 ? 7.527 8.951 184.520 1.00 28.15 221 CYS A N 1
ATOM 1434 C CA . CYS A 1 231 ? 7.129 9.911 185.541 1.00 27.32 221 CYS A CA 1
ATOM 1435 C C . CYS A 1 231 ? 5.727 9.631 186.073 1.00 30.35 221 CYS A C 1
ATOM 1436 O O . CYS A 1 231 ? 5.509 9.658 187.282 1.00 33.21 221 CYS A O 1
ATOM 1439 N N . TYR A 1 232 ? 4.782 9.362 185.177 1.00 31.78 222 TYR A N 1
ATOM 1440 C CA . TYR A 1 232 ? 3.417 9.053 185.593 1.00 35.45 222 TYR A CA 1
ATOM 1441 C C . TYR A 1 232 ? 3.368 7.797 186.454 1.00 34.28 222 TYR A C 1
ATOM 1442 O O . TYR A 1 232 ? 2.631 7.740 187.439 1.00 34.52 222 TYR A O 1
ATOM 1451 N N . SER A 1 233 ? 4.156 6.794 186.078 1.00 33.50 223 SER A N 1
ATOM 1452 C CA . SER A 1 233 ? 4.226 5.555 186.842 1.00 33.45 223 SER A CA 1
ATOM 1453 C C . SER A 1 233 ? 4.794 5.815 188.233 1.00 34.13 223 SER A C 1
ATOM 1454 O O . SER A 1 233 ? 4.188 5.438 189.236 1.00 35.47 223 SER A O 1
ATOM 1456 N N . GLY A 1 234 ? 5.950 6.472 188.282 1.00 32.30 224 GLY A N 1
ATOM 1457 C CA . GLY A 1 234 ? 6.617 6.782 189.536 1.00 23.74 224 GLY A CA 1
ATOM 1458 C C . GLY A 1 234 ? 5.791 7.633 190.484 1.00 34.84 224 GLY A C 1
ATOM 1459 O O . GLY A 1 234 ? 5.935 7.534 191.703 1.00 34.43 224 GLY A O 1
ATOM 1460 N N . ILE A 1 235 ? 4.928 8.474 189.924 1.00 35.36 225 ILE A N 1
ATOM 1461 C CA . ILE A 1 235 ? 4.025 9.296 190.722 1.00 35.03 225 ILE A CA 1
ATOM 1462 C C . ILE A 1 235 ? 2.890 8.449 191.297 1.00 36.69 225 ILE A C 1
ATOM 1463 O O . ILE A 1 235 ? 2.572 8.541 192.482 1.00 37.04 225 ILE A O 1
ATOM 1468 N N . SER A 1 236 ? 2.289 7.617 190.452 1.00 39.37 226 SER A N 1
ATOM 1469 C CA . SER A 1 236 ? 1.141 6.814 190.860 1.00 45.08 226 SER A CA 1
ATOM 1470 C C . SER A 1 236 ? 1.533 5.675 191.796 1.00 48.27 226 SER A C 1
ATOM 1471 O O . SER A 1 236 ? 0.689 5.130 192.509 1.00 47.76 226 SER A O 1
ATOM 1474 N N . ARG A 1 237 ? 2.816 5.327 191.786 1.00 50.32 227 ARG A N 1
ATOM 1475 C CA . ARG A 1 237 ? 3.328 4.235 192.611 1.00 52.44 227 ARG A CA 1
ATOM 1476 C C . ARG A 1 237 ? 3.784 4.742 193.983 1.00 50.58 227 ARG A C 1
ATOM 1477 O O . ARG A 1 237 ? 3.731 4.006 194.977 1.00 50.98 227 ARG A O 1
ATOM 1485 N N . ALA A 1 238 ? 4.200 6.005 194.043 1.00 49.66 228 ALA A N 1
ATOM 1486 C CA . ALA A 1 238 ? 4.629 6.614 195.298 1.00 48.98 228 ALA A CA 1
ATOM 1487 C C . ALA A 1 238 ? 3.475 6.702 196.296 1.00 49.30 228 ALA A C 1
ATOM 1488 O O . ALA A 1 238 ? 3.539 6.117 197.376 1.00 49.46 228 ALA A O 1
ATOM 1490 N N . SER A 1 239 ? 2.435 7.451 195.939 1.00 49.74 229 SER A N 1
ATOM 1491 C CA . SER A 1 239 ? 1.242 7.560 196.773 1.00 51.12 229 SER A CA 1
ATOM 1492 C C . SER A 1 239 ? 0.039 8.040 195.967 1.00 53.53 229 SER A C 1
ATOM 1493 O O . SER A 1 239 ? 0.187 8.777 194.991 1.00 54.32 229 SER A O 1
ATOM 1496 N N . LYS A 1 240 ? -1.153 7.619 196.379 1.00 55.21 230 LYS A N 1
ATOM 1497 C CA . LYS A 1 240 ? -2.383 8.056 195.727 1.00 55.82 230 LYS A CA 1
ATOM 1498 C C . LYS A 1 240 ? -2.806 9.426 196.252 1.00 55.98 230 LYS A C 1
ATOM 1499 O O . LYS A 1 240 ? -3.526 10.166 195.581 1.00 55.47 230 LYS A O 1
ATOM 1501 N N . SER A 1 241 ? -2.345 9.756 197.455 1.00 56.42 231 SER A N 1
ATOM 1502 C CA . SER A 1 241 ? -2.644 11.041 198.076 1.00 55.86 231 SER A CA 1
ATOM 1503 C C . SER A 1 241 ? -1.476 12.007 197.920 1.00 53.76 231 SER A C 1
ATOM 1504 O O . SER A 1 241 ? -1.539 13.149 198.377 1.00 55.11 231 SER A O 1
ATOM 1507 N N . ARG A 1 242 ? -0.418 11.530 197.267 1.00 51.41 232 ARG A N 1
ATOM 1508 C CA . ARG A 1 242 ? 0.811 12.294 197.029 1.00 50.40 232 ARG A CA 1
ATOM 1509 C C . ARG A 1 242 ? 1.465 12.780 198.328 1.00 47.14 232 ARG A C 1
ATOM 1510 O O . ARG A 1 242 ? 2.222 13.753 198.322 1.00 45.11 232 ARG A O 1
ATOM 1518 N N . ILE A 1 243 ? 1.181 12.100 199.435 1.00 44.37 233 ILE A N 1
ATOM 1519 C CA . ILE A 1 243 ? 1.710 12.508 200.733 1.00 41.25 233 ILE A CA 1
ATOM 1520 C C . ILE A 1 243 ? 2.931 11.682 201.130 1.00 41.85 233 ILE A C 1
ATOM 1521 O O . ILE A 1 243 ? 2.899 10.452 201.107 1.00 42.59 233 ILE A O 1
ATOM 1526 N N . ASN A 1 244 ? 4.006 12.375 201.493 1.00 33.75 1002 ASN A N 1
ATOM 1527 C CA . ASN A 1 244 ? 5.235 11.732 201.934 1.00 35.14 1002 ASN A CA 1
ATOM 1528 C C . ASN A 1 244 ? 5.452 11.996 203.421 1.00 33.06 1002 ASN A C 1
ATOM 1529 O O . ASN A 1 244 ? 4.689 12.743 204.034 1.00 31.13 1002 ASN A O 1
ATOM 1534 N N . ILE A 1 245 ? 6.481 11.385 204.002 1.00 32.69 1003 ILE A N 1
ATOM 1535 C CA . ILE A 1 245 ? 6.806 11.602 205.408 1.00 31.15 1003 ILE A CA 1
ATOM 1536 C C . ILE A 1 245 ? 7.170 13.068 205.650 1.00 29.32 1003 ILE A C 1
ATOM 1537 O O . ILE A 1 245 ? 7.022 13.583 206.758 1.00 28.02 1003 ILE A O 1
ATOM 1542 N N . PHE A 1 246 ? 7.631 13.739 204.597 1.00 28.33 1004 PHE A N 1
ATOM 1543 C CA . PHE A 1 246 ? 7.982 15.151 204.673 1.00 26.31 1004 PHE A CA 1
ATOM 1544 C C . PHE A 1 246 ? 6.768 15.991 205.049 1.00 24.86 1004 PHE A C 1
ATOM 1545 O O . PHE A 1 246 ? 6.836 16.818 205.955 1.00 24.40 1004 PHE A O 1
ATOM 1553 N N . GLU A 1 247 ? 5.659 15.770 204.351 1.00 26.82 1005 GLU A N 1
ATOM 1554 C CA . GLU A 1 247 ? 4.427 16.497 204.631 1.00 29.81 1005 GLU A CA 1
ATOM 1555 C C . GLU A 1 247 ? 3.907 16.197 206.032 1.00 28.10 1005 GLU A C 1
ATOM 1556 O O . GLU A 1 247 ? 3.381 17.080 206.709 1.00 27.58 1005 GLU A O 1
ATOM 1562 N N . MET A 1 248 ? 4.057 14.949 206.464 1.00 27.05 1006 MET A N 1
ATOM 1563 C CA . MET A 1 248 ? 3.553 14.529 207.766 1.00 27.97 1006 MET A CA 1
ATOM 1564 C C . MET A 1 248 ? 4.245 15.263 208.906 1.00 29.97 1006 MET A C 1
ATOM 1565 O O . MET A 1 248 ? 3.592 15.850 209.769 1.00 31.95 1006 MET A O 1
ATOM 1570 N N . LEU A 1 249 ? 5.573 15.228 208.905 1.00 29.66 1007 LEU A N 1
ATOM 1571 C CA . LEU A 1 249 ? 6.344 15.832 209.981 1.00 28.75 1007 LEU A CA 1
ATOM 1572 C C . LEU A 1 249 ? 6.426 17.348 209.834 1.00 29.92 1007 LEU A C 1
ATOM 1573 O O . LEU A 1 249 ? 6.834 18.043 210.761 1.00 32.32 1007 LEU A O 1
ATOM 1578 N N . ARG A 1 250 ? 6.030 17.861 208.675 1.00 28.50 1008 ARG A N 1
ATOM 1579 C CA . ARG A 1 250 ? 5.912 19.304 208.501 1.00 27.70 1008 ARG A CA 1
ATOM 1580 C C . ARG A 1 250 ? 4.665 19.817 209.220 1.00 27.64 1008 ARG A C 1
ATOM 1581 O O . ARG A 1 250 ? 4.655 20.922 209.761 1.00 28.92 1008 ARG A O 1
ATOM 1589 N N . ILE A 1 251 ? 3.615 19.006 209.227 1.00 27.03 1009 ILE A N 1
ATOM 1590 C CA . ILE A 1 251 ? 2.388 19.356 209.930 1.00 28.85 1009 ILE A CA 1
ATOM 1591 C C . ILE A 1 251 ? 2.561 19.181 211.434 1.00 30.31 1009 ILE A C 1
ATOM 1592 O O . ILE A 1 251 ? 2.227 20.073 212.215 1.00 31.99 1009 ILE A O 1
ATOM 1597 N N . ASP A 1 252 ? 3.099 18.030 211.828 1.00 30.01 1010 ASP A N 1
ATOM 1598 C CA . ASP A 1 252 ? 3.218 17.664 213.237 1.00 31.87 1010 ASP A CA 1
ATOM 1599 C C . ASP A 1 252 ? 4.324 18.414 213.982 1.00 34.55 1010 ASP A C 1
ATOM 1600 O O . ASP A 1 252 ? 4.117 18.884 215.102 1.00 37.44 1010 ASP A O 1
ATOM 1605 N N . GLU A 1 253 ? 5.497 18.515 213.367 1.00 34.08 1011 GLU A N 1
ATOM 1606 C CA . GLU A 1 253 ? 6.649 19.113 214.033 1.00 36.17 1011 GLU A CA 1
ATOM 1607 C C . GLU A 1 253 ? 6.818 20.584 213.664 1.00 35.47 1011 GLU A C 1
ATOM 1608 O O . GLU A 1 253 ? 7.425 21.351 214.409 1.00 36.39 1011 GLU A O 1
ATOM 1614 N N . GLY A 1 254 ? 6.280 20.975 212.513 1.00 34.20 1012 GLY A N 1
ATOM 1615 C CA . GLY A 1 254 ? 6.389 22.347 212.049 1.00 33.52 1012 GLY A CA 1
ATOM 1616 C C . GLY A 1 254 ? 7.601 22.576 211.165 1.00 33.47 1012 GLY A C 1
ATOM 1617 O O . GLY A 1 254 ? 8.402 21.669 210.944 1.00 34.99 1012 GLY A O 1
ATOM 1618 N N . LEU A 1 255 ? 7.737 23.797 210.659 1.00 32.82 1013 LEU A N 1
ATOM 1619 C CA . LEU A 1 255 ? 8.854 24.146 209.787 1.00 33.54 1013 LEU A CA 1
ATOM 1620 C C . LEU A 1 255 ? 9.476 25.479 210.203 1.00 35.27 1013 LEU A C 1
ATOM 1621 O O . LEU A 1 255 ? 8.831 26.525 210.127 1.00 37.49 1013 LEU A O 1
ATOM 1626 N N . ARG A 1 256 ? 10.731 25.435 210.641 1.00 35.19 1014 ARG A N 1
ATOM 1627 C CA . ARG A 1 256 ? 11.419 26.634 211.109 1.00 37.09 1014 ARG A CA 1
ATOM 1628 C C . ARG A 1 256 ? 12.396 27.165 210.068 1.00 35.14 1014 ARG A C 1
ATOM 1629 O O . ARG A 1 256 ? 13.346 26.479 209.694 1.00 34.32 1014 ARG A O 1
ATOM 1637 N N . LEU A 1 257 ? 12.162 28.389 209.606 1.00 34.58 1015 LEU A N 1
ATOM 1638 C CA . LEU A 1 257 ? 13.064 29.029 208.656 1.00 33.42 1015 LEU A CA 1
ATOM 1639 C C . LEU A 1 257 ? 14.028 29.958 209.387 1.00 35.86 1015 LEU A C 1
ATOM 1640 O O . LEU A 1 257 ? 15.108 30.265 208.885 1.00 37.15 1015 LEU A O 1
ATOM 1645 N N . LYS A 1 258 ? 13.627 30.403 210.574 1.00 36.56 1016 LYS A N 1
ATOM 1646 C CA . LYS A 1 258 ? 14.510 31.165 211.449 1.00 39.62 1016 LYS A CA 1
ATOM 1647 C C . LYS A 1 258 ? 14.734 30.380 212.734 1.00 41.40 1016 LYS A C 1
ATOM 1648 O O . LYS A 1 258 ? 13.850 29.640 213.166 1.00 40.63 1016 LYS A O 1
ATOM 1652 N N . ILE A 1 259 ? 15.917 30.527 213.326 1.00 44.90 1017 ILE A N 1
ATOM 1653 C CA . ILE A 1 259 ? 16.267 29.793 214.541 1.00 47.51 1017 ILE A CA 1
ATOM 1654 C C . ILE A 1 259 ? 15.216 29.993 215.623 1.00 50.87 1017 ILE A C 1
ATOM 1655 O O . ILE A 1 259 ? 15.049 31.090 216.155 1.00 52.30 1017 ILE A O 1
ATOM 1660 N N . TYR A 1 260 ? 14.500 28.918 215.927 1.00 53.89 1018 TYR A N 1
ATOM 1661 C CA . TYR A 1 260 ? 13.387 28.964 216.862 1.00 58.03 1018 TYR A CA 1
ATOM 1662 C C . TYR A 1 260 ? 13.794 28.458 218.238 1.00 61.28 1018 TYR A C 1
ATOM 1663 O O . TYR A 1 260 ? 14.379 27.383 218.369 1.00 60.82 1018 TYR A O 1
ATOM 1672 N N . LYS A 1 261 ? 13.488 29.244 219.264 1.00 64.79 1019 LYS A N 1
ATOM 1673 C CA . LYS A 1 261 ? 13.754 28.840 220.637 1.00 68.58 1019 LYS A CA 1
ATOM 1674 C C . LYS A 1 261 ? 12.620 27.973 221.171 1.00 71.64 1019 LYS A C 1
ATOM 1675 O O . LYS A 1 261 ? 11.471 28.411 221.237 1.00 71.30 1019 LYS A O 1
ATOM 1681 N N . ASP A 1 262 ? 12.954 26.742 221.551 1.00 75.62 1020 ASP A N 1
ATOM 1682 C CA . ASP A 1 262 ? 11.964 25.774 222.013 1.00 77.97 1020 ASP A CA 1
ATOM 1683 C C . ASP A 1 262 ? 11.243 26.272 223.263 1.00 79.49 1020 ASP A C 1
ATOM 1684 O O . ASP A 1 262 ? 11.734 27.162 223.959 1.00 81.15 1020 ASP A O 1
ATOM 1689 N N . THR A 1 263 ? 10.076 25.694 223.537 1.00 78.65 1021 THR A N 1
ATOM 1690 C CA . THR A 1 263 ? 9.254 26.095 224.676 1.00 79.67 1021 THR A CA 1
ATOM 1691 C C . THR A 1 263 ? 9.995 25.926 225.997 1.00 81.40 1021 THR A C 1
ATOM 1692 O O . THR A 1 263 ? 9.726 26.636 226.966 1.00 83.11 1021 THR A O 1
ATOM 1694 N N . GLU A 1 264 ? 10.932 24.984 226.025 1.00 80.71 1022 GLU A N 1
ATOM 1695 C CA . GLU A 1 264 ? 11.723 24.725 227.221 1.00 81.48 1022 GLU A CA 1
ATOM 1696 C C . GLU A 1 264 ? 12.936 25.648 227.299 1.00 79.65 1022 GLU A C 1
ATOM 1697 O O . GLU A 1 264 ? 13.279 26.146 228.371 1.00 81.01 1022 GLU A O 1
ATOM 1703 N N . GLY A 1 265 ? 13.580 25.872 226.159 1.00 76.08 1023 GLY A N 1
ATOM 1704 C CA . GLY A 1 265 ? 14.739 26.744 226.098 1.00 74.57 1023 GLY A CA 1
ATOM 1705 C C . GLY A 1 265 ? 15.764 26.270 225.088 1.00 71.04 1023 GLY A C 1
ATOM 1706 O O . GLY A 1 265 ? 16.815 26.889 224.918 1.00 71.73 1023 GLY A O 1
ATOM 1707 N N . TYR A 1 266 ? 15.453 25.165 224.416 1.00 66.66 1024 TYR A N 1
ATOM 1708 C CA . TYR A 1 266 ? 16.335 24.601 223.401 1.00 63.42 1024 TYR A CA 1
ATOM 1709 C C . TYR A 1 266 ? 16.265 25.398 222.100 1.00 60.43 1024 TYR A C 1
ATOM 1710 O O . TYR A 1 266 ? 15.329 26.165 221.883 1.00 59.59 1024 TYR A O 1
ATOM 1712 N N . TYR A 1 267 ? 17.261 25.215 221.237 1.00 59.14 1025 TYR A N 1
ATOM 1713 C CA . TYR A 1 267 ? 17.284 25.881 219.937 1.00 56.78 1025 TYR A CA 1
ATOM 1714 C C . TYR A 1 267 ? 17.055 24.889 218.805 1.00 54.97 1025 TYR A C 1
ATOM 1715 O O . TYR A 1 267 ? 17.758 23.885 218.700 1.00 54.06 1025 TYR A O 1
ATOM 1724 N N . THR A 1 268 ? 16.073 25.176 217.957 1.00 54.57 1026 THR A N 1
ATOM 1725 C CA . THR A 1 268 ? 15.739 24.284 216.853 1.00 37.59 1026 THR A CA 1
ATOM 1726 C C . THR A 1 268 ? 15.736 25.005 215.508 1.00 37.03 1026 THR A C 1
ATOM 1727 O O . THR A 1 268 ? 15.850 26.22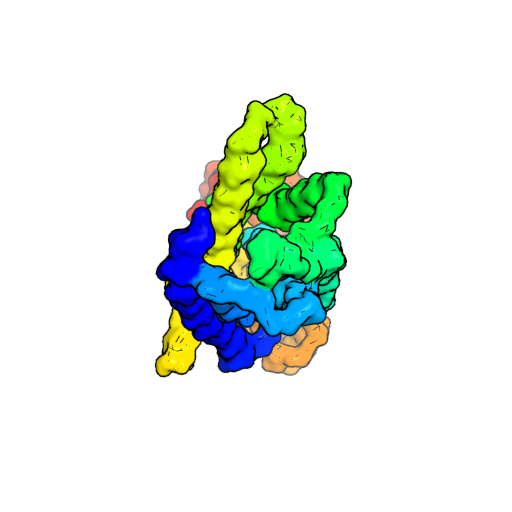9 215.444 1.00 37.93 1026 THR A O 1
ATOM 1731 N N . ILE A 1 269 ? 15.607 24.226 214.438 1.00 40.47 1027 ILE A N 1
ATOM 1732 C CA . ILE A 1 269 ? 15.511 24.763 213.085 1.00 39.57 1027 ILE A CA 1
ATOM 1733 C C . ILE A 1 269 ? 14.864 23.717 212.182 1.00 38.74 1027 ILE A C 1
ATOM 1734 O O . ILE A 1 269 ? 14.878 22.526 212.497 1.00 38.75 1027 ILE A O 1
ATOM 1739 N N . GLY A 1 270 ? 14.285 24.168 211.072 1.00 38.55 1028 GLY A N 1
ATOM 1740 C CA . GLY A 1 270 ? 13.674 23.275 210.104 1.00 37.36 1028 GLY A CA 1
ATOM 1741 C C . GLY A 1 270 ? 12.588 22.409 210.707 1.00 36.67 1028 GLY A C 1
ATOM 1742 O O . GLY A 1 270 ? 11.765 22.882 211.490 1.00 37.37 1028 GLY A O 1
ATOM 1743 N N . ILE A 1 271 ? 12.592 21.132 210.345 1.00 36.10 1029 ILE A N 1
ATOM 1744 C CA . ILE A 1 271 ? 11.617 20.193 210.880 1.00 35.84 1029 ILE A CA 1
ATOM 1745 C C . ILE A 1 271 ? 12.199 19.451 212.081 1.00 38.27 1029 ILE A C 1
ATOM 1746 O O . ILE A 1 271 ? 12.754 18.359 211.945 1.00 40.38 1029 ILE A O 1
ATOM 1751 N N . GLY A 1 272 ? 12.083 20.072 213.252 1.00 38.53 1030 GLY A N 1
ATOM 1752 C CA . GLY A 1 272 ? 12.533 19.480 214.500 1.00 39.91 1030 GLY A CA 1
ATOM 1753 C C . GLY A 1 272 ? 13.994 19.075 214.536 1.00 41.42 1030 GLY A C 1
ATOM 1754 O O . GLY A 1 272 ? 14.311 17.905 214.754 1.00 42.76 1030 GLY A O 1
ATOM 1755 N N . HIS A 1 273 ? 14.887 20.036 214.325 1.00 41.37 1031 HIS A N 1
ATOM 1756 C CA . HIS A 1 273 ? 16.318 19.759 214.373 1.00 43.35 1031 HIS A CA 1
ATOM 1757 C C . HIS A 1 273 ? 16.993 20.520 215.507 1.00 45.74 1031 HIS A C 1
ATOM 1758 O O . HIS A 1 273 ? 17.124 21.742 215.455 1.00 47.07 1031 HIS A O 1
ATOM 1765 N N . LEU A 1 274 ? 17.428 19.786 216.525 1.00 47.15 1032 LEU A N 1
ATOM 1766 C CA . LEU A 1 274 ? 18.075 20.388 217.684 1.00 50.07 1032 LEU A CA 1
ATOM 1767 C C . LEU A 1 274 ? 19.461 20.931 217.338 1.00 52.91 1032 LEU A C 1
ATOM 1768 O O . LEU A 1 274 ? 20.311 20.211 216.814 1.00 51.90 1032 LEU A O 1
ATOM 1773 N N . LEU A 1 275 ? 19.680 22.208 217.635 1.00 55.68 1033 LEU A N 1
ATOM 1774 C CA . LEU A 1 275 ? 20.966 22.847 217.385 1.00 43.76 1033 LEU A CA 1
ATOM 1775 C C . LEU A 1 275 ? 21.859 22.760 218.618 1.00 55.21 1033 LEU A C 1
ATOM 1776 O O . LEU A 1 275 ? 22.994 22.289 218.541 1.00 57.45 1033 LEU A O 1
ATOM 1781 N N . THR A 1 276 ? 21.336 23.218 219.752 1.00 54.56 1034 THR A N 1
ATOM 1782 C CA . THR A 1 276 ? 22.053 23.155 221.022 1.00 55.02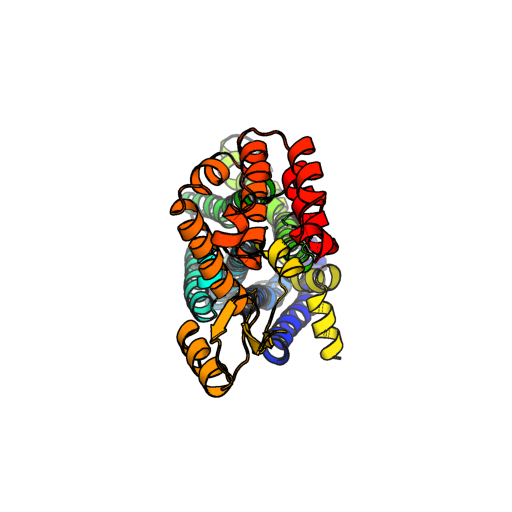 1034 THR A CA 1
ATOM 1783 C C . THR A 1 276 ? 21.078 23.306 222.192 1.00 54.10 1034 THR A C 1
ATOM 1784 O O . THR A 1 276 ? 19.911 23.645 221.992 1.00 51.14 1034 THR A O 1
ATOM 1788 N N . LYS A 1 277 ? 21.553 23.051 223.408 1.00 56.61 1035 LYS A N 1
ATOM 1789 C CA . LYS A 1 277 ? 20.694 23.095 224.591 1.00 58.12 1035 LYS A CA 1
ATOM 1790 C C . LYS A 1 277 ? 21.087 24.217 225.547 1.00 62.73 1035 LYS A C 1
ATOM 1791 O O . LYS A 1 277 ? 20.676 24.232 226.704 1.00 64.71 1035 LYS A O 1
ATOM 1797 N N . SER A 1 278 ? 21.877 25.161 225.056 1.00 65.37 1036 SER A N 1
ATOM 1798 C CA . SER A 1 278 ? 22.422 26.211 225.908 1.00 70.83 1036 SER A CA 1
ATOM 1799 C C . SER A 1 278 ? 22.120 27.620 225.371 1.00 71.83 1036 SER A C 1
ATOM 1800 O O . SER A 1 278 ? 22.175 27.850 224.159 1.00 70.58 1036 SER A O 1
ATOM 1803 N N . PRO A 1 279 ? 21.798 28.564 226.283 1.00 73.27 1037 PRO A N 1
ATOM 1804 C CA . PRO A 1 279 ? 21.247 29.904 226.023 1.00 72.15 1037 PRO A CA 1
ATOM 1805 C C . PRO A 1 279 ? 21.784 30.679 224.819 1.00 72.55 1037 PRO A C 1
ATOM 1806 O O . PRO A 1 279 ? 20.983 31.286 224.108 1.00 74.38 1037 PRO A O 1
ATOM 1810 N N . SER A 1 280 ? 23.095 30.678 224.608 1.00 71.78 1038 SER A N 1
ATOM 1811 C CA . SER A 1 280 ? 23.702 31.523 223.582 1.00 71.27 1038 SER A CA 1
ATOM 1812 C C . SER A 1 280 ? 23.141 31.266 222.185 1.00 67.28 1038 SER A C 1
ATOM 1813 O O . SER A 1 280 ? 23.232 30.155 221.662 1.00 65.55 1038 SER A O 1
ATOM 1816 N N . LEU A 1 281 ? 22.555 32.302 221.590 1.00 65.50 1039 LEU A N 1
ATOM 1817 C CA . LEU A 1 281 ? 22.071 32.224 220.217 1.00 61.48 1039 LEU A CA 1
ATOM 1818 C C . LEU A 1 281 ? 23.251 32.220 219.256 1.00 62.06 1039 LEU A C 1
ATOM 1819 O O . LEU A 1 281 ? 23.144 31.740 218.128 1.00 59.84 1039 LEU A O 1
ATOM 1821 N N . ASN A 1 282 ? 24.373 32.767 219.713 1.00 64.65 1040 ASN A N 1
ATOM 1822 C CA . ASN A 1 282 ? 25.615 32.715 218.956 1.00 65.47 1040 ASN A CA 1
ATOM 1823 C C . ASN A 1 282 ? 26.122 31.282 218.869 1.00 64.59 1040 ASN A C 1
ATOM 1824 O O . ASN A 1 282 ? 26.664 30.863 217.846 1.00 63.66 1040 ASN A O 1
ATOM 1829 N N . ALA A 1 283 ? 25.939 30.537 219.954 1.00 64.45 1041 ALA A N 1
ATOM 1830 C CA . ALA A 1 283 ? 26.267 29.119 219.975 1.00 58.98 1041 ALA A CA 1
ATOM 1831 C C . ALA A 1 283 ? 25.323 28.352 219.058 1.00 59.84 1041 ALA A C 1
ATOM 1832 O O . ALA A 1 283 ? 25.722 27.392 218.399 1.00 59.26 1041 ALA A O 1
ATOM 1834 N N . ALA A 1 284 ? 24.067 28.788 219.022 1.00 57.77 1042 ALA A N 1
ATOM 1835 C CA . ALA A 1 284 ? 23.061 28.168 218.169 1.00 54.15 1042 ALA A CA 1
ATOM 1836 C C . ALA A 1 284 ? 23.384 28.398 216.698 1.00 53.14 1042 ALA A C 1
ATOM 1837 O O . ALA A 1 284 ? 23.313 27.475 215.889 1.00 52.03 1042 ALA A O 1
ATOM 1839 N N . LYS A 1 285 ? 23.739 29.633 216.360 1.00 55.03 1043 LYS A N 1
ATOM 1840 C CA . LYS A 1 285 ? 24.127 29.973 214.996 1.00 55.16 1043 LYS A CA 1
ATOM 1841 C C . LYS A 1 285 ? 25.404 29.239 214.599 1.00 56.50 1043 LYS A C 1
ATOM 1842 O O . LYS A 1 285 ? 25.544 28.793 213.462 1.00 57.34 1043 LYS A O 1
ATOM 1848 N N . SER A 1 286 ? 26.326 29.112 215.548 1.00 57.51 1044 SER A N 1
ATOM 1849 C CA . SER A 1 286 ? 27.578 28.402 215.316 1.00 59.26 1044 SER A CA 1
ATOM 1850 C C . SER A 1 286 ? 27.330 26.956 214.901 1.00 57.74 1044 SER A C 1
ATOM 1851 O O . SER A 1 286 ? 27.906 26.473 213.926 1.00 57.29 1044 SER A O 1
ATOM 1854 N N . GLU A 1 287 ? 26.465 26.272 215.643 1.00 57.04 1045 GLU A N 1
ATOM 1855 C CA . GLU A 1 287 ? 26.159 24.874 215.367 1.00 55.51 1045 GLU A CA 1
ATOM 1856 C C . GLU A 1 287 ? 25.417 24.716 214.043 1.00 55.54 1045 GLU A C 1
ATOM 1857 O O . GLU A 1 287 ? 25.604 23.728 213.333 1.00 55.66 1045 GLU A O 1
ATOM 1859 N N . LEU A 1 288 ? 24.579 25.695 213.714 1.00 55.49 1046 LEU A N 1
ATOM 1860 C CA . LEU A 1 288 ? 23.791 25.644 212.486 1.00 54.67 1046 LEU A CA 1
ATOM 1861 C C . LEU A 1 288 ? 24.640 25.928 211.253 1.00 57.58 1046 LEU A C 1
ATOM 1862 O O . LEU A 1 288 ? 24.544 25.222 210.249 1.00 56.20 1046 LEU A O 1
ATOM 1867 N N . ASP A 1 289 ? 25.470 26.965 211.333 1.00 61.86 1047 ASP A N 1
ATOM 1868 C CA . ASP A 1 289 ? 26.309 27.358 210.205 1.00 64.97 1047 ASP A CA 1
ATOM 1869 C C . ASP A 1 289 ? 27.285 26.245 209.827 1.00 64.67 1047 ASP A C 1
ATOM 1870 O O . ASP A 1 289 ? 27.789 26.205 208.705 1.00 65.00 1047 ASP A O 1
ATOM 1875 N N . LYS A 1 290 ? 27.539 25.340 210.767 1.00 64.41 1048 LYS A N 1
ATOM 1876 C CA . LYS A 1 290 ? 28.388 24.183 210.512 1.00 64.90 1048 LYS A CA 1
ATOM 1877 C C . LYS A 1 290 ? 27.598 23.078 209.813 1.00 62.48 1048 LYS A C 1
ATOM 1878 O O . LYS A 1 290 ? 28.121 22.383 208.939 1.00 62.11 1048 LYS A O 1
ATOM 1882 N N . ALA A 1 291 ? 26.333 22.930 210.196 1.00 61.10 1049 ALA A N 1
ATOM 1883 C CA . ALA A 1 291 ? 25.474 21.880 209.655 1.00 58.57 1049 ALA A CA 1
ATOM 1884 C C . ALA A 1 291 ? 25.013 22.185 208.230 1.00 57.29 1049 ALA A C 1
ATOM 1885 O O . ALA A 1 291 ? 24.488 21.311 207.540 1.00 55.52 1049 ALA A O 1
ATOM 1887 N N . ILE A 1 292 ? 25.210 23.426 207.796 1.00 57.54 1050 ILE A N 1
ATOM 1888 C CA . ILE A 1 292 ? 24.804 23.846 206.458 1.00 55.47 1050 ILE A CA 1
ATOM 1889 C C . ILE A 1 292 ? 26.008 24.064 205.546 1.00 59.59 1050 ILE A C 1
ATOM 1890 O O . ILE A 1 292 ? 26.034 23.588 204.410 1.00 62.45 1050 ILE A O 1
ATOM 1895 N N . GLY A 1 293 ? 27.007 24.781 206.051 1.00 63.33 1051 GLY A N 1
ATOM 1896 C CA . GLY A 1 293 ? 28.177 25.120 205.263 1.00 65.36 1051 GLY A CA 1
ATOM 1897 C C . GLY A 1 293 ? 28.002 26.470 204.596 1.00 66.58 1051 GLY A C 1
ATOM 1898 O O . GLY A 1 293 ? 28.545 26.724 203.520 1.00 67.47 1051 GLY A O 1
ATOM 1899 N N . ARG A 1 294 ? 27.239 27.340 205.249 1.00 66.12 1052 ARG A N 1
ATOM 1900 C CA . ARG A 1 294 ? 26.906 28.648 204.703 1.00 65.80 1052 ARG A CA 1
ATOM 1901 C C . ARG A 1 294 ? 26.771 29.671 205.828 1.00 66.57 1052 ARG A C 1
ATOM 1902 O O . ARG A 1 294 ? 26.537 29.302 206.977 1.00 66.24 1052 ARG A O 1
ATOM 1910 N N . ASN A 1 295 ? 26.928 30.951 205.503 1.00 67.37 1053 ASN A N 1
ATOM 1911 C CA . ASN A 1 295 ? 26.659 32.018 206.461 1.00 66.87 1053 ASN A CA 1
ATOM 1912 C C . ASN A 1 295 ? 25.167 32.338 206.479 1.00 63.50 1053 ASN A C 1
ATOM 1913 O O . ASN A 1 295 ? 24.674 33.092 205.639 1.00 62.94 1053 ASN A O 1
ATOM 1915 N N . THR A 1 296 ? 24.455 31.760 207.441 1.00 61.17 1054 THR A N 1
ATOM 1916 C CA . THR A 1 296 ? 22.995 31.800 207.450 1.00 58.38 1054 THR A CA 1
ATOM 1917 C C . THR A 1 296 ? 22.404 32.981 208.218 1.00 59.43 1054 THR A C 1
ATOM 1918 O O . THR A 1 296 ? 21.281 33.402 207.936 1.00 58.10 1054 THR A O 1
ATOM 1922 N N . ASN A 1 297 ? 23.158 33.497 209.188 1.00 61.85 1055 ASN A N 1
ATOM 1923 C CA . ASN A 1 297 ? 22.685 34.552 210.088 1.00 62.01 1055 ASN A CA 1
ATOM 1924 C C . ASN A 1 297 ? 21.436 34.140 210.862 1.00 60.65 1055 ASN A C 1
ATOM 1925 O O . ASN A 1 297 ? 20.692 34.990 211.353 1.00 62.95 1055 ASN A O 1
ATOM 1930 N N . GLY A 1 298 ? 21.213 32.833 210.971 1.00 58.16 1056 GLY A N 1
ATOM 1931 C CA . GLY A 1 298 ? 20.069 32.307 211.691 1.00 56.07 1056 GLY A CA 1
ATOM 1932 C C . GLY A 1 298 ? 18.838 32.110 210.826 1.00 52.62 1056 GLY A C 1
ATOM 1933 O O . GLY A 1 298 ? 17.738 31.914 211.342 1.00 41.88 1056 GLY A O 1
ATOM 1934 N N . VAL A 1 299 ? 19.019 32.163 209.510 1.00 50.53 1057 VAL A N 1
ATOM 1935 C CA . VAL A 1 299 ? 17.911 31.983 208.575 1.00 46.89 1057 VAL A CA 1
ATOM 1936 C C . VAL A 1 299 ? 18.200 30.848 207.592 1.00 46.19 1057 VAL A C 1
ATOM 1937 O O . VAL A 1 299 ? 19.285 30.774 207.014 1.00 48.60 1057 VAL A O 1
ATOM 1941 N N . ILE A 1 300 ? 17.222 29.965 207.408 1.00 43.17 1058 ILE A N 1
ATOM 1942 C CA . ILE A 1 300 ? 17.373 28.820 206.518 1.00 40.06 1058 ILE A CA 1
ATOM 1943 C C . ILE A 1 300 ? 16.381 28.909 205.356 1.00 38.56 1058 ILE A C 1
ATOM 1944 O O . ILE A 1 300 ? 15.414 29.670 205.414 1.00 38.71 1058 ILE A O 1
ATOM 1949 N N . THR A 1 301 ? 16.630 28.149 204.294 1.00 37.71 1059 THR A N 1
ATOM 1950 C CA . THR A 1 301 ? 15.697 28.096 203.175 1.00 37.67 1059 THR A CA 1
ATOM 1951 C C . THR A 1 301 ? 14.908 26.791 203.193 1.00 37.64 1059 THR A C 1
ATOM 1952 O O . THR A 1 301 ? 15.317 25.816 203.825 1.00 37.44 1059 THR A O 1
ATOM 1956 N N . LYS A 1 302 ? 13.777 26.788 202.494 1.00 38.27 1060 LYS A N 1
ATOM 1957 C CA . LYS A 1 302 ? 12.855 25.656 202.485 1.00 37.30 1060 LYS A CA 1
ATOM 1958 C C . LYS A 1 302 ? 13.530 24.345 202.082 1.00 38.51 1060 LYS A C 1
ATOM 1959 O O . LYS A 1 302 ? 13.293 23.305 202.698 1.00 38.63 1060 LYS A O 1
ATOM 1963 N N . ASP A 1 303 ? 14.373 24.397 201.056 1.00 39.70 1061 ASP A N 1
ATOM 1964 C CA . ASP A 1 303 ? 15.062 23.202 200.582 1.00 40.21 1061 ASP A CA 1
ATOM 1965 C C . ASP A 1 303 ? 16.185 22.786 201.526 1.00 39.89 1061 ASP A C 1
ATOM 1966 O O . ASP A 1 303 ? 16.503 21.602 201.635 1.00 40.51 1061 ASP A O 1
ATOM 1971 N N . GLU A 1 304 ? 16.783 23.759 202.208 1.00 39.51 1062 GLU A N 1
ATOM 1972 C CA . GLU A 1 304 ? 17.816 23.466 203.197 1.00 40.15 1062 GLU A CA 1
ATOM 1973 C C . GLU A 1 304 ? 17.212 22.774 204.410 1.00 38.84 1062 GLU A C 1
ATOM 1974 O O . GLU A 1 304 ? 17.891 22.031 205.119 1.00 38.66 1062 GLU A O 1
ATOM 1980 N N . ALA A 1 305 ? 15.928 23.027 204.641 1.00 37.40 1063 ALA A N 1
ATOM 1981 C CA . ALA A 1 305 ? 15.207 22.387 205.730 1.00 34.76 1063 ALA A CA 1
ATOM 1982 C C . ALA A 1 305 ? 14.993 20.911 205.429 1.00 32.75 1063 ALA A C 1
ATOM 1983 O O . ALA A 1 305 ? 15.199 20.061 206.293 1.00 32.15 1063 ALA A O 1
ATOM 1985 N N . GLU A 1 306 ? 14.585 20.610 204.198 1.00 32.20 1064 GLU A N 1
ATOM 1986 C CA . GLU A 1 306 ? 14.325 19.229 203.805 1.00 32.77 1064 GLU A CA 1
ATOM 1987 C C . GLU A 1 306 ? 15.624 18.438 203.705 1.00 32.46 1064 GLU A C 1
ATOM 1988 O O . GLU A 1 306 ? 15.647 17.236 203.965 1.00 26.77 1064 GLU A O 1
ATOM 1994 N N . LYS A 1 307 ? 16.703 19.117 203.328 1.00 33.83 1065 LYS A N 1
ATOM 1995 C CA . LYS A 1 307 ? 18.021 18.491 203.293 1.00 35.26 1065 LYS A CA 1
ATOM 1996 C C . LYS A 1 307 ? 18.439 18.077 204.701 1.00 38.49 1065 LYS A C 1
ATOM 1997 O O . LYS A 1 307 ? 18.946 16.975 204.908 1.00 42.31 1065 LYS A O 1
ATOM 1999 N N . LEU A 1 308 ? 18.219 18.966 205.664 1.00 37.05 1066 LEU A N 1
ATOM 2000 C CA . LEU A 1 308 ? 18.459 18.654 207.069 1.00 37.41 1066 LEU A CA 1
ATOM 2001 C C . LEU A 1 308 ? 17.494 17.577 207.539 1.00 36.07 1066 LEU A C 1
ATOM 2002 O O . LEU A 1 308 ? 17.865 16.682 208.298 1.00 36.45 1066 LEU A O 1
ATOM 2007 N N . PHE A 1 309 ? 16.251 17.679 207.077 1.00 34.42 1067 PHE A N 1
ATOM 2008 C CA . PHE A 1 309 ? 15.196 16.747 207.454 1.00 34.13 1067 PHE A CA 1
ATOM 2009 C C . PHE A 1 309 ? 15.535 15.321 207.046 1.00 34.32 1067 PHE A C 1
ATOM 2010 O O . PHE A 1 309 ? 15.313 14.384 207.809 1.00 27.17 1067 PHE A O 1
ATOM 2018 N N . ASN A 1 310 ? 16.073 15.161 205.841 1.00 35.91 1068 ASN A N 1
ATOM 2019 C CA . ASN A 1 310 ? 16.466 13.844 205.353 1.00 36.02 1068 ASN A CA 1
ATOM 2020 C C . ASN A 1 310 ? 17.597 13.254 206.190 1.00 39.74 1068 ASN A C 1
ATOM 2021 O O . ASN A 1 310 ? 17.645 12.045 206.419 1.00 38.90 1068 ASN A O 1
ATOM 2026 N N . GLN A 1 311 ? 18.499 14.115 206.651 1.00 43.83 1069 GLN A N 1
ATOM 2027 C CA . GLN A 1 311 ? 19.600 13.687 207.506 1.00 48.65 1069 GLN A CA 1
ATOM 2028 C C . GLN A 1 311 ? 19.095 13.241 208.876 1.00 48.83 1069 GLN A C 1
ATOM 2029 O O . GLN A 1 311 ? 19.716 12.408 209.534 1.00 50.44 1069 GLN A O 1
ATOM 2035 N N . ASP A 1 312 ? 17.969 13.804 209.302 1.00 47.72 1070 ASP A N 1
ATOM 2036 C CA . ASP A 1 312 ? 17.397 13.477 210.604 1.00 48.59 1070 ASP A CA 1
ATOM 2037 C C . ASP A 1 312 ? 16.509 12.237 210.538 1.00 48.04 1070 ASP A C 1
ATOM 2038 O O . ASP A 1 312 ? 16.360 11.521 211.529 1.00 51.95 1070 ASP A O 1
ATOM 2043 N N . VAL A 1 313 ? 15.921 11.987 209.372 1.00 43.46 1071 VAL A N 1
ATOM 2044 C CA . VAL A 1 313 ? 15.047 10.832 209.196 1.00 41.88 1071 VAL A CA 1
ATOM 2045 C C . VAL A 1 313 ? 15.841 9.531 209.193 1.00 44.23 1071 VAL A C 1
ATOM 2046 O O . VAL A 1 313 ? 15.526 8.606 209.942 1.00 45.08 1071 VAL A O 1
ATOM 2050 N N . ASP A 1 314 ? 16.874 9.458 208.358 1.00 45.40 1072 ASP A N 1
ATOM 2051 C CA . ASP A 1 314 ? 17.666 8.236 208.271 1.00 47.12 1072 ASP A CA 1
ATOM 2052 C C . ASP A 1 314 ? 18.485 8.018 209.543 1.00 43.93 1072 ASP A C 1
ATOM 2053 O O . ASP A 1 314 ? 18.864 6.893 209.858 1.00 43.53 1072 ASP A O 1
ATOM 2058 N N . ALA A 1 315 ? 18.739 9.100 210.273 1.00 41.48 1073 ALA A N 1
ATOM 2059 C CA . ALA A 1 315 ? 19.413 9.017 211.564 1.00 40.30 1073 ALA A CA 1
ATOM 2060 C C . ALA A 1 315 ? 18.488 8.405 212.607 1.00 38.91 1073 ALA A C 1
ATOM 2061 O O . ALA A 1 315 ? 18.926 7.651 213.477 1.00 39.66 1073 ALA A O 1
ATOM 2063 N N . ALA A 1 316 ? 17.206 8.741 212.517 1.00 38.93 1074 ALA A N 1
ATOM 2064 C CA . ALA A 1 316 ? 16.202 8.164 213.399 1.00 39.72 1074 ALA A CA 1
ATOM 2065 C C . ALA A 1 316 ? 16.019 6.686 213.075 1.00 39.28 1074 ALA A C 1
ATOM 2066 O O . ALA A 1 316 ? 15.958 5.846 213.972 1.00 40.05 1074 ALA A O 1
ATOM 2068 N N . VAL A 1 317 ? 15.939 6.378 211.783 1.00 37.69 1075 VAL A N 1
ATOM 2069 C CA . VAL A 1 317 ? 15.820 5.000 211.321 1.00 39.17 1075 VAL A CA 1
ATOM 2070 C C . VAL A 1 317 ? 17.056 4.204 211.720 1.00 43.85 1075 VAL A C 1
ATOM 2071 O O . VAL A 1 317 ? 16.967 3.031 212.085 1.00 46.20 1075 VAL A O 1
ATOM 2075 N N . ARG A 1 318 ? 18.209 4.860 211.653 1.00 46.78 1076 ARG A N 1
ATOM 2076 C CA . ARG A 1 318 ? 19.462 4.254 212.076 1.00 48.66 1076 ARG A CA 1
ATOM 2077 C C . ARG A 1 318 ? 19.383 3.880 213.552 1.00 49.80 1076 ARG A C 1
ATOM 2078 O O . ARG A 1 318 ? 19.820 2.803 213.956 1.00 52.52 1076 ARG A O 1
ATOM 2086 N N . GLY A 1 319 ? 18.805 4.772 214.349 1.00 48.16 1077 GLY A N 1
ATOM 2087 C CA . GLY A 1 319 ? 18.670 4.545 215.776 1.00 47.99 1077 GLY A CA 1
ATOM 2088 C C . GLY A 1 319 ? 17.669 3.455 216.099 1.00 45.52 1077 GLY A C 1
ATOM 2089 O O . GLY A 1 319 ? 17.909 2.620 216.969 1.00 46.42 1077 GLY A O 1
ATOM 2090 N N . ILE A 1 320 ? 16.542 3.470 215.395 1.00 42.92 1078 ILE A N 1
ATOM 2091 C CA . ILE A 1 320 ? 15.503 2.458 215.561 1.00 39.76 1078 ILE A CA 1
ATOM 2092 C C . ILE A 1 320 ? 16.033 1.059 215.257 1.00 43.29 1078 ILE A C 1
ATOM 2093 O O . ILE A 1 320 ? 15.811 0.119 216.022 1.00 47.22 1078 ILE A O 1
ATOM 2098 N N . LEU A 1 321 ? 16.750 0.935 214.144 1.00 42.74 1079 LEU A N 1
ATOM 2099 C CA . LEU A 1 321 ? 17.324 -0.342 213.729 1.00 42.28 1079 LEU A CA 1
ATOM 2100 C C . LEU A 1 321 ? 18.518 -0.750 214.591 1.00 46.00 1079 LEU A C 1
ATOM 2101 O O . LEU A 1 321 ? 19.139 -1.785 214.351 1.00 49.10 1079 LEU A O 1
ATOM 2106 N N . ARG A 1 322 ? 18.839 0.065 215.590 1.00 45.41 1080 ARG A N 1
ATOM 2107 C CA . ARG A 1 322 ? 19.915 -0.252 216.520 1.00 47.49 1080 ARG A CA 1
ATOM 2108 C C . ARG A 1 322 ? 19.364 -0.450 217.929 1.00 48.37 1080 ARG A C 1
ATOM 2109 O O . ARG A 1 322 ? 20.115 -0.700 218.872 1.00 48.89 1080 ARG A O 1
ATOM 2111 N N . ASN A 1 323 ? 18.045 -0.332 218.065 1.00 49.40 1081 ASN A N 1
ATOM 2112 C CA . ASN A 1 323 ? 17.383 -0.552 219.346 1.00 50.46 1081 ASN A CA 1
ATOM 2113 C C . ASN A 1 323 ? 16.712 -1.922 219.386 1.00 51.70 1081 ASN A C 1
ATOM 2114 O O . ASN A 1 323 ? 15.992 -2.300 218.461 1.00 50.50 1081 ASN A O 1
ATOM 2119 N N . ALA A 1 324 ? 16.950 -2.657 220.467 1.00 53.97 1082 ALA A N 1
ATOM 2120 C CA . ALA A 1 324 ? 16.525 -4.050 220.570 1.00 55.09 1082 ALA A CA 1
ATOM 2121 C C . ALA A 1 324 ? 15.009 -4.209 220.630 1.00 55.07 1082 ALA A C 1
ATOM 2122 O O . ALA A 1 324 ? 14.479 -5.280 220.332 1.00 54.68 1082 ALA A O 1
ATOM 2124 N N . LYS A 1 325 ? 14.311 -3.146 221.012 1.00 55.62 1083 LYS A N 1
ATOM 2125 C CA . LYS A 1 325 ? 12.867 -3.224 221.184 1.00 55.73 1083 LYS A CA 1
ATOM 2126 C C . LYS A 1 325 ? 12.116 -2.542 220.039 1.00 52.42 1083 LYS A C 1
ATOM 2127 O O . LYS A 1 325 ? 10.925 -2.782 219.836 1.00 51.38 1083 LYS A O 1
ATOM 2133 N N . LEU A 1 326 ? 12.817 -1.703 219.284 1.00 50.07 1084 LEU A N 1
ATOM 2134 C CA . LEU A 1 326 ? 12.196 -0.972 218.185 1.00 45.68 1084 LEU A CA 1
ATOM 2135 C C . LEU A 1 326 ? 12.437 -1.634 216.833 1.00 45.21 1084 LEU A C 1
ATOM 2136 O O . LEU A 1 326 ? 11.695 -1.391 215.881 1.00 45.30 1084 LEU A O 1
ATOM 2141 N N . LYS A 1 327 ? 13.468 -2.471 216.752 1.00 44.91 1085 LYS A N 1
ATOM 2142 C CA . LYS A 1 327 ? 13.835 -3.105 215.486 1.00 42.90 1085 LYS A CA 1
ATOM 2143 C C . LYS A 1 327 ? 12.819 -4.141 214.976 1.00 40.19 1085 LYS A C 1
ATOM 2144 O O . LYS A 1 327 ? 12.440 -4.087 213.806 1.00 39.19 1085 LYS A O 1
ATOM 2150 N N . PRO A 1 328 ? 12.379 -5.090 215.830 1.00 39.87 1086 PRO A N 1
ATOM 2151 C CA . PRO A 1 328 ? 11.420 -6.058 215.279 1.00 39.00 1086 PRO A CA 1
ATOM 2152 C C . PRO A 1 328 ? 10.083 -5.422 214.894 1.00 37.79 1086 PRO A C 1
ATOM 2153 O O . PRO A 1 328 ? 9.439 -5.879 213.948 1.00 36.54 1086 PRO A O 1
ATOM 2157 N N . VAL A 1 329 ? 9.684 -4.379 215.616 1.00 38.10 1087 VAL A N 1
ATOM 2158 C CA . VAL A 1 329 ? 8.449 -3.660 215.315 1.00 37.39 1087 VAL A CA 1
ATOM 2159 C C . VAL A 1 329 ? 8.558 -2.943 213.977 1.00 37.63 1087 VAL A C 1
ATOM 2160 O O . VAL A 1 329 ? 7.662 -3.025 213.137 1.00 36.80 1087 VAL A O 1
ATOM 2164 N N . TYR A 1 330 ? 9.673 -2.245 213.793 1.00 39.77 1088 TYR A N 1
ATOM 2165 C CA . TYR A 1 330 ? 9.922 -1.460 212.591 1.00 40.10 1088 TYR A CA 1
ATOM 2166 C C . TYR A 1 330 ? 10.013 -2.331 211.342 1.00 39.86 1088 TYR A C 1
ATOM 2167 O O . TYR A 1 330 ? 9.639 -1.904 210.248 1.00 38.69 1088 TYR A O 1
ATOM 2176 N N . ASP A 1 331 ? 10.511 -3.552 211.511 1.00 41.06 1089 ASP A N 1
ATOM 2177 C CA . ASP A 1 331 ? 10.704 -4.460 210.386 1.00 41.63 1089 ASP A CA 1
ATOM 2178 C C . ASP A 1 331 ? 9.396 -5.076 209.908 1.00 43.04 1089 ASP A C 1
ATOM 2179 O O . ASP A 1 331 ? 9.304 -5.539 208.772 1.00 47.85 1089 ASP A O 1
ATOM 2184 N N . SER A 1 332 ? 8.386 -5.079 210.772 1.00 38.76 1090 SER A N 1
ATOM 2185 C CA . SER A 1 332 ? 7.104 -5.686 210.435 1.00 36.30 1090 SER A CA 1
ATOM 2186 C C . SER A 1 332 ? 6.107 -4.654 209.924 1.00 34.93 1090 SER A C 1
ATOM 2187 O O . SER A 1 332 ? 4.947 -4.977 209.666 1.00 34.72 1090 SER A O 1
ATOM 2190 N N . LEU A 1 333 ? 6.560 -3.412 209.785 1.00 34.05 1091 LEU A N 1
ATOM 2191 C CA . LEU A 1 333 ? 5.689 -2.326 209.346 1.00 32.02 1091 LEU A CA 1
ATOM 2192 C C . LEU A 1 333 ? 5.976 -1.909 207.909 1.00 31.95 1091 LEU A C 1
ATOM 2193 O O . LEU A 1 333 ? 7.112 -1.988 207.444 1.00 31.23 1091 LEU A O 1
ATOM 2198 N N . ASP A 1 334 ? 4.934 -1.468 207.210 1.00 32.93 1092 ASP A N 1
ATOM 2199 C CA . ASP A 1 334 ? 5.081 -0.940 205.861 1.00 34.49 1092 ASP A CA 1
ATOM 2200 C C . ASP A 1 334 ? 5.589 0.496 205.913 1.00 33.30 1092 ASP A C 1
ATOM 2201 O O . ASP A 1 334 ? 5.700 1.079 206.988 1.00 36.40 1092 ASP A O 1
ATOM 2206 N N . ALA A 1 335 ? 5.877 1.067 204.748 1.00 32.60 1093 ALA A N 1
ATOM 2207 C CA . ALA A 1 335 ? 6.499 2.387 204.663 1.00 34.19 1093 ALA A CA 1
ATOM 2208 C C . ALA A 1 335 ? 5.661 3.498 205.296 1.00 32.24 1093 ALA A C 1
ATOM 2209 O O . ALA A 1 335 ? 6.204 4.494 205.774 1.00 31.80 1093 ALA A O 1
ATOM 2211 N N . VAL A 1 336 ? 4.343 3.331 205.298 1.00 31.08 1094 VAL A N 1
ATOM 2212 C CA . VAL A 1 336 ? 3.462 4.338 205.881 1.00 32.64 1094 VAL A CA 1
ATOM 2213 C C . VAL A 1 336 ? 3.486 4.279 207.408 1.00 31.75 1094 VAL A C 1
ATOM 2214 O O . VAL A 1 336 ? 3.718 5.291 208.070 1.00 31.74 1094 VAL A O 1
ATOM 2218 N N . ARG A 1 337 ? 3.258 3.093 207.963 1.00 29.96 1095 ARG A N 1
ATOM 2219 C CA . ARG A 1 337 ? 3.244 2.918 209.412 1.00 28.11 1095 ARG A CA 1
ATOM 2220 C C . ARG A 1 337 ? 4.632 3.082 210.027 1.00 29.11 1095 ARG A C 1
ATOM 2221 O O . ARG A 1 337 ? 4.759 3.432 211.201 1.00 28.50 1095 ARG A O 1
ATOM 2229 N N . ARG A 1 338 ? 5.670 2.825 209.235 1.00 29.72 1096 ARG A N 1
ATOM 2230 C CA . ARG A 1 338 ? 7.036 3.075 209.677 1.00 29.31 1096 ARG A CA 1
ATOM 2231 C C . ARG A 1 338 ? 7.247 4.564 209.901 1.00 31.46 1096 ARG A C 1
ATOM 2232 O O . ARG A 1 338 ? 7.931 4.967 210.839 1.00 34.97 1096 ARG A O 1
ATOM 2240 N N . ALA A 1 339 ? 6.648 5.378 209.036 1.00 29.76 1097 ALA A N 1
ATOM 2241 C CA . ALA A 1 339 ? 6.766 6.826 209.143 1.00 29.69 1097 ALA A CA 1
ATOM 2242 C C . ALA A 1 339 ? 6.166 7.321 210.454 1.00 29.02 1097 ALA A C 1
ATOM 2243 O O . ALA A 1 339 ? 6.731 8.190 211.116 1.00 30.27 1097 ALA A O 1
ATOM 2245 N N . ALA A 1 340 ? 5.025 6.753 210.828 1.00 26.63 1098 ALA A N 1
ATOM 2246 C CA . ALA A 1 340 ? 4.362 7.116 212.073 1.00 23.22 1098 ALA A CA 1
ATOM 2247 C C . ALA A 1 340 ? 5.235 6.778 213.279 1.00 29.19 1098 ALA A C 1
ATOM 2248 O O . ALA A 1 340 ? 5.200 7.473 214.292 1.00 29.84 1098 ALA A O 1
ATOM 2250 N N . LEU A 1 341 ? 6.017 5.709 213.165 1.00 29.66 1099 LEU A N 1
ATOM 2251 C CA . LEU A 1 341 ? 6.933 5.320 214.232 1.00 25.32 1099 LEU A CA 1
ATOM 2252 C C . LEU A 1 341 ? 8.102 6.297 214.309 1.00 25.56 1099 LEU A C 1
ATOM 2253 O O . LEU A 1 341 ? 8.561 6.647 215.395 1.00 26.36 1099 LEU A O 1
ATOM 2258 N N . ILE A 1 342 ? 8.579 6.733 213.149 1.00 24.94 1100 ILE A N 1
ATOM 2259 C CA . ILE A 1 342 ? 9.621 7.750 213.077 1.00 28.19 1100 ILE A CA 1
ATOM 2260 C C . ILE A 1 342 ? 9.089 9.077 213.607 1.00 28.75 1100 ILE A C 1
ATOM 2261 O O . ILE A 1 342 ? 9.825 9.863 214.206 1.00 30.29 1100 ILE A O 1
ATOM 2266 N N . ASN A 1 343 ? 7.800 9.314 213.389 1.00 27.54 1101 ASN A N 1
ATOM 2267 C CA . ASN A 1 343 ? 7.128 10.486 213.934 1.00 26.94 1101 ASN A CA 1
ATOM 2268 C C . ASN A 1 343 ? 7.228 10.502 215.456 1.00 28.17 1101 ASN A C 1
ATOM 2269 O O . ASN A 1 343 ? 7.569 11.522 216.053 1.00 29.97 1101 ASN A O 1
ATOM 2274 N N . MET A 1 344 ? 6.942 9.362 216.079 1.00 28.33 1102 MET A N 1
ATOM 2275 C CA . MET A 1 344 ? 6.986 9.257 217.534 1.00 30.06 1102 MET A CA 1
ATOM 2276 C C . MET A 1 344 ? 8.407 9.427 218.061 1.00 32.80 1102 MET A C 1
ATOM 2277 O O . MET A 1 344 ? 8.618 10.035 219.110 1.00 34.99 1102 MET A O 1
ATOM 2282 N N . VAL A 1 345 ? 9.379 8.890 217.330 1.00 32.38 1103 VAL A N 1
ATOM 2283 C CA . VAL A 1 345 ? 10.783 9.054 217.690 1.00 28.71 1103 VAL A CA 1
ATOM 2284 C C . VAL A 1 345 ? 11.192 10.522 217.571 1.00 31.56 1103 VAL A C 1
ATOM 2285 O O . VAL A 1 345 ? 11.965 11.031 218.382 1.00 33.60 1103 VAL A O 1
ATOM 2289 N N . PHE A 1 346 ? 10.652 11.201 216.565 1.00 30.89 1104 PHE A N 1
ATOM 2290 C CA . PHE A 1 346 ? 10.926 12.621 216.355 1.00 30.66 1104 PHE A CA 1
ATOM 2291 C C . PHE A 1 346 ? 10.443 13.463 217.529 1.00 31.41 1104 PHE A C 1
ATOM 2292 O O . PHE A 1 346 ? 10.950 14.558 217.768 1.00 32.69 1104 PHE A O 1
ATOM 2300 N N . GLN A 1 347 ? 9.462 12.946 218.261 1.00 32.06 1105 GLN A N 1
ATOM 2301 C CA . GLN A 1 347 ? 8.847 13.695 219.349 1.00 33.88 1105 GLN A CA 1
ATOM 2302 C C . GLN A 1 347 ? 9.424 13.333 220.713 1.00 36.48 1105 GLN A C 1
ATOM 2303 O O . GLN A 1 347 ? 9.790 14.214 221.490 1.00 37.67 1105 GLN A O 1
ATOM 2309 N N . MET A 1 348 ? 9.509 12.037 220.999 1.00 36.71 1106 MET A N 1
ATOM 2310 C CA . MET A 1 348 ? 9.847 11.577 222.341 1.00 32.13 1106 MET A CA 1
ATOM 2311 C C . MET A 1 348 ? 11.217 10.910 222.453 1.00 33.05 1106 MET A C 1
ATOM 2312 O O . MET A 1 348 ? 11.727 10.713 223.556 1.00 38.47 1106 MET A O 1
ATOM 2317 N N . GLY A 1 349 ? 11.811 10.563 221.317 1.00 36.43 1107 GLY A N 1
ATOM 2318 C CA . GLY A 1 349 ? 13.080 9.857 221.316 1.00 37.19 1107 GLY A CA 1
ATOM 2319 C C . GLY A 1 349 ? 12.883 8.358 221.450 1.00 39.62 1107 GLY A C 1
ATOM 2320 O O . GLY A 1 349 ? 11.825 7.903 221.885 1.00 38.62 1107 GLY A O 1
ATOM 2321 N N . GLU A 1 350 ? 13.905 7.591 221.080 1.00 44.01 1108 GLU A N 1
ATOM 2322 C CA . GLU A 1 350 ? 13.825 6.132 221.078 1.00 46.43 1108 GLU A CA 1
ATOM 2323 C C . GLU A 1 350 ? 13.552 5.551 222.462 1.00 47.46 1108 GLU A C 1
ATOM 2324 O O . GLU A 1 350 ? 12.876 4.531 222.592 1.00 46.41 1108 GLU A O 1
ATOM 2330 N N . THR A 1 351 ? 14.083 6.203 223.491 1.00 49.02 1109 THR A N 1
ATOM 2331 C CA . THR A 1 351 ? 13.860 5.773 224.866 1.00 51.92 1109 THR A CA 1
ATOM 2332 C C . THR A 1 351 ? 12.383 5.875 225.243 1.00 50.41 1109 THR A C 1
ATOM 2333 O O . THR A 1 351 ? 11.838 4.993 225.908 1.00 50.21 1109 THR A O 1
ATOM 2337 N N . GLY A 1 352 ? 11.740 6.954 224.807 1.00 49.13 1110 GLY A N 1
ATOM 2338 C CA . GLY A 1 352 ? 10.331 7.165 225.081 1.00 47.68 1110 GLY A CA 1
ATOM 2339 C C . GLY A 1 352 ? 9.435 6.217 224.306 1.00 45.42 1110 GLY A C 1
ATOM 2340 O O . GLY A 1 352 ? 8.462 5.693 224.847 1.00 45.64 1110 GLY A O 1
ATOM 2341 N N . VAL A 1 353 ? 9.762 6.002 223.034 1.00 42.76 1111 VAL A N 1
ATOM 2342 C CA . VAL A 1 353 ? 8.996 5.098 222.184 1.00 39.85 1111 VAL A CA 1
ATOM 2343 C C . VAL A 1 353 ? 9.095 3.665 222.701 1.00 40.87 1111 VAL A C 1
ATOM 2344 O O . VAL A 1 353 ? 8.124 2.908 222.656 1.00 42.24 1111 VAL A O 1
ATOM 2348 N N . ALA A 1 354 ? 10.269 3.307 223.214 1.00 39.70 1112 ALA A N 1
ATOM 2349 C CA . ALA A 1 354 ? 10.490 1.977 223.772 1.00 39.75 1112 ALA A CA 1
ATOM 2350 C C . ALA A 1 354 ? 9.688 1.765 225.055 1.00 40.75 1112 ALA A C 1
ATOM 2351 O O . ALA A 1 354 ? 9.561 0.640 225.539 1.00 36.44 1112 ALA A O 1
ATOM 2353 N N . GLY A 1 355 ? 9.152 2.852 225.603 1.00 40.39 1113 GLY A N 1
ATOM 2354 C CA . GLY A 1 355 ? 8.325 2.783 226.793 1.00 41.01 1113 GLY A CA 1
ATOM 2355 C C . GLY A 1 355 ? 6.955 2.189 226.521 1.00 39.92 1113 GLY A C 1
ATOM 2356 O O . GLY A 1 355 ? 6.350 1.576 227.400 1.00 40.36 1113 GLY A O 1
ATOM 2357 N N . PHE A 1 356 ? 6.465 2.369 225.298 1.00 39.15 1114 PHE A N 1
ATOM 2358 C CA . PHE A 1 356 ? 5.167 1.830 224.904 1.00 40.08 1114 PHE A CA 1
ATOM 2359 C C . PHE A 1 356 ? 5.250 0.333 224.635 1.00 44.17 1114 PHE A C 1
ATOM 2360 O O . PHE A 1 356 ? 4.935 -0.118 223.536 1.00 43.99 1114 PHE A O 1
ATOM 2368 N N . THR A 1 357 ? 5.663 -0.432 225.641 1.00 45.60 1115 THR A N 1
ATOM 2369 C CA . THR A 1 357 ? 5.899 -1.863 225.474 1.00 46.49 1115 THR A CA 1
ATOM 2370 C C . THR A 1 357 ? 4.663 -2.596 224.957 1.00 44.67 1115 THR A C 1
ATOM 2371 O O . THR A 1 357 ? 4.748 -3.373 224.007 1.00 34.15 1115 THR A O 1
ATOM 2375 N N . ASN A 1 358 ? 3.518 -2.336 225.577 1.00 44.56 1116 ASN A N 1
ATOM 2376 C CA . ASN A 1 358 ? 2.272 -2.974 225.173 1.00 42.85 1116 ASN A CA 1
ATOM 2377 C C . ASN A 1 358 ? 1.910 -2.667 223.724 1.00 39.37 1116 ASN A C 1
ATOM 2378 O O . ASN A 1 358 ? 1.757 -3.577 222.912 1.00 38.38 1116 ASN A O 1
ATOM 2383 N N . SER A 1 359 ? 1.788 -1.381 223.410 1.00 37.09 1117 SER A N 1
ATOM 2384 C CA . SER A 1 359 ? 1.357 -0.945 222.086 1.00 33.74 1117 SER A CA 1
ATOM 2385 C C . SER A 1 359 ? 2.281 -1.446 220.983 1.00 33.20 1117 SER A C 1
ATOM 2386 O O . SER A 1 359 ? 1.819 -1.827 219.909 1.00 33.92 1117 SER A O 1
ATOM 2389 N N . LEU A 1 360 ? 3.583 -1.451 221.256 1.00 30.87 1118 LEU A N 1
ATOM 2390 C CA . LEU A 1 360 ? 4.572 -1.900 220.281 1.00 30.61 1118 LEU A CA 1
ATOM 2391 C C . LEU A 1 360 ? 4.384 -3.368 219.908 1.00 31.97 1118 LEU A C 1
ATOM 2392 O O . LEU A 1 360 ? 4.481 -3.736 218.736 1.00 31.09 1118 LEU A O 1
ATOM 2397 N N . ARG A 1 361 ? 4.118 -4.201 220.908 1.00 33.18 1119 ARG A N 1
ATOM 2398 C CA . ARG A 1 361 ? 3.883 -5.620 220.675 1.00 32.22 1119 ARG A CA 1
ATOM 2399 C C . ARG A 1 361 ? 2.651 -5.826 219.805 1.00 31.39 1119 ARG A C 1
ATOM 2400 O O . ARG A 1 361 ? 2.659 -6.638 218.883 1.00 33.35 1119 ARG A O 1
ATOM 2408 N N . MET A 1 362 ? 1.596 -5.075 220.098 1.00 31.02 1120 MET A N 1
ATOM 2409 C CA . MET A 1 362 ? 0.350 -5.180 219.352 1.00 35.24 1120 MET A CA 1
ATOM 2410 C C . MET A 1 362 ? 0.522 -4.694 217.916 1.00 35.57 1120 MET A C 1
ATOM 2411 O O . MET A 1 362 ? -0.093 -5.231 216.996 1.00 35.84 1120 MET A O 1
ATOM 2416 N N . LEU A 1 363 ? 1.358 -3.676 217.728 1.00 36.32 1121 LEU A N 1
ATOM 2417 C CA . LEU A 1 363 ? 1.692 -3.210 216.387 1.00 27.94 1121 LEU A CA 1
ATOM 2418 C C . LEU A 1 363 ? 2.503 -4.271 215.662 1.00 39.45 1121 LEU A C 1
ATOM 2419 O O . LEU A 1 363 ? 2.306 -4.523 214.474 1.00 40.15 1121 LEU A O 1
ATOM 2424 N N . GLN A 1 364 ? 3.416 -4.895 216.397 1.00 39.92 1122 GLN A N 1
ATOM 2425 C CA . GLN A 1 364 ? 4.262 -5.942 215.850 1.00 40.74 1122 GLN A CA 1
ATOM 2426 C C . GLN A 1 364 ? 3.414 -7.140 215.419 1.00 39.85 1122 GLN A C 1
ATOM 2427 O O . GLN A 1 364 ? 3.812 -7.914 214.550 1.00 38.92 1122 GLN A O 1
ATOM 2433 N N . GLN A 1 365 ? 2.233 -7.271 216.016 1.00 39.27 1123 GLN A N 1
ATOM 2434 C CA . GLN A 1 365 ? 1.350 -8.399 215.740 1.00 38.73 1123 GLN A CA 1
ATOM 2435 C C . GLN A 1 365 ? 0.212 -8.044 214.785 1.00 38.23 1123 GLN A C 1
ATOM 2436 O O . GLN A 1 365 ? -0.715 -8.833 214.602 1.00 39.79 1123 GLN A O 1
ATOM 2442 N N . LYS A 1 366 ? 0.288 -6.856 214.190 1.00 38.62 1124 LYS A N 1
ATOM 2443 C CA . LYS A 1 366 ? -0.697 -6.396 213.208 1.00 40.02 1124 LYS A CA 1
ATOM 2444 C C . LYS A 1 366 ? -2.118 -6.295 213.771 1.00 40.61 1124 LYS A C 1
ATOM 2445 O O . LYS A 1 366 ? -3.094 -6.508 213.050 1.00 40.37 1124 LYS A O 1
ATOM 2451 N N . ARG A 1 367 ? -2.234 -5.974 215.056 1.00 40.96 1125 ARG A N 1
ATOM 2452 C CA . ARG A 1 367 ? -3.538 -5.724 215.663 1.00 41.93 1125 ARG A CA 1
ATOM 2453 C C . ARG A 1 367 ? -3.776 -4.223 215.761 1.00 41.40 1125 ARG A C 1
ATOM 2454 O O . ARG A 1 367 ? -3.741 -3.648 216.848 1.00 43.79 1125 ARG A O 1
ATOM 2462 N N . TRP A 1 368 ? -4.023 -3.601 214.612 1.00 38.33 1126 TRP A N 1
ATOM 2463 C CA . TRP A 1 368 ? -4.062 -2.147 214.497 1.00 34.99 1126 TRP A CA 1
ATOM 2464 C C . TRP A 1 368 ? -5.157 -1.504 215.342 1.00 36.61 1126 TRP A C 1
ATOM 2465 O O . TRP A 1 368 ? -4.912 -0.513 216.030 1.00 36.40 1126 TRP A O 1
ATOM 2476 N N . ASP A 1 369 ? -6.360 -2.064 215.279 1.00 38.44 1127 ASP A N 1
ATOM 2477 C CA . ASP A 1 369 ? -7.501 -1.504 215.995 1.00 41.25 1127 ASP A CA 1
ATOM 2478 C C . ASP A 1 369 ? -7.269 -1.482 217.502 1.00 38.91 1127 ASP A C 1
ATOM 2479 O O . ASP A 1 369 ? -7.476 -0.460 218.156 1.00 38.96 1127 ASP A O 1
ATOM 2484 N N . GLU A 1 370 ? -6.829 -2.612 218.043 1.00 36.02 1128 GLU A N 1
ATOM 2485 C CA . GLU A 1 370 ? -6.604 -2.743 219.476 1.00 33.39 1128 GLU A CA 1
ATOM 2486 C C . GLU A 1 370 ? -5.434 -1.878 219.938 1.00 30.50 1128 GLU A C 1
ATOM 2487 O O . GLU A 1 370 ? -5.478 -1.285 221.016 1.00 29.33 1128 GLU A O 1
ATOM 2489 N N . ALA A 1 371 ? -4.390 -1.807 219.118 1.00 30.40 1129 ALA A N 1
ATOM 2490 C CA . ALA A 1 371 ? -3.228 -0.973 219.423 1.00 31.90 1129 ALA A CA 1
ATOM 2491 C C . ALA A 1 371 ? -3.584 0.510 219.362 1.00 31.83 1129 ALA A C 1
ATOM 2492 O O . ALA A 1 371 ? -2.972 1.336 220.039 1.00 32.15 1129 ALA A O 1
ATOM 2494 N N . ALA A 1 372 ? -4.577 0.838 218.542 1.00 30.71 1130 ALA A N 1
ATOM 2495 C CA . ALA A 1 372 ? -5.040 2.212 218.409 1.00 30.88 1130 ALA A CA 1
ATOM 2496 C C . ALA A 1 372 ? -5.753 2.662 219.675 1.00 33.21 1130 ALA A C 1
ATOM 2497 O O . ALA A 1 372 ? -5.536 3.772 220.164 1.00 33.78 1130 ALA A O 1
ATOM 2499 N N . VAL A 1 373 ? -6.606 1.787 220.198 1.00 34.60 1131 VAL A N 1
ATOM 2500 C CA . VAL A 1 373 ? -7.372 2.076 221.404 1.00 35.26 1131 VAL A CA 1
ATOM 2501 C C . VAL A 1 373 ? -6.459 2.218 222.614 1.00 35.90 1131 VAL A C 1
ATOM 2502 O O . VAL A 1 373 ? -6.610 3.142 223.416 1.00 29.54 1131 VAL A O 1
ATOM 2506 N N . ASN A 1 374 ? -5.503 1.303 222.734 1.00 35.22 1132 ASN A N 1
ATOM 2507 C CA . ASN A 1 374 ? -4.575 1.309 223.856 1.00 34.05 1132 ASN A CA 1
ATOM 2508 C C . ASN A 1 374 ? -3.703 2.557 223.882 1.00 34.20 1132 ASN A C 1
ATOM 2509 O O . ASN A 1 374 ? -3.366 3.065 224.952 1.00 35.16 1132 ASN A O 1
ATOM 2514 N N . LEU A 1 375 ? -3.343 3.050 222.702 1.00 34.46 1133 LEU A N 1
ATOM 2515 C CA . LEU A 1 375 ? -2.514 4.246 222.593 1.00 34.31 1133 LEU A CA 1
ATOM 2516 C C . LEU A 1 375 ? -3.292 5.508 222.964 1.00 33.36 1133 LEU A C 1
ATOM 2517 O O . LEU A 1 375 ? -2.705 6.514 223.366 1.00 31.52 1133 LEU A O 1
ATOM 2522 N N . ALA A 1 376 ? -4.615 5.444 222.842 1.00 33.86 1134 ALA A N 1
ATOM 2523 C CA . ALA A 1 376 ? -5.478 6.567 223.194 1.00 34.36 1134 ALA A CA 1
ATOM 2524 C C . ALA A 1 376 ? -5.691 6.671 224.704 1.00 38.46 1134 ALA A C 1
ATOM 2525 O O . ALA A 1 376 ? -6.484 7.487 225.173 1.00 41.08 1134 ALA A O 1
ATOM 2527 N N . LYS A 1 377 ? -4.984 5.839 225.460 1.00 37.09 1135 LYS A N 1
ATOM 2528 C CA . LYS A 1 377 ? -5.090 5.847 226.914 1.00 36.80 1135 LYS A CA 1
ATOM 2529 C C . LYS A 1 377 ? -3.779 6.295 227.545 1.00 37.54 1135 LYS A C 1
ATOM 2530 O O . LYS A 1 377 ? -3.689 6.475 228.759 1.00 39.46 1135 LYS A O 1
ATOM 2536 N N . SER A 1 378 ? -2.765 6.478 226.708 1.00 37.06 1136 SER A N 1
ATOM 2537 C CA . SER A 1 378 ? -1.428 6.813 227.180 1.00 38.79 1136 SER A CA 1
ATOM 2538 C C . SER A 1 378 ? -1.326 8.252 227.665 1.00 41.13 1136 SER A C 1
ATOM 2539 O O . SER A 1 378 ? -2.181 9.088 227.370 1.00 40.96 1136 SER A O 1
ATOM 2542 N N . ARG A 1 379 ? -0.266 8.527 228.416 1.00 45.31 1137 ARG A N 1
ATOM 2543 C CA . ARG A 1 379 ? 0.031 9.877 228.871 1.00 47.80 1137 ARG A CA 1
ATOM 2544 C C . ARG A 1 379 ? 0.397 10.753 227.680 1.00 46.36 1137 ARG A C 1
ATOM 2545 O O . ARG A 1 379 ? 0.074 11.940 227.642 1.00 45.84 1137 ARG A O 1
ATOM 2553 N N . TRP A 1 380 ? 1.069 10.150 226.705 1.00 44.98 1138 TRP A N 1
ATOM 2554 C CA . TRP A 1 380 ? 1.464 10.850 225.489 1.00 42.77 1138 TRP A CA 1
ATOM 2555 C C . TRP A 1 380 ? 0.248 11.342 224.709 1.00 41.93 1138 TRP A C 1
ATOM 2556 O O . TRP A 1 380 ? 0.274 12.426 224.131 1.00 41.04 1138 TRP A O 1
ATOM 2567 N N . TYR A 1 381 ? -0.819 10.550 224.703 1.00 42.97 1139 TYR A N 1
ATOM 2568 C CA . TYR A 1 381 ? -2.026 10.918 223.971 1.00 44.04 1139 TYR A CA 1
ATOM 2569 C C . TYR A 1 381 ? -2.723 12.131 224.583 1.00 48.28 1139 TYR A C 1
ATOM 2570 O O . TYR A 1 381 ? -3.047 13.086 223.880 1.00 47.57 1139 TYR A O 1
ATOM 2579 N N . ASN A 1 382 ? -2.948 12.088 225.893 1.00 53.57 1140 ASN A N 1
ATOM 2580 C CA . ASN A 1 382 ? -3.716 13.123 226.585 1.00 57.35 1140 ASN A CA 1
ATOM 2581 C C . ASN A 1 382 ? -2.985 14.459 226.651 1.00 57.88 1140 ASN A C 1
ATOM 2582 O O . ASN A 1 382 ? -3.612 15.517 226.741 1.00 60.37 1140 ASN A O 1
ATOM 2587 N N . GLN A 1 383 ? -1.658 14.407 226.605 1.00 56.77 1141 GLN A N 1
ATOM 2588 C CA . GLN A 1 383 ? -0.858 15.621 226.691 1.00 57.14 1141 GLN A CA 1
ATOM 2589 C C . GLN A 1 383 ? -0.820 16.357 225.353 1.00 52.72 1141 GLN A C 1
ATOM 2590 O O . GLN A 1 383 ? -0.835 17.587 225.311 1.00 52.63 1141 GLN A O 1
ATOM 2596 N N . THR A 1 384 ? -0.769 15.599 224.261 1.00 48.31 1142 THR A N 1
ATOM 2597 C CA . THR A 1 384 ? -0.821 16.181 222.920 1.00 43.98 1142 THR A CA 1
ATOM 2598 C C . THR A 1 384 ? -1.828 15.438 222.045 1.00 42.11 1142 THR A C 1
ATOM 2599 O O . THR A 1 384 ? -1.442 14.667 221.166 1.00 40.40 1142 THR A O 1
ATOM 2603 N N . PRO A 1 385 ? -3.127 15.683 222.276 1.00 42.07 1143 PRO A N 1
ATOM 2604 C CA . PRO A 1 385 ? -4.208 14.908 221.655 1.00 41.73 1143 PRO A CA 1
ATOM 2605 C C . PRO A 1 385 ? -4.296 15.021 220.132 1.00 41.80 1143 PRO A C 1
ATOM 2606 O O . PRO A 1 385 ? -4.461 13.993 219.478 1.00 42.07 1143 PRO A O 1
ATOM 2610 N N . ASN A 1 386 ? -4.191 16.224 219.574 1.00 43.34 1144 ASN A N 1
ATOM 2611 C CA . ASN A 1 386 ? -4.398 16.396 218.135 1.00 41.31 1144 ASN A CA 1
ATOM 2612 C C . ASN A 1 386 ? -3.315 15.739 217.286 1.00 36.00 1144 ASN A C 1
ATOM 2613 O O . ASN A 1 386 ? -3.618 15.110 216.274 1.00 34.40 1144 ASN A O 1
ATOM 2618 N N . ARG A 1 387 ? -2.057 15.880 217.693 1.00 34.20 1145 ARG A N 1
ATOM 2619 C CA . ARG A 1 387 ? -0.965 15.227 216.977 1.00 33.50 1145 ARG A CA 1
ATOM 2620 C C . ARG A 1 387 ? -1.041 13.713 217.137 1.00 33.38 1145 ARG A C 1
ATOM 2621 O O . ARG A 1 387 ? -0.865 12.971 216.172 1.00 32.97 1145 ARG A O 1
ATOM 2629 N N . ALA A 1 388 ? -1.306 13.262 218.360 1.00 32.66 1146 ALA A N 1
ATOM 2630 C CA . ALA A 1 388 ? -1.407 11.836 218.643 1.00 30.68 1146 ALA A CA 1
ATOM 2631 C C . ALA A 1 388 ? -2.542 11.198 217.851 1.00 31.71 1146 ALA A C 1
ATOM 2632 O O . ALA A 1 388 ? -2.360 10.149 217.240 1.00 32.60 1146 ALA A O 1
ATOM 2634 N N . LYS A 1 389 ? -3.702 11.850 217.854 1.00 33.11 1147 LYS A N 1
ATOM 2635 C CA . LYS A 1 389 ? -4.893 11.345 217.173 1.00 34.65 1147 LYS A CA 1
ATOM 2636 C C . LYS A 1 389 ? -4.644 10.999 215.707 1.00 35.31 1147 LYS A C 1
ATOM 2637 O O . LYS A 1 389 ? -5.101 9.964 215.222 1.00 36.12 1147 LYS A O 1
ATOM 2643 N N . ARG A 1 390 ? -3.915 11.860 215.004 1.00 34.85 1148 ARG A N 1
ATOM 2644 C CA . ARG A 1 390 ? -3.682 11.656 213.578 1.00 34.85 1148 ARG A CA 1
ATOM 2645 C C . ARG A 1 390 ? -2.510 10.709 213.334 1.00 30.61 1148 ARG A C 1
ATOM 2646 O O . ARG A 1 390 ? -2.336 10.199 212.229 1.00 29.54 1148 ARG A O 1
ATOM 2654 N N . VAL A 1 391 ? -1.706 10.477 214.367 1.00 29.04 1149 VAL A N 1
ATOM 2655 C CA . VAL A 1 391 ? -0.670 9.455 214.295 1.00 28.41 1149 VAL A CA 1
ATOM 2656 C C . VAL A 1 391 ? -1.305 8.090 214.541 1.00 27.52 1149 VAL A C 1
ATOM 2657 O O . VAL A 1 391 ? -1.003 7.120 213.848 1.00 23.41 1149 VAL A O 1
ATOM 2661 N N . ILE A 1 392 ? -2.199 8.031 215.526 1.00 27.31 1150 ILE A N 1
ATOM 2662 C CA . ILE A 1 392 ? -2.938 6.810 215.830 1.00 28.92 1150 ILE A CA 1
ATOM 2663 C C . ILE A 1 392 ? -3.739 6.350 214.616 1.00 29.93 1150 ILE A C 1
ATOM 2664 O O . ILE A 1 392 ? -3.851 5.154 214.346 1.00 30.93 1150 ILE A O 1
ATOM 2669 N N . THR A 1 393 ? -4.292 7.313 213.886 1.00 30.91 1151 THR A N 1
ATOM 2670 C CA . THR A 1 393 ? -5.056 7.022 212.680 1.00 31.04 1151 THR A CA 1
ATOM 2671 C C . THR A 1 393 ? -4.153 6.415 211.610 1.00 30.14 1151 THR A C 1
ATOM 2672 O O . THR A 1 393 ? -4.523 5.438 210.953 1.00 29.19 1151 THR A O 1
ATOM 2676 N N . THR A 1 394 ? -2.965 6.992 211.450 1.00 28.86 1152 THR A N 1
ATOM 2677 C CA . THR A 1 394 ? -1.988 6.483 210.491 1.00 28.78 1152 THR A CA 1
ATOM 2678 C C . THR A 1 394 ? -1.642 5.024 210.793 1.00 28.46 1152 THR A C 1
ATOM 2679 O O . THR A 1 394 ? -1.627 4.183 209.895 1.00 26.91 1152 THR A O 1
ATOM 2683 N N . PHE A 1 395 ? -1.382 4.734 212.065 1.00 30.53 1153 PHE A N 1
ATOM 2684 C CA . PHE A 1 395 ? -1.059 3.381 212.505 1.00 23.60 1153 PHE A CA 1
ATOM 2685 C C . PHE A 1 395 ? -2.235 2.416 212.335 1.00 23.77 1153 PHE A C 1
ATOM 2686 O O . PHE A 1 395 ? -2.039 1.239 212.022 1.00 23.99 1153 PHE A O 1
ATOM 2694 N N . ARG A 1 396 ? -3.450 2.918 212.543 1.00 25.74 1154 ARG A N 1
ATOM 2695 C CA . ARG A 1 396 ? -4.646 2.088 212.466 1.00 27.28 1154 ARG A CA 1
ATOM 2696 C C . ARG A 1 396 ? -5.043 1.779 211.022 1.00 30.40 1154 ARG A C 1
ATOM 2697 O O . ARG A 1 396 ? -5.394 0.643 210.700 1.00 31.60 1154 ARG A O 1
ATOM 2705 N N . THR A 1 397 ? -4.983 2.788 210.156 1.00 30.65 1155 THR A N 1
ATOM 2706 C CA . THR A 1 397 ? -5.434 2.632 208.774 1.00 30.30 1155 THR A CA 1
ATOM 2707 C C . THR A 1 397 ? -4.300 2.325 207.798 1.00 29.07 1155 THR A C 1
ATOM 2708 O O . THR A 1 397 ? -4.528 1.738 206.741 1.00 30.01 1155 THR A O 1
ATOM 2712 N N . GLY A 1 398 ? -3.083 2.729 208.143 1.00 28.54 1156 GLY A N 1
ATOM 2713 C CA . GLY A 1 398 ? -1.947 2.518 207.264 1.00 29.79 1156 GLY A CA 1
ATOM 2714 C C . GLY A 1 398 ? -1.981 3.421 206.044 1.00 32.66 1156 GLY A C 1
ATOM 2715 O O . GLY A 1 398 ? -1.413 3.092 205.002 1.00 33.27 1156 GLY A O 1
ATOM 2716 N N . THR A 1 399 ? -2.650 4.563 206.175 1.00 31.32 1157 THR A N 1
ATOM 2717 C CA . THR A 1 399 ? -2.773 5.523 205.083 1.00 30.24 1157 THR A CA 1
ATOM 2718 C C . THR A 1 399 ? -2.483 6.940 205.562 1.00 30.72 1157 THR A C 1
ATOM 2719 O O . THR A 1 399 ? -2.297 7.174 206.755 1.00 30.95 1157 THR A O 1
ATOM 2723 N N . TRP A 1 400 ? -2.454 7.885 204.628 1.00 31.03 1158 TRP A N 1
ATOM 2724 C CA . TRP A 1 400 ? -2.150 9.272 204.959 1.00 31.20 1158 TRP A CA 1
ATOM 2725 C C . TRP A 1 400 ? -3.416 10.104 205.116 1.00 32.99 1158 TRP A C 1
ATOM 2726 O O . TRP A 1 400 ? -3.380 11.329 204.988 1.00 33.45 1158 TRP A O 1
ATOM 2737 N N . ASP A 1 401 ? -4.529 9.436 205.402 1.00 34.98 1159 ASP A N 1
ATOM 2738 C CA . ASP A 1 401 ? -5.833 10.092 205.455 1.00 36.13 1159 ASP A CA 1
ATOM 2739 C C . ASP A 1 401 ? -5.930 11.103 206.592 1.00 32.85 1159 ASP A C 1
ATOM 2740 O O . ASP A 1 401 ? -6.812 11.960 206.598 1.00 32.85 1159 ASP A O 1
ATOM 2745 N N . ALA A 1 402 ? -5.017 11.002 207.550 1.00 31.07 1160 ALA A N 1
ATOM 2746 C CA . ALA A 1 402 ? -5.021 11.889 208.704 1.00 30.18 1160 ALA A CA 1
ATOM 2747 C C . ALA A 1 402 ? -4.327 13.212 208.400 1.00 29.06 1160 ALA A C 1
ATOM 2748 O O . ALA A 1 402 ? -4.293 14.112 209.238 1.00 29.23 1160 ALA A O 1
ATOM 2750 N N . TYR A 1 403 ? -3.779 13.330 207.197 1.00 27.99 1161 TYR A N 1
ATOM 2751 C CA . TYR A 1 403 ? -2.996 14.504 206.841 1.00 27.63 1161 TYR A CA 1
ATOM 2752 C C . TYR A 1 403 ? -3.474 15.144 205.543 1.00 28.71 1161 TYR A C 1
ATOM 2753 O O . TYR A 1 403 ? -3.999 14.462 204.662 1.00 31.15 1161 TYR A O 1
ATOM 2762 N N . PRO A 1 404 ? -3.303 16.469 205.430 1.00 28.11 1162 PRO A N 1
ATOM 2763 C CA . PRO A 1 404 ? -3.634 17.190 204.198 1.00 27.25 1162 PRO A CA 1
ATOM 2764 C C . PRO A 1 404 ? -2.575 16.990 203.116 1.00 27.88 1162 PRO A C 1
ATOM 2765 O O . PRO A 1 404 ? -1.379 17.062 203.405 1.00 28.41 1162 PRO A O 1
ATOM 2769 N N . PRO A 1 405 ? -3.013 16.734 201.875 1.00 39.61 234 PRO A N 1
ATOM 2770 C CA . PRO A 1 405 ? -2.105 16.525 200.743 1.00 38.61 234 PRO A CA 1
ATOM 2771 C C . PRO A 1 405 ? -1.399 17.813 200.332 1.00 36.97 234 PRO A C 1
ATOM 2772 O O . PRO A 1 405 ? -1.885 18.896 200.655 1.00 39.06 234 PRO A O 1
ATOM 2776 N N . PRO A 1 406 ? -0.258 17.699 199.634 1.00 35.13 235 PRO A N 1
ATOM 2777 C CA . PRO A 1 406 ? 0.451 18.888 199.153 1.00 33.90 235 PRO A CA 1
ATOM 2778 C C . PRO A 1 406 ? -0.307 19.569 198.022 1.00 33.22 235 PRO A C 1
ATOM 2779 O O . PRO A 1 406 ? -0.941 18.892 197.218 1.00 33.81 235 PRO A O 1
ATOM 2783 N N . SER A 1 407 ? -0.244 20.894 197.967 1.00 32.34 236 SER A N 1
ATOM 2784 C CA . SER A 1 407 ? -0.949 21.641 196.937 1.00 31.49 236 SER A CA 1
ATOM 2785 C C . SER A 1 407 ? -0.010 22.077 195.816 1.00 31.94 236 SER A C 1
ATOM 2786 O O . SER A 1 407 ? -0.157 21.648 194.672 1.00 31.43 236 SER A O 1
ATOM 2789 N N . ARG A 1 408 ? 0.957 22.925 196.155 1.00 34.87 237 ARG A N 1
ATOM 2790 C CA . ARG A 1 408 ? 1.864 23.502 195.167 1.00 36.36 237 ARG A CA 1
ATOM 2791 C C . ARG A 1 408 ? 2.676 22.446 194.423 1.00 35.95 237 ARG A C 1
ATOM 2792 O O . ARG A 1 408 ? 3.018 22.631 193.254 1.00 35.17 237 ARG A O 1
ATOM 2800 N N . GLU A 1 409 ? 2.983 21.344 195.098 1.00 36.33 238 GLU A N 1
ATOM 2801 C CA . GLU A 1 409 ? 3.737 20.264 194.474 1.00 35.93 238 GLU A CA 1
ATOM 2802 C C . GLU A 1 409 ? 2.912 19.594 193.378 1.00 33.28 238 GLU A C 1
ATOM 2803 O O . GLU A 1 409 ? 3.431 19.279 192.307 1.00 32.06 238 GLU A O 1
ATOM 2809 N N . LYS A 1 410 ? 1.625 19.392 193.647 1.00 32.99 239 LYS A N 1
ATOM 2810 C CA . LYS A 1 410 ? 0.718 18.813 192.660 1.00 31.70 239 LYS A CA 1
ATOM 2811 C C . LYS A 1 410 ? 0.411 19.802 191.541 1.00 30.05 239 LYS A C 1
ATOM 2812 O O . LYS A 1 410 ? 0.361 19.428 190.370 1.00 27.50 239 LYS A O 1
ATOM 2818 N N . LYS A 1 411 ? 0.204 21.063 191.911 1.00 31.21 240 LYS A N 1
ATOM 2819 C CA . LYS A 1 411 ? -0.092 22.114 190.942 1.00 22.73 240 LYS A CA 1
ATOM 2820 C C . LYS A 1 411 ? 1.082 22.343 189.997 1.00 26.05 240 LYS A C 1
ATOM 2821 O O . LYS A 1 411 ? 0.899 22.770 188.858 1.00 25.66 240 LYS A O 1
ATOM 2827 N N . ALA A 1 412 ? 2.288 22.057 190.480 1.00 21.92 241 ALA A N 1
ATOM 2828 C CA . ALA A 1 412 ? 3.492 22.222 189.680 1.00 23.00 241 ALA A CA 1
ATOM 2829 C C . ALA A 1 412 ? 3.537 21.219 188.533 1.00 24.92 241 ALA A C 1
ATOM 2830 O O . ALA A 1 412 ? 3.791 21.593 187.388 1.00 24.87 241 ALA A O 1
ATOM 2832 N N . VAL A 1 413 ? 3.286 19.948 188.838 1.00 26.15 242 VAL A N 1
ATOM 2833 C CA . VAL A 1 413 ? 3.318 18.913 187.808 1.00 25.26 242 VAL A CA 1
ATOM 2834 C C . VAL A 1 413 ? 2.092 19.008 186.914 1.00 27.04 242 VAL A C 1
ATOM 2835 O O . VAL A 1 413 ? 2.080 18.474 185.810 1.00 28.77 242 VAL A O 1
ATOM 2839 N N . ARG A 1 414 ? 1.058 19.690 187.391 1.00 28.55 243 ARG A N 1
ATOM 2840 C CA . ARG A 1 414 ? -0.111 19.934 186.563 1.00 30.69 243 ARG A CA 1
ATOM 2841 C C . ARG A 1 414 ? 0.268 20.880 185.435 1.00 31.35 243 ARG A C 1
ATOM 2842 O O . ARG A 1 414 ? -0.143 20.693 184.292 1.00 35.17 243 ARG A O 1
ATOM 2850 N N . VAL A 1 415 ? 1.069 21.890 185.761 1.00 28.74 244 VAL A N 1
ATOM 2851 C CA . VAL A 1 415 ? 1.493 22.874 184.774 1.00 26.75 244 VAL A CA 1
ATOM 2852 C C . VAL A 1 415 ? 2.391 22.254 183.711 1.00 27.44 244 VAL A C 1
ATOM 2853 O O . VAL A 1 415 ? 2.129 22.386 182.516 1.00 27.94 244 VAL A O 1
ATOM 2857 N N . ILE A 1 416 ? 3.439 21.565 184.150 1.00 28.14 245 ILE A N 1
ATOM 2858 C CA . ILE A 1 416 ? 4.454 21.064 183.230 1.00 29.12 245 ILE A CA 1
ATOM 2859 C C . ILE A 1 416 ? 3.965 19.872 182.402 1.00 30.41 245 ILE A C 1
ATOM 2860 O O . ILE A 1 416 ? 4.397 19.686 181.266 1.00 30.65 245 ILE A O 1
ATOM 2865 N N . PHE A 1 417 ? 3.059 19.071 182.952 1.00 32.01 246 PHE A N 1
ATOM 2866 C CA . PHE A 1 417 ? 2.497 17.969 182.183 1.00 33.76 246 PHE A CA 1
ATOM 2867 C C . PHE A 1 417 ? 1.570 18.517 181.112 1.00 32.10 246 PHE A C 1
ATOM 2868 O O . PHE A 1 417 ? 1.531 18.005 179.996 1.00 35.17 246 PHE A O 1
ATOM 2876 N N . THR A 1 418 ? 0.828 19.565 181.455 1.00 29.00 247 THR A N 1
ATOM 2877 C CA . THR A 1 418 ? -0.036 20.231 180.488 1.00 28.21 247 THR A CA 1
ATOM 2878 C C . THR A 1 418 ? 0.791 20.809 179.344 1.00 27.78 247 THR A C 1
ATOM 2879 O O . THR A 1 418 ? 0.427 20.672 178.176 1.00 27.13 247 THR A O 1
ATOM 2883 N N . ILE A 1 419 ? 1.908 21.441 179.693 1.00 27.36 248 ILE A N 1
ATOM 2884 C CA . ILE A 1 419 ? 2.840 21.991 178.711 1.00 25.34 248 ILE A CA 1
ATOM 2885 C C . ILE A 1 419 ? 3.255 20.940 177.685 1.00 27.83 248 ILE A C 1
ATOM 2886 O O . ILE A 1 419 ? 3.267 21.202 176.480 1.00 28.55 248 ILE A O 1
ATOM 2891 N N . MET A 1 420 ? 3.572 19.745 178.171 1.00 30.32 249 MET A N 1
ATOM 2892 C CA . MET A 1 420 ? 4.039 18.667 177.310 1.00 33.30 249 MET A CA 1
ATOM 2893 C C . MET A 1 420 ? 2.905 18.026 176.512 1.00 37.29 249 MET A C 1
ATOM 2894 O O . MET A 1 420 ? 3.080 17.689 175.341 1.00 39.59 249 MET A O 1
ATOM 2899 N N . ILE A 1 421 ? 1.747 17.858 177.142 1.00 38.87 250 ILE A N 1
ATOM 2900 C CA . ILE A 1 421 ? 0.592 17.289 176.454 1.00 19.02 250 ILE A CA 1
ATOM 2901 C C . ILE A 1 421 ? 0.175 18.180 175.290 1.00 21.38 250 ILE A C 1
ATOM 2902 O O . ILE A 1 421 ? -0.106 17.692 174.195 1.00 22.48 250 ILE A O 1
ATOM 2907 N N . VAL A 1 422 ? 0.150 19.487 175.526 1.00 21.50 251 VAL A N 1
ATOM 2908 C CA . VAL A 1 422 ? -0.208 20.441 174.482 1.00 23.07 251 VAL A CA 1
ATOM 2909 C C . VAL A 1 422 ? 0.837 20.428 173.367 1.00 23.93 251 VAL A C 1
ATOM 2910 O O . VAL A 1 422 ? 0.495 20.518 172.186 1.00 26.13 251 VAL A O 1
ATOM 2914 N N . TYR A 1 423 ? 2.107 20.298 173.743 1.00 21.70 252 TYR A N 1
ATOM 2915 C CA . TYR A 1 423 ? 3.177 20.126 172.767 1.00 19.52 252 TYR A CA 1
ATOM 2916 C C . TYR A 1 423 ? 2.894 18.931 171.867 1.00 21.78 252 TYR A C 1
ATOM 2917 O O . TYR A 1 423 ? 3.040 19.013 170.649 1.00 26.34 252 TYR A O 1
ATOM 2926 N N . PHE A 1 424 ? 2.510 17.816 172.484 1.00 21.16 253 PHE A N 1
ATOM 2927 C CA . PHE A 1 424 ? 2.155 16.608 171.748 1.00 22.08 253 PHE A CA 1
ATOM 2928 C C . PHE A 1 424 ? 1.047 16.899 170.746 1.00 24.08 253 PHE A C 1
ATOM 2929 O O . PHE A 1 424 ? 1.139 16.522 169.583 1.00 23.23 253 PHE A O 1
ATOM 2937 N N . LEU A 1 425 ? 0.006 17.584 171.206 1.00 24.75 254 LEU A N 1
ATOM 2938 C CA . LEU A 1 425 ? -1.122 17.935 170.353 1.00 25.13 254 LEU A CA 1
ATOM 2939 C C . LEU A 1 425 ? -0.688 18.690 169.097 1.00 26.07 254 LEU A C 1
ATOM 2940 O O . LEU A 1 425 ? -1.208 18.447 168.008 1.00 28.23 254 LEU A O 1
ATOM 2945 N N . PHE A 1 426 ? 0.278 19.591 169.247 1.00 25.05 255 PHE A N 1
ATOM 2946 C CA . PHE A 1 426 ? 0.674 20.474 168.154 1.00 24.82 255 PHE A CA 1
ATOM 2947 C C . PHE A 1 426 ? 1.701 19.866 167.201 1.00 27.54 255 PHE A C 1
ATOM 2948 O O . PHE A 1 426 ? 1.743 20.221 166.024 1.00 30.16 255 PHE A O 1
ATOM 2956 N N . TRP A 1 427 ? 2.527 18.952 167.700 1.00 27.06 256 TRP A N 1
ATOM 2957 C CA . TRP A 1 427 ? 3.642 18.450 166.901 1.00 28.14 256 TRP A CA 1
ATOM 2958 C C . TRP A 1 427 ? 3.573 16.961 166.548 1.00 28.83 256 TRP A C 1
ATOM 2959 O O . TRP A 1 427 ? 4.365 16.483 165.734 1.00 29.36 256 TRP A O 1
ATOM 2970 N N . THR A 1 428 ? 2.643 16.227 167.148 1.00 27.42 257 THR A N 1
ATOM 2971 C CA . THR A 1 428 ? 2.525 14.800 166.851 1.00 25.98 257 THR A CA 1
ATOM 2972 C C . THR A 1 428 ? 1.929 14.509 165.467 1.00 28.78 257 THR A C 1
ATOM 2973 O O . THR A 1 428 ? 2.418 13.613 164.775 1.00 30.02 257 THR A O 1
ATOM 2977 N N . PRO A 1 429 ? 0.872 15.244 165.053 1.00 30.36 258 PRO A N 1
ATOM 2978 C CA . PRO A 1 429 ? 0.375 14.954 163.702 1.00 31.89 258 PRO A CA 1
ATOM 2979 C C . PRO A 1 429 ? 1.430 15.165 162.617 1.00 33.31 258 PRO A C 1
ATOM 2980 O O . PRO A 1 429 ? 1.402 14.464 161.609 1.00 26.30 258 PRO A O 1
ATOM 2984 N N . TYR A 1 430 ? 2.356 16.097 162.825 1.00 31.62 259 TYR A N 1
ATOM 2985 C CA . TYR A 1 430 ? 3.435 16.297 161.864 1.00 29.15 259 TYR A CA 1
ATOM 2986 C C . TYR A 1 430 ? 4.418 15.131 161.874 1.00 28.96 259 TYR A C 1
ATOM 2987 O O . TYR A 1 430 ? 4.801 14.628 160.822 1.00 30.11 259 TYR A O 1
ATOM 2996 N N . ASN A 1 431 ? 4.832 14.713 163.066 1.00 29.37 260 ASN A N 1
ATOM 2997 C CA . ASN A 1 431 ? 5.800 13.629 163.202 1.00 30.40 260 ASN A CA 1
ATOM 2998 C C . ASN A 1 431 ? 5.315 12.330 162.570 1.00 32.27 260 ASN A C 1
ATOM 2999 O O . ASN A 1 431 ? 6.100 11.586 161.986 1.00 34.48 260 ASN A O 1
ATOM 3004 N N . ILE A 1 432 ? 4.019 12.066 162.676 1.00 32.34 261 ILE A N 1
ATOM 3005 C CA . ILE A 1 432 ? 3.460 10.827 162.155 1.00 33.63 261 ILE A CA 1
ATOM 3006 C C . ILE A 1 432 ? 3.318 10.851 160.632 1.00 35.71 261 ILE A C 1
ATOM 3007 O O . ILE A 1 432 ? 3.686 9.885 159.963 1.00 38.20 261 ILE A O 1
ATOM 3012 N N . VAL A 1 433 ? 2.807 11.950 160.080 1.00 35.39 262 VAL A N 1
ATOM 3013 C CA . VAL A 1 433 ? 2.571 12.014 158.637 1.00 35.85 262 VAL A CA 1
ATOM 3014 C C . VAL A 1 433 ? 3.869 11.980 157.838 1.00 35.38 262 VAL A C 1
ATOM 3015 O O . VAL A 1 433 ? 3.877 11.529 156.696 1.00 36.72 262 VAL A O 1
ATOM 3019 N N . ILE A 1 434 ? 4.965 12.444 158.428 1.00 34.85 263 ILE A N 1
ATOM 3020 C CA . ILE A 1 434 ? 6.246 12.378 157.735 1.00 37.47 263 ILE A CA 1
ATOM 3021 C C . ILE A 1 434 ? 6.843 10.986 157.896 1.00 31.39 263 ILE A C 1
ATOM 3022 O O . ILE A 1 434 ? 7.659 10.558 157.086 1.00 38.93 263 ILE A O 1
ATOM 3027 N N . LEU A 1 435 ? 6.424 10.279 158.940 1.00 33.94 264 LEU A N 1
ATOM 3028 C CA . LEU A 1 435 ? 6.865 8.908 159.149 1.00 36.67 264 LEU A CA 1
ATOM 3029 C C . LEU A 1 435 ? 6.168 7.995 158.147 1.00 40.45 264 LEU A C 1
ATOM 3030 O O . LEU A 1 435 ? 6.764 7.052 157.628 1.00 41.71 264 LEU A O 1
ATOM 3035 N N . LEU A 1 436 ? 4.900 8.292 157.877 1.00 42.66 265 LEU A N 1
ATOM 3036 C CA . LEU A 1 436 ? 4.143 7.593 156.845 1.00 45.49 265 LEU A CA 1
ATOM 3037 C C . LEU A 1 436 ? 4.693 7.929 155.462 1.00 50.86 265 LEU A C 1
ATOM 3038 O O . LEU A 1 436 ? 4.783 7.066 154.591 1.00 55.56 265 LEU A O 1
ATOM 3043 N N . ASN A 1 437 ? 5.066 9.191 155.275 1.00 52.48 266 ASN A N 1
ATOM 3044 C CA . ASN A 1 437 ? 5.568 9.680 153.994 1.00 56.19 266 ASN A CA 1
ATOM 3045 C C . ASN A 1 437 ? 6.995 9.210 153.717 1.00 58.08 266 ASN A C 1
ATOM 3046 O O . ASN A 1 437 ? 7.527 9.408 152.625 1.00 58.75 266 ASN A O 1
ATOM 3051 N N . THR A 1 438 ? 7.612 8.585 154.714 1.00 59.51 267 THR A N 1
ATOM 3052 C CA . THR A 1 438 ? 8.989 8.128 154.586 1.00 62.84 267 THR A CA 1
ATOM 3053 C C . THR A 1 438 ? 9.076 6.603 154.591 1.00 68.38 267 THR A C 1
ATOM 3054 O O . THR A 1 438 ? 9.208 5.978 153.539 1.00 69.77 267 THR A O 1
ATOM 3058 N N . PHE A 1 439 ? 8.988 6.010 155.777 1.00 72.21 268 PHE A N 1
ATOM 3059 C CA . PHE A 1 439 ? 9.248 4.585 155.939 1.00 79.06 268 PHE A CA 1
ATOM 3060 C C . PHE A 1 439 ? 8.084 3.711 155.477 1.00 85.26 268 PHE A C 1
ATOM 3061 O O . PHE A 1 439 ? 8.269 2.782 154.689 1.00 86.97 268 PHE A O 1
ATOM 3063 N N . GLN A 1 440 ? 6.887 4.015 155.967 1.00 89.80 269 GLN A N 1
ATOM 3064 C CA . GLN A 1 440 ? 5.727 3.160 155.737 1.00 92.53 269 GLN A CA 1
ATOM 3065 C C . GLN A 1 440 ? 5.075 3.377 154.374 1.00 92.37 269 GLN A C 1
ATOM 3066 O O . GLN A 1 440 ? 4.083 2.722 154.047 1.00 95.39 269 GLN A O 1
ATOM 3072 N N . GLU A 1 441 ? 5.626 4.292 153.582 1.00 88.13 270 GLU A N 1
ATOM 3073 C CA . GLU A 1 441 ? 5.175 4.457 152.206 1.00 86.10 270 GLU A CA 1
ATOM 3074 C C . GLU A 1 441 ? 5.822 3.368 151.359 1.00 87.73 270 GLU A C 1
ATOM 3075 O O . GLU A 1 441 ? 5.397 3.093 150.237 1.00 89.57 270 GLU A O 1
ATOM 3081 N N . PHE A 1 442 ? 6.859 2.750 151.915 1.00 87.94 271 PHE A N 1
ATOM 3082 C CA . PHE A 1 442 ? 7.508 1.612 151.282 1.00 90.46 271 PHE A CA 1
ATOM 3083 C C . PHE A 1 442 ? 6.788 0.328 151.675 1.00 93.10 271 PHE A C 1
ATOM 3084 O O . PHE A 1 442 ? 6.714 -0.621 150.894 1.00 94.79 271 PHE A O 1
ATOM 3086 N N . PHE A 1 443 ? 6.259 0.310 152.896 1.00 93.53 272 PHE A N 1
ATOM 3087 C CA . PHE A 1 443 ? 5.471 -0.818 153.379 1.00 97.39 272 PHE A CA 1
ATOM 3088 C C . PHE A 1 443 ? 4.191 -0.959 152.561 1.00 106.88 272 PHE A C 1
ATOM 3089 O O . PHE A 1 443 ? 3.894 -2.029 152.027 1.00 108.43 272 PHE A O 1
ATOM 3097 N N . GLY A 1 444 ? 3.440 0.135 152.471 1.00 115.11 273 GLY A N 1
ATOM 3098 C CA . GLY A 1 444 ? 2.204 0.174 151.710 1.00 117.18 273 GLY A CA 1
ATOM 3099 C C . GLY A 1 444 ? 1.891 1.601 151.309 1.00 116.71 273 GLY A C 1
ATOM 3100 O O . GLY A 1 444 ? 2.807 2.384 151.059 1.00 121.63 273 GLY A O 1
ATOM 3101 N N . LEU A 1 445 ? 0.604 1.935 151.238 1.00 105.88 274 LEU A N 1
ATOM 3102 C CA . LEU A 1 445 ? 0.164 3.306 150.965 1.00 95.02 274 LEU A CA 1
ATOM 3103 C C . LEU A 1 445 ? 0.694 3.868 149.645 1.00 90.08 274 LEU A C 1
ATOM 3104 O O . LEU A 1 445 ? 0.758 5.085 149.471 1.00 89.08 274 LEU A O 1
ATOM 3109 N N . SER A 1 446 ? 1.067 2.990 148.720 1.00 87.42 275 SER A N 1
ATOM 3110 C CA . SER A 1 446 ? 1.737 3.417 147.494 1.00 84.91 275 SER A CA 1
ATOM 3111 C C . SER A 1 446 ? 0.768 3.858 146.397 1.00 84.71 275 SER A C 1
ATOM 3112 O O . SER A 1 446 ? -0.220 3.179 146.111 1.00 84.74 275 SER A O 1
ATOM 3115 N N . ASN A 1 447 ? 1.072 5.001 145.788 1.00 84.14 276 ASN A N 1
ATOM 3116 C CA . ASN A 1 447 ? 0.306 5.534 144.664 1.00 85.84 276 ASN A CA 1
ATOM 3117 C C . ASN A 1 447 ? 1.064 6.678 143.990 1.00 85.95 276 ASN A C 1
ATOM 3118 O O . ASN A 1 447 ? 2.062 7.165 144.522 1.00 84.71 276 ASN A O 1
ATOM 3120 N N . CYS A 1 448 ? 0.594 7.098 142.819 1.00 87.66 277 CYS A N 1
ATOM 3121 C CA . CYS A 1 448 ? 1.235 8.189 142.090 1.00 86.86 277 CYS A CA 1
ATOM 3122 C C . CYS A 1 448 ? 0.877 9.538 142.701 1.00 85.10 277 CYS A C 1
ATOM 3123 O O . CYS A 1 448 ? 1.722 10.427 142.809 1.00 84.60 277 CYS A O 1
ATOM 3126 N N . GLU A 1 449 ? -0.382 9.681 143.100 1.00 84.45 278 GLU A N 1
ATOM 3127 C CA . GLU A 1 449 ? -0.846 10.904 143.740 1.00 83.26 278 GLU A CA 1
ATOM 3128 C C . GLU A 1 449 ? -0.628 10.839 145.248 1.00 80.14 278 GLU A C 1
ATOM 3129 O O . GLU A 1 449 ? -0.994 11.760 145.976 1.00 78.48 278 GLU A O 1
ATOM 3131 N N . SER A 1 450 ? -0.026 9.745 145.707 1.00 79.93 279 SER A N 1
ATOM 3132 C CA . SER A 1 450 ? 0.213 9.529 147.131 1.00 77.83 279 SER A CA 1
ATOM 3133 C C . SER A 1 450 ? 1.229 10.513 147.700 1.00 76.48 279 SER A C 1
ATOM 3134 O O . SER A 1 450 ? 0.940 11.231 148.659 1.00 74.96 279 SER A O 1
ATOM 3137 N N . THR A 1 451 ? 2.419 10.536 147.105 1.00 77.63 280 THR A N 1
ATOM 3138 C CA . THR A 1 451 ? 3.502 11.397 147.571 1.00 76.84 280 THR A CA 1
ATOM 3139 C C . THR A 1 451 ? 3.091 12.868 147.548 1.00 76.66 280 THR A C 1
ATOM 3140 O O . THR A 1 451 ? 3.429 13.630 148.454 1.00 78.04 280 THR A O 1
ATOM 3144 N N . SER A 1 452 ? 2.345 13.255 146.517 1.00 75.98 281 SER A N 1
ATOM 3145 C CA . SER A 1 452 ? 1.886 14.633 146.376 1.00 74.55 281 SER A CA 1
ATOM 3146 C C . SER A 1 452 ? 0.938 15.029 147.508 1.00 70.50 281 SER A C 1
ATOM 3147 O O . SER A 1 452 ? 1.043 16.125 148.060 1.00 69.50 281 SER A O 1
ATOM 3150 N N . GLN A 1 453 ? 0.017 14.132 147.849 1.00 68.51 282 GLN A N 1
ATOM 3151 C CA . GLN A 1 453 ? -0.948 14.388 148.914 1.00 64.64 282 GLN A CA 1
ATOM 3152 C C . GLN A 1 453 ? -0.295 14.298 150.291 1.00 58.70 282 GLN A C 1
ATOM 3153 O O . GLN A 1 453 ? -0.657 15.036 151.209 1.00 55.85 282 GLN A O 1
ATOM 3159 N N . LEU A 1 454 ? 0.665 13.389 150.429 1.00 55.33 283 LEU A N 1
ATOM 3160 C CA . LEU A 1 454 ? 1.406 13.251 151.676 1.00 51.52 283 LEU A CA 1
ATOM 3161 C C . LEU A 1 454 ? 2.252 14.493 151.933 1.00 50.75 283 LEU A C 1
ATOM 3162 O O . LEU A 1 454 ? 2.504 14.856 153.082 1.00 49.58 283 LEU A O 1
ATOM 3167 N N . ASP A 1 455 ? 2.683 15.144 150.857 1.00 52.09 284 ASP A N 1
ATOM 3168 C CA . ASP A 1 455 ? 3.421 16.397 150.966 1.00 51.07 284 ASP A CA 1
ATOM 3169 C C . ASP A 1 455 ? 2.509 17.512 151.449 1.00 48.55 284 ASP A C 1
ATOM 3170 O O . ASP A 1 455 ? 2.899 18.325 152.285 1.00 47.75 284 ASP A O 1
ATOM 3175 N N . GLN A 1 456 ? 1.294 17.545 150.913 1.00 47.57 285 GLN A N 1
ATOM 3176 C CA . GLN A 1 456 ? 0.304 18.527 151.329 1.00 45.33 285 GLN A CA 1
ATOM 3177 C C . GLN A 1 456 ? 0.014 18.389 152.821 1.00 42.23 285 GLN A C 1
ATOM 3178 O O . GLN A 1 456 ? -0.016 19.381 153.548 1.00 41.23 285 GLN A O 1
ATOM 3181 N N . ALA A 1 457 ? -0.180 17.153 153.273 1.00 40.33 286 ALA A N 1
ATOM 3182 C CA . ALA A 1 457 ? -0.426 16.884 154.685 1.00 37.32 286 ALA A CA 1
ATOM 3183 C C . ALA A 1 457 ? 0.778 17.284 155.533 1.00 35.60 286 ALA A C 1
ATOM 3184 O O . ALA A 1 457 ? 0.622 17.757 156.658 1.00 34.62 286 ALA A O 1
ATOM 3186 N N . THR A 1 458 ? 1.975 17.093 154.988 1.00 35.67 287 THR A N 1
ATOM 3187 C CA . THR A 1 458 ? 3.202 17.484 155.674 1.00 34.74 287 THR A CA 1
ATOM 3188 C C . THR A 1 458 ? 3.254 18.998 155.868 1.00 36.80 287 THR A C 1
ATOM 3189 O O . THR A 1 458 ? 3.618 19.486 156.938 1.00 35.84 287 THR A O 1
ATOM 3193 N N . GLN A 1 459 ? 2.877 19.735 154.829 1.00 40.45 288 GLN A N 1
ATOM 3194 C CA . GLN A 1 459 ? 2.878 21.191 154.885 1.00 43.69 288 GLN A CA 1
ATOM 3195 C C . GLN A 1 459 ? 1.888 21.713 155.919 1.00 43.99 288 GLN A C 1
ATOM 3196 O O . GLN A 1 459 ? 2.222 22.586 156.721 1.00 42.59 288 GLN A O 1
ATOM 3202 N N . VAL A 1 460 ? 0.673 21.177 155.896 1.00 44.21 289 VAL A N 1
ATOM 3203 C CA . VAL A 1 460 ? -0.380 21.631 156.797 1.00 30.16 289 VAL A CA 1
ATOM 3204 C C . VAL A 1 460 ? -0.029 21.347 158.253 1.00 28.63 289 VAL A C 1
ATOM 3205 O O . VAL A 1 460 ? -0.133 22.225 159.108 1.00 27.98 289 VAL A O 1
ATOM 3209 N N . THR A 1 461 ? 0.396 20.118 158.526 1.00 33.22 290 THR A N 1
ATOM 3210 C CA . THR A 1 461 ? 0.711 19.704 159.887 1.00 26.93 290 THR A CA 1
ATOM 3211 C C . THR A 1 461 ? 1.898 20.467 160.459 1.00 40.39 290 THR A C 1
ATOM 3212 O O . THR A 1 461 ? 1.920 20.785 161.649 1.00 40.57 290 THR A O 1
ATOM 3216 N N . GLU A 1 462 ? 2.885 20.758 159.617 1.00 41.17 291 GLU A N 1
ATOM 3217 C CA . GLU A 1 462 ? 4.046 21.518 160.064 1.00 26.53 291 GLU A CA 1
ATOM 3218 C C . GLU A 1 462 ? 3.641 22.954 160.371 1.00 33.38 291 GLU A C 1
ATOM 3219 O O . GLU A 1 462 ? 4.160 23.570 161.299 1.00 25.84 291 GLU A O 1
ATOM 3225 N N . THR A 1 463 ? 2.705 23.480 159.589 1.00 35.46 292 THR A N 1
ATOM 3226 C CA . THR A 1 463 ? 2.142 24.799 159.848 1.00 35.82 292 THR A CA 1
ATOM 3227 C C . THR A 1 463 ? 1.485 24.821 161.224 1.00 38.58 292 THR A C 1
ATOM 3228 O O . THR A 1 463 ? 1.650 25.773 161.987 1.00 42.95 292 THR A O 1
ATOM 3232 N N . LEU A 1 464 ? 0.752 23.756 161.535 1.00 35.36 293 LEU A N 1
ATOM 3233 C CA . LEU A 1 464 ? 0.115 23.610 162.839 1.00 34.61 293 LEU A CA 1
ATOM 3234 C C . LEU A 1 464 ? 1.143 23.639 163.962 1.00 33.41 293 LEU A C 1
ATOM 3235 O O . LEU A 1 464 ? 0.975 24.345 164.955 1.00 33.79 293 LEU A O 1
ATOM 3240 N N . GLY A 1 465 ? 2.211 22.866 163.794 1.00 33.41 294 GLY A N 1
ATOM 3241 C CA . GLY A 1 465 ? 3.273 22.802 164.777 1.00 31.83 294 GLY A CA 1
ATOM 3242 C C . GLY A 1 465 ? 4.006 24.119 164.948 1.00 34.26 294 GLY A C 1
ATOM 3243 O O . GLY A 1 465 ? 4.495 24.426 166.034 1.00 34.13 294 GLY A O 1
ATOM 3244 N N . MET A 1 466 ? 4.086 24.902 163.878 1.00 34.32 295 MET A N 1
ATOM 3245 C CA . MET A 1 466 ? 4.797 26.174 163.927 1.00 33.12 295 MET A CA 1
ATOM 3246 C C . MET A 1 466 ? 4.052 27.211 164.762 1.00 32.61 295 MET A C 1
ATOM 3247 O O . MET A 1 466 ? 4.639 28.203 165.196 1.00 33.68 295 MET A O 1
ATOM 3252 N N . THR A 1 467 ? 2.764 26.980 164.994 1.00 31.53 296 THR A N 1
ATOM 3253 C CA . THR A 1 467 ? 1.962 27.901 165.793 1.00 32.09 296 THR A CA 1
ATOM 3254 C C . THR A 1 467 ? 2.025 27.554 167.277 1.00 34.07 296 THR A C 1
ATOM 3255 O O . THR A 1 467 ? 1.262 28.093 168.078 1.00 36.36 296 THR A O 1
ATOM 3259 N N . HIS A 1 468 ? 2.933 26.653 167.640 1.00 33.84 297 HIS A N 1
ATOM 3260 C CA . HIS A 1 468 ? 3.058 26.216 169.026 1.00 32.95 297 HIS A CA 1
ATOM 3261 C C . HIS A 1 468 ? 4.023 27.091 169.823 1.00 33.04 297 HIS A C 1
ATOM 3262 O O . HIS A 1 468 ? 3.957 27.141 171.053 1.00 34.51 297 HIS A O 1
ATOM 3269 N N . CYS A 1 469 ? 4.903 27.797 169.123 1.00 33.19 298 CYS A N 1
ATOM 3270 C CA . CYS A 1 469 ? 5.925 28.611 169.777 1.00 36.18 298 CYS A CA 1
ATOM 3271 C C . CYS A 1 469 ? 5.352 29.822 170.517 1.00 38.66 298 CYS A C 1
ATOM 3272 O O . CYS A 1 469 ? 6.101 30.614 171.086 1.00 41.76 298 CYS A O 1
ATOM 3275 N N . CYS A 1 470 ? 4.030 29.966 170.509 1.00 37.01 299 CYS A N 1
ATOM 3276 C CA . CYS A 1 470 ? 3.383 31.078 171.196 1.00 36.91 299 CYS A CA 1
ATOM 3277 C C . CYS A 1 470 ? 2.394 30.589 172.250 1.00 35.47 299 CYS A C 1
ATOM 3278 O O . CYS A 1 470 ? 1.621 31.374 172.799 1.00 35.84 299 CYS A O 1
ATOM 3281 N N . ILE A 1 471 ? 2.426 29.292 172.537 1.00 33.59 300 ILE A N 1
ATOM 3282 C CA . ILE A 1 471 ? 1.418 28.680 173.394 1.00 32.40 300 ILE A CA 1
ATOM 3283 C C . ILE A 1 471 ? 1.823 28.634 174.866 1.00 31.71 300 ILE A C 1
ATOM 3284 O O . ILE A 1 471 ? 0.998 28.897 175.745 1.00 32.27 300 ILE A O 1
ATOM 3289 N N . ASN A 1 472 ? 3.089 28.313 175.130 1.00 30.57 301 ASN A N 1
ATOM 3290 C CA . ASN A 1 472 ? 3.571 28.138 176.503 1.00 29.55 301 ASN A CA 1
ATOM 3291 C C . ASN A 1 472 ? 3.253 29.301 177.461 1.00 28.56 301 ASN A C 1
ATOM 3292 O O . ASN A 1 472 ? 2.752 29.060 178.560 1.00 27.19 301 ASN A O 1
ATOM 3297 N N . PRO A 1 473 ? 3.531 30.560 177.061 1.00 28.28 302 PRO A N 1
ATOM 3298 C CA . PRO A 1 473 ? 3.162 31.641 177.985 1.00 28.49 302 PRO A CA 1
ATOM 3299 C C . PRO A 1 473 ? 1.659 31.729 178.254 1.00 28.67 302 PRO A C 1
ATOM 3300 O O . PRO A 1 473 ? 1.261 32.171 179.332 1.00 23.29 302 PRO A O 1
ATOM 3304 N N . ILE A 1 474 ? 0.839 31.313 177.294 1.00 30.08 303 ILE A N 1
ATOM 3305 C CA . ILE A 1 474 ? -0.608 31.330 177.483 1.00 31.39 303 ILE A CA 1
ATOM 3306 C C . ILE A 1 474 ? -1.020 30.256 178.482 1.00 34.56 303 ILE A C 1
ATOM 3307 O O . ILE A 1 474 ? -1.887 30.479 179.329 1.00 38.20 303 ILE A O 1
ATOM 3312 N N . ILE A 1 475 ? -0.386 29.092 178.384 1.00 31.74 304 ILE A N 1
ATOM 3313 C CA . ILE A 1 475 ? -0.649 28.001 179.311 1.00 31.01 304 ILE A CA 1
ATOM 3314 C C . ILE A 1 475 ? -0.270 28.412 180.732 1.00 32.60 304 ILE A C 1
ATOM 3315 O O . ILE A 1 475 ? -0.958 28.063 181.692 1.00 32.57 304 ILE A O 1
ATOM 3320 N N . TYR A 1 476 ? 0.818 29.167 180.855 1.00 34.39 305 TYR A N 1
ATOM 3321 C CA . TYR A 1 476 ? 1.247 29.688 182.147 1.00 21.98 305 TYR A CA 1
ATOM 3322 C C . TYR A 1 476 ? 0.148 30.533 182.778 1.00 32.86 305 TYR A C 1
ATOM 3323 O O . TYR A 1 476 ? -0.187 30.362 183.947 1.00 23.09 305 TYR A O 1
ATOM 3332 N N . ALA A 1 477 ? -0.414 31.440 181.986 1.00 35.05 306 ALA A N 1
ATOM 3333 C CA . ALA A 1 477 ? -1.423 32.375 182.474 1.00 35.85 306 ALA A CA 1
ATOM 3334 C C . ALA A 1 477 ? -2.731 31.686 182.861 1.00 36.51 306 ALA A C 1
ATOM 3335 O O . ALA A 1 477 ? -3.459 32.173 183.721 1.00 37.14 306 ALA A O 1
ATOM 3337 N N . PHE A 1 478 ? -3.029 30.556 182.229 1.00 37.90 307 PHE A N 1
ATOM 3338 C CA . PHE A 1 478 ? -4.288 29.863 182.487 1.00 40.85 307 PHE A CA 1
ATOM 3339 C C . PHE A 1 478 ? -4.173 28.796 183.571 1.00 40.80 307 PHE A C 1
ATOM 3340 O O . PHE A 1 478 ? -5.121 28.563 184.319 1.00 40.62 307 PHE A O 1
ATOM 3348 N N . VAL A 1 479 ? -3.016 28.150 183.656 1.00 40.92 308 VAL A N 1
ATOM 3349 C CA . VAL A 1 479 ? -2.836 27.049 184.595 1.00 22.48 308 VAL A CA 1
ATOM 3350 C C . VAL A 1 479 ? -2.027 27.459 185.821 1.00 34.37 308 VAL A C 1
ATOM 3351 O O . VAL A 1 479 ? -2.343 27.070 186.944 1.00 35.85 308 VAL A O 1
ATOM 3355 N N . GLY A 1 480 ? -0.986 28.255 185.600 1.00 33.97 309 GLY A N 1
ATOM 3356 C CA . GLY A 1 480 ? -0.049 28.596 186.655 1.00 34.13 309 GLY A CA 1
ATOM 3357 C C . GLY A 1 480 ? -0.441 29.790 187.502 1.00 35.46 309 GLY A C 1
ATOM 3358 O O . GLY A 1 480 ? -0.592 30.902 186.996 1.00 34.66 309 GLY A O 1
ATOM 3359 N N . GLU A 1 481 ? -0.589 29.559 188.803 1.00 38.44 310 GLU A N 1
ATOM 3360 C CA . GLU A 1 481 ? -1.002 30.610 189.724 1.00 41.29 310 GLU A CA 1
ATOM 3361 C C . GLU A 1 481 ? 0.161 31.522 190.108 1.00 40.05 310 GLU A C 1
ATOM 3362 O O . GLU A 1 481 ? -0.031 32.717 190.338 1.00 40.35 310 GLU A O 1
ATOM 3368 N N . LYS A 1 482 ? 1.365 30.961 190.178 1.00 37.69 311 LYS A N 1
ATOM 3369 C CA . LYS A 1 482 ? 2.541 31.753 190.524 1.00 38.59 311 LYS A CA 1
ATOM 3370 C C . LYS A 1 482 ? 2.871 32.749 189.419 1.00 39.13 311 LYS A C 1
ATOM 3371 O O . LYS A 1 482 ? 3.340 33.855 189.688 1.00 39.55 311 LYS A O 1
ATOM 3377 N N . PHE A 1 483 ? 2.619 32.353 188.176 1.00 38.72 312 PHE A N 1
ATOM 3378 C CA . PHE A 1 483 ? 2.908 33.207 187.032 1.00 37.20 312 PHE A CA 1
ATOM 3379 C C . PHE A 1 483 ? 1.987 34.418 187.019 1.00 41.15 312 PHE A C 1
ATOM 3380 O O . PHE A 1 483 ? 2.423 35.538 186.752 1.00 42.69 312 PHE A O 1
ATOM 3388 N N . ARG A 1 484 ? 0.712 34.185 187.312 1.00 41.18 313 ARG A N 1
ATOM 3389 C CA . ARG A 1 484 ? -0.261 35.267 187.393 1.00 42.30 313 ARG A CA 1
ATOM 3390 C C . ARG A 1 484 ? 0.061 36.195 188.558 1.00 45.57 313 ARG A C 1
ATOM 3391 O O . ARG A 1 484 ? -0.190 37.399 188.492 1.00 46.92 313 ARG A O 1
ATOM 3399 N N . ARG A 1 485 ? 0.615 35.629 189.624 1.00 47.58 314 ARG A N 1
ATOM 3400 C CA . ARG A 1 485 ? 1.044 36.421 190.770 1.00 51.02 314 ARG A CA 1
ATOM 3401 C C . ARG A 1 485 ? 2.214 37.315 190.371 1.00 54.57 314 ARG A C 1
ATOM 3402 O O . ARG A 1 485 ? 2.289 38.474 190.778 1.00 56.16 314 ARG A O 1
ATOM 3410 N N . TYR A 1 486 ? 3.120 36.771 189.565 1.00 56.63 315 TYR A N 1
ATOM 3411 C CA . TYR A 1 486 ? 4.262 37.532 189.073 1.00 59.49 315 TYR A CA 1
ATOM 3412 C C . TYR A 1 486 ? 3.800 38.654 188.149 1.00 60.10 315 TYR A C 1
ATOM 3413 O O . TYR A 1 486 ? 4.445 39.697 188.052 1.00 61.61 315 TYR A O 1
ATOM 3422 N N . LEU A 1 487 ? 2.680 38.430 187.470 1.00 59.63 316 LEU A N 1
ATOM 3423 C CA . LEU A 1 487 ? 2.094 39.441 186.598 1.00 61.52 316 LEU A CA 1
ATOM 3424 C C . LEU A 1 487 ? 1.423 40.538 187.415 1.00 63.61 316 LEU A C 1
ATOM 3425 O O . LEU A 1 487 ? 1.393 41.700 187.011 1.00 65.12 316 LEU A O 1
ATOM 3430 N N . SER A 1 488 ? 0.883 40.157 188.568 1.00 64.25 317 SER A N 1
ATOM 3431 C CA . SER A 1 488 ? 0.195 41.098 189.441 1.00 66.76 317 SER A CA 1
ATOM 3432 C C . SER A 1 488 ? 1.169 42.096 190.050 1.00 70.00 317 SER A C 1
ATOM 3433 O O . SER A 1 488 ? 0.832 43.261 190.249 1.00 72.08 317 SER A O 1
ATOM 3436 N N . VAL A 1 489 ? 2.378 41.635 190.349 1.00 71.03 318 VAL A N 1
ATOM 3437 C CA . VAL A 1 489 ? 3.387 42.514 190.924 1.00 73.86 318 VAL A CA 1
ATOM 3438 C C . VAL A 1 489 ? 4.145 43.252 189.822 1.00 74.21 318 VAL A C 1
ATOM 3439 O O . VAL A 1 489 ? 4.857 44.219 190.089 1.00 76.56 318 VAL A O 1
ATOM 3443 N N . PHE A 1 490 ? 3.983 42.799 188.582 1.00 72.33 319 PHE A N 1
ATOM 3444 C CA . PHE A 1 490 ? 4.612 43.466 187.448 1.00 72.42 319 PHE A CA 1
ATOM 3445 C C . PHE A 1 490 ? 3.796 44.683 187.033 1.00 72.99 319 PHE A C 1
ATOM 3446 O O . PHE A 1 490 ? 4.332 45.651 186.494 1.00 74.46 319 PHE A O 1
ATOM 3448 N N . PHE A 1 491 ? 2.494 44.621 187.295 1.00 71.65 320 PHE A N 1
ATOM 3449 C CA . PHE A 1 491 ? 1.574 45.692 186.934 1.00 72.15 320 PHE A CA 1
ATOM 3450 C C . PHE A 1 491 ? 0.818 46.203 188.157 1.00 72.82 320 PHE A C 1
ATOM 3451 O O . PHE A 1 491 ? 1.183 47.218 188.749 1.00 74.79 320 PHE A O 1
#

Sequence (444 aa):
VKQIGAQLLPPLYSLVFIFGFVGNMLVVLILINCKKLKCLTDIYLLNLAISDLLFLITLPLWAHSAANEWVFGNAMCKLFTGLYHIGYFGGIFFIILLTIDRYLAIVHAVFALKARTVTFGVVTSVITWLVAVFASVPGIIFTKQKEDSVYVCGPYFPRGWNNFHTIMRNILGLVLPLLIMVICYSGISRASKSRINIFEMLRIDEGLRLKIYKDTEGYYTIGIGHLLTKSPSLNAAKSELDKAIGRNTNGVITKDEAEKLFNQDVDAAVRGILRNAKLKPVYDSLDAVRRAALINMVFQMGETGVAGFTNSLRMLQQKRWDEAAVNLAKSRWYNQTPNRAKRVITTFRTGTWDAYPPPSREKKAVRVIFTIMIVYFLFWTPYNIVILLNTFQEFFGLSNCESTSQLDQATQVTETLGMTHCCINPIIYAFVGEKFRRYLSVFF

Secondary structure (P-SEA, 3-state):
caaaaaacaaaaaaaaaaaaaaaaaaaaaaaacccccccaaaaaaaaaaaaaaacccaaaaaaaaaaccccccaaaaaaaaaaaaaaaaaaaaaaaaaaaaaaaaaaccaaaaaaccaaaaaaaaaaaaaaaaaaaaaaaaaccccccccccccccccaaaaaaaaaaaaaaccaaaaaaaaaaaaaaaaaccccccaaaaaaaaccccccccccccbbbbccccccccccccaaaaaaaaaaaccccccccccaaaaaaaaaaaaaaaaaaaaacaaaaaaaaaccaaaaaaaaaaaacccccccccaaaaaaaaaacaaaaaaaaaaaccccccccaaaaaaaaaaacccccccccccaaaaaaaaaaaaaaaaaaccaaaaaaaaaacccccccccccaaaaaaaaaaaaaaaaaaaccccaaaaaacccaaaaaaaaaac

Nearest PDB structures (foldseek):
  5t1a-assembly1_A  TM=1.002E+00  e=4.635E-62  Homo sapiens
  3oe0-assembly1_A-2  TM=5.899E-01  e=3.137E-33  Homo sapiens
  4rws-assembly1_A  TM=5.622E-01  e=4.232E-33  Homo sapiens
  5d5a-assembly1_A  TM=5.505E-01  e=3.804E-30  Homo sapiens
  5wf5-assembly1_A  TM=5.726E-01  e=7.928E-29  Homo sapiens

Radius of gyration: 28.83 Å; Cα contacts (8 Å, |Δi|>4): 536; chains: 1; bounding box: 36×54×91 Å

InterPro domains:
  IPR000276 G protein-coupled receptor, rhodopsin-like [PF00001] (59-305)
  IPR000276 G protein-coupled receptor, rhodopsin-like [PR00237] (44-68)
  IPR000276 G protein-coupled receptor, rhodopsin-like [PR00237] (77-98)
  IPR000276 G protein-coupled receptor, rhodopsin-like [PR00237] (120-142)
  IPR000276 G protein-coupled receptor, rhodopsin-like [PR00237] (156-177)
  IPR000276 G protein-coupled receptor, rhodopsin-like [PR00237] (203-226)
  IPR000276 G protein-coupled receptor, rhodopsin-like [PR00237] (241-265)
  IPR000276 G protein-coupled receptor, rhodopsin-like [PR00237] (287-313)
  IPR000276 G protein-coupled receptor, rhodopsin-like [PS00237] (126-142)
  IPR000276 G protein-coupled receptor, rhodopsin-like [SM01381] (53-320)
  IPR000355 Chemokine receptor family [PR00657] (32-50)
  IPR000355 Chemokine receptor family [PR00657] (67-80)
  IPR000355 Chemokine receptor family [PR00657] (91-101)
  IPR000355 Chemokine receptor family [PR00657] (117-130)
  IPR000355 Chemokine receptor family [PR00657] (144-161)
  IPR000355 Chemokine receptor family [PR00657] (283-297)
  IPR000355 Chemokine receptor family [PR00657] (307-321)
  IPR002237 CC chemokine receptor 2 [PR01107] (2-18)
  IPR002237 CC chemokine receptor 2 [PR01107] (18-31)
  IPR002237 CC chemokine receptor 2 [PR01107] (194-205)